Protein AF-0000000080209079 (afdb_homodimer)

Secondary structure (DSSP, 8-state):
---GGG--HHHHHHHHHHHHHHHTTTS-GGG--HHHHHHHHT--HHHHHHHHSSHHHHHHHHHHHHHHHHHHHHHHHHHT-SSHHHHHHHHHHHHHHHHHHSHHHHHHHHH---TTPPPPHHHHHHHHHHHHHHHHHHHHH-TTS-HHHHHHHHHHHHHHHHHHHHHHHHT-S--SS---HHHHHHHHHHHHHTT-/---GGG--HHHHHHHHHHHHHHHTTTS-GGG--HHHHHHHHT--HHHHHHHHSSHHHHHHHHHHHHHHHHHHHHHHHHHT-SSHHHHHHHHHHHHHHHHHHSHHHHHHHHH---TTPPPPHHHHHHHHHHHHHHHHHHHHH-TTS-HHHHHHHHHHHHHHHHHHHHHHHHT-S--SS---HHHHHHHHHHHHHTT-

Sequence (392 aa):
MARRNDHTREELINLTLTTVKNFLDENSYHELSLRKIANMIGYVPSTLVNIFGNYNLLLLHAVAQTLDELSQEALNATKSSKDAHQALFELAYCYHDFAQKHPYRWQLVFEHNMNGAELPEWHAKRIDGMTGMLESLLAQIAPQRTESEVIQASRVLWAGVHGITLLSVDDKFFSSEPVDGKELISNLLSNYIMNWMARRNDHTREELINLTLTTVKNFLDENSYHELSLRKIANMIGYVPSTLVNIFGNYNLLLLHAVAQTLDELSQEALNATKSSKDAHQALFELAYCYHDFAQKHPYRWQLVFEHNMNGAELPEWHAKRIDGMTGMLESLLAQIAPQRTESEVIQASRVLWAGVHGITLLSVDDKFFSSEPVDGKELISNLLSNYIMNW

Nearest PDB structures (foldseek):
  6o6n-assembly1_A  TM=6.648E-01  e=2.812E-05  Mycobacterium tuberculosis
  3ppb-assembly1_B  TM=7.280E-01  e=2.764E-04  Shewanella loihica PV-4
  3pas-assembly1_A  TM=6.857E-01  e=1.750E-04  Marinobacter nauticus VT8
  8t5y-assembly1_A-2  TM=5.690E-01  e=1.918E-04  Rhodococcus sp. USK13
  5gpa-assembly1_B  TM=7.034E-01  e=3.262E-03  Halalkalibacterium halodurans C-125

Solvent-accessible surface area (backbone atoms only — not comparable to full-atom values): 21528 Å² total; per-residue (Å²): 126,64,72,83,82,77,57,53,72,69,52,46,52,51,52,52,44,50,49,53,52,58,48,24,72,80,34,55,69,86,82,56,45,56,59,54,52,20,54,75,72,49,50,55,46,68,58,52,28,69,73,45,66,38,63,64,49,43,52,47,52,45,38,47,50,49,50,51,51,51,50,51,51,34,50,62,52,29,66,79,41,90,45,48,67,55,21,52,53,34,37,52,47,42,53,42,50,48,37,62,75,34,47,35,56,47,47,44,57,74,66,61,69,67,83,86,52,81,79,55,67,76,57,51,51,54,54,49,52,57,54,45,53,51,32,52,35,47,39,67,68,30,69,86,54,50,70,69,54,32,52,52,50,38,51,35,51,48,23,23,48,48,17,35,37,50,28,50,68,68,67,60,75,88,55,95,56,91,76,58,48,65,60,39,44,50,51,46,53,53,38,34,53,54,88,90,126,67,74,84,82,76,56,54,73,67,51,44,52,51,53,52,43,50,48,52,51,57,48,25,73,81,36,55,67,85,81,56,46,60,61,56,54,20,55,75,72,52,50,55,47,67,59,52,28,70,74,46,64,38,62,64,50,41,51,46,52,45,37,47,52,51,52,52,51,50,50,52,52,34,51,63,53,29,66,81,41,90,46,46,66,54,22,50,52,34,36,54,48,43,52,42,50,49,35,62,74,33,46,36,54,49,47,44,57,74,65,59,70,67,83,86,52,79,80,55,66,78,56,52,51,54,53,49,52,56,54,46,53,51,32,51,35,46,38,66,68,32,67,88,54,51,71,68,54,33,52,51,48,40,52,34,52,48,24,22,46,48,17,34,37,50,29,52,68,68,67,59,76,87,55,94,58,91,75,58,47,63,58,40,42,52,50,47,52,51,37,33,51,76,79,91

Structure (mmCIF, N/CA/C/O backbone):
data_AF-0000000080209079-model_v1
#
loop_
_entity.id
_entity.type
_entity.pdbx_description
1 polymer 'TetR family transcriptional regulator'
#
loop_
_atom_site.group_PDB
_atom_site.id
_atom_site.type_symbol
_atom_site.label_atom_id
_atom_site.label_alt_id
_atom_site.label_comp_id
_atom_site.label_asym_id
_atom_site.label_entity_id
_atom_site.label_seq_id
_atom_site.pdbx_PDB_ins_code
_atom_site.Cartn_x
_atom_site.Cartn_y
_atom_site.Cartn_z
_atom_site.occupancy
_atom_site.B_iso_or_equiv
_atom_site.auth_seq_id
_atom_site.auth_comp_id
_atom_site.auth_asym_id
_atom_site.auth_atom_id
_atom_site.pdbx_PDB_model_num
ATOM 1 N N . MET A 1 1 ? -28.125 30.766 4.559 1 37.28 1 MET A N 1
ATOM 2 C CA . MET A 1 1 ? -27.844 29.859 5.664 1 37.28 1 MET A CA 1
ATOM 3 C C . MET A 1 1 ? -28.906 28.766 5.758 1 37.28 1 MET A C 1
ATOM 5 O O . MET A 1 1 ? -30.109 29.062 5.801 1 37.28 1 MET A O 1
ATOM 9 N N . ALA A 1 2 ? -28.812 27.531 5.113 1 44.78 2 ALA A N 1
ATOM 10 C CA . ALA A 1 2 ? -29.922 26.594 5.117 1 44.78 2 ALA A CA 1
ATOM 11 C C . ALA A 1 2 ? -30.625 26.578 6.477 1 44.78 2 ALA A C 1
ATOM 13 O O . ALA A 1 2 ? -29.969 26.594 7.52 1 44.78 2 ALA A O 1
ATOM 14 N N . ARG A 1 3 ? -31.859 26.719 6.691 1 47.81 3 ARG A N 1
ATOM 15 C CA . ARG A 1 3 ? -32.656 26.625 7.922 1 47.81 3 ARG A CA 1
ATOM 16 C C . ARG A 1 3 ? -32.438 25.266 8.594 1 47.81 3 ARG A C 1
ATOM 18 O O . ARG A 1 3 ? -32.344 24.234 7.914 1 47.81 3 ARG A O 1
ATOM 25 N N . ARG A 1 4 ? -31.844 25.047 9.75 1 53.31 4 ARG A N 1
ATOM 26 C CA . ARG A 1 4 ? -31.484 23.938 10.633 1 53.31 4 ARG A CA 1
ATOM 27 C C . ARG A 1 4 ? -32.375 22.734 10.383 1 53.31 4 ARG A C 1
ATOM 29 O O . ARG A 1 4 ? -31.891 21.594 10.359 1 53.31 4 ARG A O 1
ATOM 36 N N . ASN A 1 5 ? -33.75 22.906 10.344 1 59.69 5 ASN A N 1
ATOM 37 C CA . ASN A 1 5 ? -34.875 22.016 10.648 1 59.69 5 ASN A CA 1
ATOM 38 C C . ASN A 1 5 ? -35.25 21.172 9.438 1 59.69 5 ASN A C 1
ATOM 40 O O . ASN A 1 5 ? -36.25 20.438 9.484 1 59.69 5 ASN A O 1
ATOM 44 N N . ASP A 1 6 ? -34.5 21.312 8.375 1 76.75 6 ASP A N 1
ATOM 45 C CA . ASP A 1 6 ? -35.188 20.859 7.172 1 76.75 6 ASP A CA 1
ATOM 46 C C . ASP A 1 6 ? -34.906 19.375 6.91 1 76.75 6 ASP A C 1
ATOM 48 O O . ASP A 1 6 ? -35.656 18.734 6.172 1 76.75 6 ASP A O 1
ATOM 52 N N . HIS A 1 7 ? -33.906 18.781 7.625 1 90.56 7 HIS A N 1
ATOM 53 C CA . HIS A 1 7 ? -33.656 17.406 7.258 1 90.56 7 HIS A CA 1
ATOM 54 C C . HIS A 1 7 ? -33.969 16.453 8.414 1 90.56 7 HIS A C 1
ATOM 56 O O . HIS A 1 7 ? -33.75 16.797 9.578 1 90.56 7 HIS A O 1
ATOM 62 N N . THR A 1 8 ? -34.625 15.383 8.141 1 93.88 8 THR A N 1
ATOM 63 C CA . THR A 1 8 ? -34.688 14.297 9.109 1 93.88 8 THR A CA 1
ATOM 64 C C . THR A 1 8 ? -33.281 13.734 9.375 1 93.88 8 THR A C 1
ATOM 66 O O . THR A 1 8 ? -32.344 14.039 8.641 1 93.88 8 THR A O 1
ATOM 69 N N . ARG A 1 9 ? -33.156 12.977 10.484 1 94.25 9 ARG A N 1
ATOM 70 C CA . ARG A 1 9 ? -31.891 12.344 10.82 1 94.25 9 ARG A CA 1
ATOM 71 C C . ARG A 1 9 ? -31.344 11.547 9.633 1 94.25 9 ARG A C 1
ATOM 73 O O . ARG A 1 9 ? -30.188 11.688 9.273 1 94.25 9 ARG A O 1
ATOM 80 N N . GLU A 1 10 ? -32.188 10.789 9.047 1 95.69 10 GLU A N 1
ATOM 81 C CA . GLU A 1 10 ? -31.797 9.953 7.918 1 95.69 10 GLU A CA 1
ATOM 82 C C . GLU A 1 10 ? -31.391 10.805 6.719 1 95.69 10 GLU A C 1
ATOM 84 O O . GLU A 1 10 ? -30.422 10.484 6.027 1 95.69 10 GLU A O 1
ATOM 89 N N . GLU A 1 11 ? -32.094 11.836 6.484 1 96.06 11 GLU A N 1
ATOM 90 C CA . GLU A 1 11 ? -31.766 12.742 5.387 1 96.06 11 GLU A CA 1
ATOM 91 C C . GLU A 1 11 ? -30.406 13.406 5.594 1 96.06 11 GLU A C 1
ATOM 93 O O . GLU A 1 11 ? -29.641 13.586 4.645 1 96.06 11 GLU A O 1
ATOM 98 N N . LEU A 1 12 ? -30.156 13.742 6.844 1 96.38 12 LEU A N 1
ATOM 99 C CA . LEU A 1 12 ? -28.906 14.406 7.152 1 96.38 12 LEU A CA 1
ATOM 100 C C . LEU A 1 12 ? -27.734 13.438 7.008 1 96.38 12 LEU A C 1
ATOM 102 O O . LEU A 1 12 ? -26.656 13.828 6.539 1 96.38 12 LEU A O 1
ATOM 106 N N . ILE A 1 13 ? -27.938 12.203 7.402 1 97.56 13 ILE A N 1
ATOM 107 C CA . ILE A 1 13 ? -26.922 11.18 7.219 1 97.56 13 ILE A CA 1
ATOM 108 C C . ILE A 1 13 ? -26.594 11.039 5.734 1 97.56 13 ILE A C 1
ATOM 110 O O . ILE A 1 13 ? -25.422 11.094 5.344 1 97.56 13 ILE A O 1
ATOM 114 N N . ASN A 1 14 ? -27.578 10.969 4.934 1 97.62 14 ASN A N 1
ATOM 115 C CA . ASN A 1 14 ? -27.391 10.805 3.498 1 97.62 14 ASN A CA 1
ATOM 116 C C . ASN A 1 14 ? -26.719 12.031 2.879 1 97.62 14 ASN A C 1
ATOM 118 O O . ASN A 1 14 ? -25.844 11.906 2.035 1 97.62 14 ASN A O 1
ATOM 122 N N . LEU A 1 15 ? -27.203 13.18 3.275 1 97.62 15 LEU A N 1
ATOM 123 C CA . LEU A 1 15 ? -26.609 14.422 2.783 1 97.62 15 LEU A CA 1
ATOM 124 C C . LEU A 1 15 ? -25.125 14.508 3.123 1 97.62 15 LEU A C 1
ATOM 126 O O . LEU A 1 15 ? -24.312 14.844 2.266 1 97.62 15 LEU A O 1
ATOM 130 N N . THR A 1 16 ? -24.797 14.156 4.371 1 98.38 16 THR A N 1
ATOM 131 C CA . THR A 1 16 ? -23.422 14.219 4.852 1 98.38 16 THR A CA 1
ATOM 132 C C . THR A 1 16 ? -22.531 13.25 4.078 1 98.38 16 THR A C 1
ATOM 134 O O . THR A 1 16 ? -21.5 13.641 3.537 1 98.38 16 THR A O 1
ATOM 137 N N . LEU A 1 17 ? -23 12.031 3.949 1 98.56 17 LEU A N 1
ATOM 138 C CA . LEU A 1 17 ? -22.172 10.992 3.334 1 98.56 17 LEU A CA 1
ATOM 139 C C . LEU A 1 17 ? -22.047 11.219 1.833 1 98.56 17 LEU A C 1
ATOM 141 O O . LEU A 1 17 ? -20.984 10.945 1.251 1 98.56 17 LEU A O 1
ATOM 145 N N . THR A 1 18 ? -23.078 11.773 1.198 1 98.5 18 THR A N 1
ATOM 146 C CA . THR A 1 18 ? -23 12.133 -0.215 1 98.5 18 THR A CA 1
ATOM 147 C C . THR A 1 18 ? -22 13.258 -0.433 1 98.5 18 THR A C 1
ATOM 149 O O . THR A 1 18 ? -21.234 13.234 -1.394 1 98.5 18 THR A O 1
ATOM 152 N N . THR A 1 19 ? -22.031 14.172 0.444 1 98.5 19 THR A N 1
ATOM 153 C CA . THR A 1 19 ? -21.109 15.297 0.361 1 98.5 19 THR A CA 1
ATOM 154 C C . THR A 1 19 ? -19.656 14.82 0.521 1 98.5 19 THR A C 1
ATOM 156 O O . THR A 1 19 ? -18.781 15.227 -0.243 1 98.5 19 THR A O 1
ATOM 159 N N . VAL A 1 20 ? -19.422 13.945 1.505 1 98.62 20 VAL A N 1
ATOM 160 C CA . VAL A 1 20 ? -18.094 13.391 1.721 1 98.62 20 VAL A CA 1
ATOM 161 C C . VAL A 1 20 ? -17.641 12.617 0.481 1 98.62 20 VAL A C 1
ATOM 163 O O . VAL A 1 20 ? -16.516 12.781 0.01 1 98.62 20 VAL A O 1
ATOM 166 N N . LYS A 1 21 ? -18.516 11.836 -0.033 1 98.56 21 LYS A N 1
ATOM 167 C CA . LYS A 1 21 ? -18.219 11.055 -1.229 1 98.56 21 LYS A CA 1
ATOM 168 C C . LYS A 1 21 ? -17.828 11.969 -2.395 1 98.56 21 LYS A C 1
ATOM 170 O O . LYS A 1 21 ? -16.812 11.734 -3.061 1 98.56 21 LYS A O 1
ATOM 175 N N . ASN A 1 22 ? -18.594 12.992 -2.641 1 98.5 22 ASN A N 1
ATOM 176 C CA . ASN A 1 22 ? -18.328 13.938 -3.723 1 98.5 22 ASN A CA 1
ATOM 177 C C . ASN A 1 22 ? -17 14.656 -3.521 1 98.5 22 ASN A C 1
ATOM 179 O O . ASN A 1 22 ? -16.25 14.883 -4.48 1 98.5 22 ASN A O 1
ATOM 183 N N . PHE A 1 23 ? -16.812 15.031 -2.289 1 98.56 23 PHE A N 1
ATOM 184 C CA . PHE A 1 23 ? -15.547 15.68 -1.974 1 98.56 23 PHE A CA 1
ATOM 185 C C . PHE A 1 23 ? -14.367 14.781 -2.332 1 98.56 23 PHE A C 1
ATOM 187 O O . PHE A 1 23 ? -13.383 15.242 -2.914 1 98.56 23 PHE A O 1
ATOM 194 N N . LEU A 1 24 ? -14.469 13.477 -2.092 1 98.38 24 LEU A N 1
ATOM 195 C CA . LEU A 1 24 ? -13.406 12.492 -2.268 1 98.38 24 LEU A CA 1
ATOM 196 C C . LEU A 1 24 ? -13.234 12.133 -3.74 1 98.38 24 LEU A C 1
ATOM 198 O O . LEU A 1 24 ? -12.297 11.422 -4.105 1 98.38 24 LEU A O 1
ATOM 202 N N . ASP A 1 25 ? -14.102 12.656 -4.609 1 97.75 25 ASP A N 1
ATOM 203 C CA . ASP A 1 25 ? -13.93 12.469 -6.047 1 97.75 25 ASP A CA 1
ATOM 204 C C . ASP A 1 25 ? -12.711 13.227 -6.559 1 97.75 25 ASP A C 1
ATOM 206 O O . ASP A 1 25 ? -12.07 12.805 -7.523 1 97.75 25 ASP A O 1
ATOM 210 N N . GLU A 1 26 ? -12.398 14.281 -5.77 1 96.94 26 GLU A N 1
ATOM 211 C CA . GLU A 1 26 ? -11.375 15.164 -6.312 1 96.94 26 GLU A CA 1
ATOM 212 C C . GLU A 1 26 ? -10.305 15.469 -5.273 1 96.94 26 GLU A C 1
ATOM 214 O O . GLU A 1 26 ? -9.242 16 -5.605 1 96.94 26 GLU A O 1
ATOM 219 N N . ASN A 1 27 ? -10.617 15.094 -3.984 1 97.19 27 ASN A N 1
ATOM 220 C CA . ASN A 1 27 ? -9.711 15.484 -2.91 1 97.19 27 ASN A CA 1
ATOM 221 C C . ASN A 1 27 ? -9.445 14.32 -1.953 1 97.19 27 ASN A C 1
ATOM 223 O O . ASN A 1 27 ? -10.281 13.43 -1.808 1 97.19 27 ASN A O 1
ATOM 227 N N . SER A 1 28 ? -8.312 14.375 -1.347 1 96.06 28 SER A N 1
ATOM 228 C CA . SER A 1 28 ? -8 13.43 -0.28 1 96.06 28 SER A CA 1
ATOM 229 C C . SER A 1 28 ? -8.773 13.75 0.992 1 96.06 28 SER A C 1
ATOM 231 O O . SER A 1 28 ? -9.094 14.914 1.257 1 96.06 28 SER A O 1
ATOM 233 N N . TYR A 1 29 ? -8.992 12.766 1.799 1 96.38 29 TYR A N 1
ATOM 234 C CA . TYR A 1 29 ? -9.695 12.984 3.061 1 96.38 29 TYR A CA 1
ATOM 235 C C . TYR A 1 29 ? -8.836 13.805 4.023 1 96.38 29 TYR A C 1
ATOM 237 O O . TYR A 1 29 ? -9.344 14.336 5.016 1 96.38 29 TYR A O 1
ATOM 245 N N . HIS A 1 30 ? -7.52 13.93 3.766 1 93.19 30 HIS A N 1
ATOM 246 C CA . HIS A 1 30 ? -6.641 14.766 4.582 1 93.19 30 HIS A CA 1
ATOM 247 C C . HIS A 1 30 ? -7.082 16.219 4.547 1 93.19 30 HIS A C 1
ATOM 249 O O . HIS A 1 30 ? -6.723 17.016 5.43 1 93.19 30 HIS A O 1
ATOM 255 N N . GLU A 1 31 ? -7.785 16.547 3.551 1 96.44 31 GLU A N 1
ATOM 256 C CA . GLU A 1 31 ? -8.266 17.922 3.404 1 96.44 31 GLU A CA 1
ATOM 257 C C . GLU A 1 31 ? -9.648 18.094 4.023 1 96.44 31 GLU A C 1
ATOM 259 O O . GLU A 1 31 ? -10.273 19.141 3.881 1 96.44 31 GLU A O 1
ATOM 264 N N . LEU A 1 32 ? -10.109 17.047 4.66 1 96.88 32 LEU A N 1
ATOM 265 C CA . LEU A 1 32 ? -11.438 17.062 5.281 1 96.88 32 LEU A CA 1
ATOM 266 C C . LEU A 1 32 ? -11.328 17.203 6.793 1 96.88 32 LEU A C 1
ATOM 268 O O . LEU A 1 32 ? -10.312 16.828 7.387 1 96.88 32 LEU A O 1
ATOM 272 N N . SER A 1 33 ? -12.305 17.844 7.383 1 97.12 33 SER A N 1
ATOM 273 C CA . SER A 1 33 ? -12.508 17.922 8.828 1 97.12 33 SER A CA 1
ATOM 274 C C . SER A 1 33 ? -13.992 17.953 9.172 1 97.12 33 SER A C 1
ATOM 276 O O . SER A 1 33 ? -14.836 18.172 8.297 1 97.12 33 SER A O 1
ATOM 278 N N . LEU A 1 34 ? -14.242 17.641 10.43 1 97.62 34 LEU A N 1
ATOM 279 C CA . LEU A 1 34 ? -15.633 17.703 10.875 1 97.62 34 LEU A CA 1
ATOM 280 C C . LEU A 1 34 ? -16.219 19.094 10.609 1 97.62 34 LEU A C 1
ATOM 282 O O . LEU A 1 34 ? -17.344 19.203 10.125 1 97.62 34 LEU A O 1
ATOM 286 N N . ARG A 1 35 ? -15.445 20.125 10.875 1 97.81 35 ARG A N 1
ATOM 287 C CA . ARG A 1 35 ? -15.883 21.5 10.672 1 97.81 35 ARG A CA 1
ATOM 288 C C . ARG A 1 35 ? -16.109 21.781 9.195 1 97.81 35 ARG A C 1
ATOM 290 O O . ARG A 1 35 ? -17.094 22.422 8.82 1 97.81 35 ARG A O 1
ATOM 297 N N . LYS A 1 36 ? -15.227 21.312 8.352 1 98.19 36 LYS A N 1
ATOM 298 C CA . LYS A 1 36 ? -15.352 21.531 6.91 1 98.19 36 LYS A CA 1
ATOM 299 C C . LYS A 1 36 ? -16.609 20.859 6.359 1 98.19 36 LYS A C 1
ATOM 301 O O . LYS A 1 36 ? -17.344 21.453 5.578 1 98.19 36 LYS A O 1
ATOM 306 N N . ILE A 1 37 ? -16.828 19.625 6.781 1 98.38 37 ILE A N 1
ATOM 307 C CA . ILE A 1 37 ? -18 18.875 6.316 1 98.38 37 ILE A CA 1
ATOM 308 C C . ILE A 1 37 ? -19.266 19.594 6.758 1 98.38 37 ILE A C 1
ATOM 310 O O . ILE A 1 37 ? -20.188 19.797 5.961 1 98.38 37 ILE A O 1
ATOM 314 N N . ALA A 1 38 ? -19.312 19.984 8.008 1 97.88 38 ALA A N 1
ATOM 315 C CA . ALA A 1 38 ? -20.469 20.703 8.539 1 97.88 38 ALA A CA 1
ATOM 316 C C . ALA A 1 38 ? -20.75 21.969 7.734 1 97.88 38 ALA A C 1
ATOM 318 O O . ALA A 1 38 ? -21.891 22.219 7.348 1 97.88 38 ALA A O 1
ATOM 319 N N . ASN A 1 39 ? -19.688 22.641 7.426 1 97.88 39 ASN A N 1
ATOM 320 C CA . ASN A 1 39 ? -19.828 23.875 6.656 1 97.88 39 ASN A CA 1
ATOM 321 C C . ASN A 1 39 ? -20.344 23.594 5.25 1 97.88 39 ASN A C 1
ATOM 323 O O . ASN A 1 39 ? -21.188 24.344 4.742 1 97.88 39 ASN A O 1
ATOM 327 N N . MET A 1 40 ? -19.938 22.578 4.641 1 97.5 40 MET A N 1
ATOM 328 C CA . MET A 1 40 ? -20.312 22.25 3.271 1 97.5 40 MET A CA 1
ATOM 329 C C . MET A 1 40 ? -21.812 21.969 3.172 1 97.5 40 MET A C 1
ATOM 331 O O . MET A 1 40 ? -22.422 22.188 2.129 1 97.5 40 MET A O 1
ATOM 335 N N . ILE A 1 41 ? -22.344 21.5 4.266 1 97.25 41 ILE A N 1
ATOM 336 C CA . ILE A 1 41 ? -23.734 21.094 4.164 1 97.25 41 ILE A CA 1
ATOM 337 C C . ILE A 1 41 ? -24.625 22.078 4.934 1 97.25 41 ILE A C 1
ATOM 339 O O . ILE A 1 41 ? -25.828 21.875 5.051 1 97.25 41 ILE A O 1
ATOM 343 N N . GLY A 1 42 ? -24.062 23.109 5.555 1 96.44 42 GLY A N 1
ATOM 344 C CA . GLY A 1 42 ? -24.797 24.188 6.195 1 96.44 42 GLY A CA 1
ATOM 345 C C . GLY A 1 42 ? -25.266 23.828 7.598 1 96.44 42 GLY A C 1
ATOM 346 O O . GLY A 1 42 ? -26.375 24.203 8 1 96.44 42 GLY A O 1
ATOM 347 N N . TYR A 1 43 ? -24.5 23.062 8.305 1 97 43 TYR A N 1
ATOM 348 C CA . TYR A 1 43 ? -24.797 22.672 9.68 1 97 43 TYR A CA 1
ATOM 349 C C . TYR A 1 43 ? -23.609 22.953 10.586 1 97 43 TYR A C 1
ATOM 351 O O . TYR A 1 43 ? -22.578 23.469 10.141 1 97 43 TYR A O 1
ATOM 359 N N . VAL A 1 44 ? -23.797 22.688 11.891 1 96.31 44 VAL A N 1
ATOM 360 C CA . VAL A 1 44 ? -22.703 22.875 12.844 1 96.31 44 VAL A CA 1
ATOM 361 C C . VAL A 1 44 ? -22.094 21.516 13.211 1 96.31 44 VAL A C 1
ATOM 363 O O . VAL A 1 44 ? -22.781 20.5 13.133 1 96.31 44 VAL A O 1
ATOM 366 N N . PRO A 1 45 ? -20.797 21.453 13.633 1 97.56 45 PRO A N 1
ATOM 367 C CA . PRO A 1 45 ? -20.125 20.188 13.969 1 97.56 45 PRO A CA 1
ATOM 368 C C . PRO A 1 45 ? -20.875 19.391 15.031 1 97.56 45 PRO A C 1
ATOM 370 O O . PRO A 1 45 ? -20.922 18.156 14.961 1 97.56 45 PRO A O 1
ATOM 373 N N . SER A 1 46 ? -21.453 20.109 15.977 1 97 46 SER A N 1
ATOM 374 C CA . SER A 1 46 ? -22.109 19.406 17.062 1 97 46 SER A CA 1
ATOM 375 C C . SER A 1 46 ? -23.281 18.562 16.562 1 97 46 SER A C 1
ATOM 377 O O . SER A 1 46 ? -23.578 17.5 17.109 1 97 46 SER A O 1
ATOM 379 N N . THR A 1 47 ? -23.938 18.969 15.547 1 96.19 47 THR A N 1
ATOM 380 C CA . THR A 1 47 ? -25.016 18.219 14.93 1 96.19 47 THR A CA 1
ATOM 381 C C . THR A 1 47 ? -24.516 16.906 14.359 1 96.19 47 THR A C 1
ATOM 383 O O . THR A 1 47 ? -25.125 15.852 14.562 1 96.19 47 THR A O 1
ATOM 386 N N . LEU A 1 48 ? -23.375 16.969 13.656 1 97.31 48 LEU A N 1
ATOM 387 C CA . LEU A 1 48 ? -22.812 15.773 13.055 1 97.31 48 LEU A CA 1
ATOM 388 C C . LEU A 1 48 ? -22.281 14.812 14.117 1 97.31 48 LEU A C 1
ATOM 390 O O . LEU A 1 48 ? -22.391 13.594 13.977 1 97.31 48 LEU A O 1
ATOM 394 N N . VAL A 1 49 ? -21.766 15.383 15.188 1 97.31 49 VAL A N 1
ATOM 395 C CA . VAL A 1 49 ? -21.297 14.555 16.297 1 97.31 49 VAL A CA 1
ATOM 396 C C . VAL A 1 49 ? -22.469 13.836 16.938 1 97.31 49 VAL A C 1
ATOM 398 O O . VAL A 1 49 ? -22.359 12.664 17.328 1 97.31 49 VAL A O 1
ATOM 401 N N . ASN A 1 50 ? -23.578 14.539 17 1 96.69 50 ASN A N 1
ATOM 402 C CA . ASN A 1 50 ? -24.781 13.938 17.562 1 96.69 50 ASN A CA 1
ATOM 403 C C . ASN A 1 50 ? -25.281 12.773 16.703 1 96.69 50 ASN A C 1
ATOM 405 O O . ASN A 1 50 ? -25.797 11.789 17.234 1 96.69 50 ASN A O 1
ATOM 409 N N . ILE A 1 51 ? -25.078 12.875 15.469 1 97.06 51 ILE A N 1
ATOM 410 C CA . ILE A 1 51 ? -25.594 11.883 14.523 1 97.06 51 ILE A CA 1
ATOM 411 C C . ILE A 1 51 ? -24.609 10.711 14.438 1 97.06 51 ILE A C 1
ATOM 413 O O . ILE A 1 51 ? -25.031 9.547 14.484 1 97.06 51 ILE A O 1
ATOM 417 N N . PHE A 1 52 ? -23.281 11.008 14.336 1 97.31 52 PHE A N 1
ATOM 418 C CA . PHE A 1 52 ? -22.312 9.977 13.992 1 97.31 52 PHE A CA 1
ATOM 419 C C . PHE A 1 52 ? -21.484 9.578 15.211 1 97.31 52 PHE A C 1
ATOM 421 O O . PHE A 1 52 ? -20.797 8.555 15.188 1 97.31 52 PHE A O 1
ATOM 428 N N . GLY A 1 53 ? -21.562 10.328 16.234 1 95.69 53 GLY A N 1
ATOM 429 C CA . GLY A 1 53 ? -20.734 10.094 17.406 1 95.69 53 GLY A CA 1
ATOM 430 C C . GLY A 1 53 ? -19.453 10.914 17.422 1 95.69 53 GLY A C 1
ATOM 431 O O . GLY A 1 53 ? -19.219 11.688 18.344 1 95.69 53 GLY A O 1
ATOM 432 N N . ASN A 1 54 ? -18.625 10.781 16.422 1 95.06 54 ASN A N 1
ATOM 433 C CA . ASN A 1 54 ? -17.406 11.555 16.234 1 95.06 54 ASN A CA 1
ATOM 434 C C . ASN A 1 54 ? -16.938 11.531 14.773 1 95.06 54 ASN A C 1
ATOM 436 O O . ASN A 1 54 ? -17.562 10.883 13.938 1 95.06 54 ASN A O 1
ATOM 440 N N . TYR A 1 55 ? -15.914 12.258 14.539 1 95.62 55 TYR A N 1
ATOM 441 C CA . TYR A 1 55 ? -15.406 12.414 13.18 1 95.62 55 TYR A CA 1
ATOM 442 C C . TYR A 1 55 ? -14.953 11.078 12.609 1 95.62 55 TYR A C 1
ATOM 444 O O . TYR A 1 55 ? -15.234 10.758 11.453 1 95.62 55 TYR A O 1
ATOM 452 N N . ASN A 1 56 ? -14.297 10.281 13.367 1 95.31 56 ASN A N 1
ATOM 453 C CA . ASN A 1 56 ? -13.797 8.984 12.906 1 95.31 56 ASN A CA 1
ATOM 454 C C . ASN A 1 56 ? -14.938 8.055 12.516 1 95.31 56 ASN A C 1
ATOM 456 O O . ASN A 1 56 ? -14.844 7.344 11.516 1 95.31 56 ASN A O 1
ATOM 460 N N . LEU A 1 57 ? -15.914 8.047 13.305 1 96.38 57 LEU A N 1
ATOM 461 C CA . LEU A 1 57 ? -17.078 7.211 12.992 1 96.38 57 LEU A CA 1
ATOM 462 C C . LEU A 1 57 ? -17.797 7.719 11.75 1 96.38 57 LEU A C 1
ATOM 464 O O . LEU A 1 57 ? -18.312 6.926 10.961 1 96.38 57 LEU A O 1
ATOM 468 N N . LEU A 1 58 ? -17.844 9.047 11.633 1 97.44 58 LEU A N 1
ATOM 469 C CA . LEU A 1 58 ? -18.406 9.609 10.406 1 97.44 58 LEU A CA 1
ATOM 470 C C . LEU A 1 58 ? -17.656 9.117 9.18 1 97.44 58 LEU A C 1
ATOM 472 O O . LEU A 1 58 ? -18.266 8.641 8.219 1 97.44 58 LEU A O 1
ATOM 476 N N . LEU A 1 59 ? -16.328 9.141 9.203 1 97.81 59 LEU A N 1
ATOM 477 C CA . LEU A 1 59 ? -15.516 8.664 8.102 1 97.81 59 LEU A CA 1
ATOM 478 C C . LEU A 1 59 ? -15.727 7.168 7.879 1 97.81 59 LEU A C 1
ATOM 480 O O . LEU A 1 59 ? -15.727 6.699 6.738 1 97.81 59 LEU A O 1
ATOM 484 N N . LEU A 1 60 ? -15.891 6.484 8.984 1 97.62 60 LEU A N 1
ATOM 485 C CA . LEU A 1 60 ? -16.109 5.047 8.867 1 97.62 60 LEU A CA 1
ATOM 486 C C . LEU A 1 60 ? -17.406 4.754 8.109 1 97.62 60 LEU A C 1
ATOM 488 O O . LEU A 1 60 ? -17.469 3.783 7.348 1 97.62 60 LEU A O 1
ATOM 492 N N . HIS A 1 61 ? -18.391 5.547 8.297 1 97.88 61 HIS A N 1
ATOM 493 C CA . HIS A 1 61 ? -19.641 5.395 7.539 1 97.88 61 HIS A CA 1
ATOM 494 C C . HIS A 1 61 ? -19.406 5.629 6.051 1 97.88 61 HIS A C 1
ATOM 496 O O . HIS A 1 61 ? -19.984 4.941 5.211 1 97.88 61 HIS A O 1
ATOM 502 N N . ALA A 1 62 ? -18.594 6.582 5.73 1 98.25 62 ALA A N 1
ATOM 503 C CA . ALA A 1 62 ? -18.234 6.805 4.336 1 98.25 62 ALA A CA 1
ATOM 504 C C . ALA A 1 62 ? -17.484 5.602 3.766 1 98.25 62 ALA A C 1
ATOM 506 O O . ALA A 1 62 ? -17.719 5.195 2.627 1 98.25 62 ALA A O 1
ATOM 507 N N . VAL A 1 63 ? -16.594 5.051 4.543 1 97.81 63 VAL A N 1
ATOM 508 C CA . VAL A 1 63 ? -15.859 3.85 4.172 1 97.81 63 VAL A CA 1
ATOM 509 C C . VAL A 1 63 ? -16.828 2.701 3.92 1 97.81 63 VAL A C 1
ATOM 511 O O . VAL A 1 63 ? -16.703 1.983 2.924 1 97.81 63 VAL A O 1
ATOM 514 N N . ALA A 1 64 ? -17.781 2.594 4.793 1 97.75 64 ALA A N 1
ATOM 515 C CA . ALA A 1 64 ? -18.781 1.534 4.664 1 97.75 64 ALA A CA 1
ATOM 516 C C . ALA A 1 64 ? -19.547 1.66 3.354 1 97.75 64 ALA A C 1
ATOM 518 O O . ALA A 1 64 ? -19.75 0.668 2.652 1 97.75 64 ALA A O 1
ATOM 519 N N . GLN A 1 65 ? -19.891 2.82 3.023 1 97.88 65 GLN A N 1
ATOM 520 C CA . GLN A 1 65 ? -20.594 3.041 1.766 1 97.88 65 GLN A CA 1
ATOM 521 C C . GLN A 1 65 ? -19.703 2.709 0.57 1 97.88 65 GLN A C 1
ATOM 523 O O . GLN A 1 65 ? -20.188 2.172 -0.433 1 97.88 65 GLN A O 1
ATOM 528 N N . THR A 1 66 ? -18.484 3.053 0.686 1 98.25 66 THR A N 1
ATOM 529 C CA . THR A 1 66 ? -17.516 2.732 -0.363 1 98.25 66 THR A CA 1
ATOM 530 C C . THR A 1 66 ? -17.406 1.221 -0.547 1 98.25 66 THR A C 1
ATOM 532 O O . THR A 1 66 ? -17.453 0.723 -1.674 1 98.25 66 THR A O 1
ATOM 535 N N . LEU A 1 67 ? -17.328 0.505 0.521 1 97.62 67 LEU A N 1
ATOM 536 C CA . LEU A 1 67 ? -17.234 -0.95 0.478 1 97.62 67 LEU A CA 1
ATOM 537 C C . LEU A 1 67 ? -18.5 -1.561 -0.086 1 97.62 67 LEU A C 1
ATOM 539 O O . LEU A 1 67 ? -18.453 -2.545 -0.826 1 97.62 67 LEU A O 1
ATOM 543 N N . ASP A 1 68 ? -19.656 -0.971 0.285 1 98.31 68 ASP A N 1
ATOM 544 C CA . ASP A 1 68 ? -20.922 -1.44 -0.265 1 98.31 68 ASP A CA 1
ATOM 545 C C . ASP A 1 68 ? -20.938 -1.291 -1.784 1 98.31 68 ASP A C 1
ATOM 547 O O . ASP A 1 68 ? -21.391 -2.195 -2.494 1 98.31 68 ASP A O 1
ATOM 551 N N . GLU A 1 69 ? -20.5 -0.172 -2.238 1 98.31 69 GLU A N 1
ATOM 552 C CA . GLU A 1 69 ? -20.453 0.069 -3.678 1 98.31 69 GLU A CA 1
ATOM 553 C C . GLU A 1 69 ? -19.484 -0.889 -4.371 1 98.31 69 GLU A C 1
ATOM 555 O O . GLU A 1 69 ? -19.812 -1.449 -5.418 1 98.31 69 GLU A O 1
ATOM 560 N N . LEU A 1 70 ? -18.297 -1.106 -3.812 1 98.38 70 LEU A N 1
ATOM 561 C CA . LEU A 1 70 ? -17.344 -2.055 -4.359 1 98.38 70 LEU A CA 1
ATOM 562 C C . LEU A 1 70 ? -17.922 -3.461 -4.406 1 98.38 70 LEU A C 1
ATOM 564 O O . LEU A 1 70 ? -17.766 -4.176 -5.398 1 98.38 70 LEU A O 1
ATOM 568 N N . SER A 1 71 ? -18.609 -3.836 -3.342 1 97.94 71 SER A N 1
ATOM 569 C CA . SER A 1 71 ? -19.25 -5.152 -3.273 1 97.94 71 SER A CA 1
ATOM 570 C C . SER A 1 71 ? -20.266 -5.332 -4.387 1 97.94 71 SER A C 1
ATOM 572 O O . SER A 1 71 ? -20.328 -6.383 -5.027 1 97.94 71 SER A O 1
ATOM 574 N N . GLN A 1 72 ? -21.062 -4.289 -4.602 1 98.12 72 GLN A N 1
ATOM 575 C CA . GLN A 1 72 ? -22.062 -4.348 -5.656 1 98.12 72 GLN A CA 1
ATOM 576 C C . GLN A 1 72 ? -21.422 -4.453 -7.031 1 98.12 72 GLN A C 1
ATOM 578 O O . GLN A 1 72 ? -21.859 -5.238 -7.875 1 98.12 72 GLN A O 1
ATOM 583 N N . GLU A 1 73 ? -20.375 -3.693 -7.273 1 98.25 73 GLU A N 1
ATOM 584 C CA . GLU A 1 73 ? -19.656 -3.775 -8.547 1 98.25 73 GLU A CA 1
ATOM 585 C C . GLU A 1 73 ? -19.016 -5.148 -8.734 1 98.25 73 GLU A C 1
ATOM 587 O O . GLU A 1 73 ? -19.016 -5.684 -9.844 1 98.25 73 GLU A O 1
ATOM 592 N N . ALA A 1 74 ? -18.516 -5.703 -7.668 1 98 74 ALA A N 1
ATOM 593 C CA . ALA A 1 74 ? -17.891 -7.027 -7.715 1 98 74 ALA A CA 1
ATOM 594 C C . ALA A 1 74 ? -18.922 -8.094 -8.078 1 98 74 ALA A C 1
ATOM 596 O O . ALA A 1 74 ? -18.656 -8.969 -8.906 1 98 74 ALA A O 1
ATOM 597 N N . LEU A 1 75 ? -20.094 -7.992 -7.445 1 97.5 75 LEU A N 1
ATOM 598 C CA . LEU A 1 75 ? -21.172 -8.938 -7.742 1 97.5 75 LEU A CA 1
ATOM 599 C C . LEU A 1 75 ? -21.578 -8.852 -9.211 1 97.5 75 LEU A C 1
ATOM 601 O O . LEU A 1 75 ? -21.734 -9.883 -9.875 1 97.5 75 LEU A O 1
ATOM 605 N N . ASN A 1 76 ? -21.672 -7.656 -9.719 1 98 76 ASN A N 1
ATOM 606 C CA . ASN A 1 76 ? -22.047 -7.449 -11.117 1 98 76 ASN A CA 1
ATOM 607 C C . ASN A 1 76 ? -20.969 -7.969 -12.062 1 98 76 ASN A C 1
ATOM 609 O O . ASN A 1 76 ? -21.281 -8.547 -13.109 1 98 76 ASN A O 1
ATOM 613 N N . ALA A 1 77 ? -19.703 -7.75 -11.719 1 97.44 77 ALA A N 1
ATOM 614 C CA . ALA A 1 77 ? -18.578 -8.133 -12.57 1 97.44 77 ALA A CA 1
ATOM 615 C C . ALA A 1 77 ? -18.453 -9.648 -12.664 1 97.44 77 ALA A C 1
ATOM 617 O O . ALA A 1 77 ? -17.984 -10.172 -13.672 1 97.44 77 ALA A O 1
ATOM 618 N N . THR A 1 78 ? -18.891 -10.352 -11.617 1 97.44 78 THR A N 1
ATOM 619 C CA . THR A 1 78 ? -18.656 -11.789 -11.562 1 97.44 78 THR A CA 1
ATOM 620 C C . THR A 1 78 ? -19.906 -12.562 -11.969 1 97.44 78 THR A C 1
ATOM 622 O O . THR A 1 78 ? -19.828 -13.758 -12.266 1 97.44 78 THR A O 1
ATOM 625 N N . LYS A 1 79 ? -21.078 -11.93 -12.023 1 95.31 79 LYS A N 1
ATOM 626 C CA . LYS A 1 79 ? -22.375 -12.562 -12.227 1 95.31 79 LYS A CA 1
ATOM 627 C C . LYS A 1 79 ? -22.422 -13.32 -13.547 1 95.31 79 LYS A C 1
ATOM 629 O O . LYS A 1 79 ? -23 -14.406 -13.633 1 95.31 79 LYS A O 1
ATOM 634 N N . SER A 1 80 ? -21.844 -12.852 -14.586 1 93.94 80 SER A N 1
ATOM 635 C CA . SER A 1 80 ? -21.969 -13.453 -15.906 1 93.94 80 SER A CA 1
ATOM 636 C C . SER A 1 80 ? -20.734 -14.289 -16.25 1 93.94 80 SER A C 1
ATOM 638 O O . SER A 1 80 ? -20.547 -14.664 -17.406 1 93.94 80 SER A O 1
ATOM 640 N N . SER A 1 81 ? -19.922 -14.531 -15.242 1 97.19 81 SER A N 1
ATOM 641 C CA . SER A 1 81 ? -18.703 -15.312 -15.508 1 97.19 81 SER A CA 1
ATOM 642 C C . SER A 1 81 ? -19.047 -16.766 -15.82 1 97.19 81 SER A C 1
ATOM 644 O O . SER A 1 81 ? -19.953 -17.344 -15.227 1 97.19 81 SER A O 1
ATOM 646 N N . LYS A 1 82 ? -18.297 -17.359 -16.703 1 97.25 82 LYS A N 1
ATOM 647 C CA . LYS A 1 82 ? -18.547 -18.734 -17.156 1 97.25 82 LYS A CA 1
ATOM 648 C C . LYS A 1 82 ? -18.188 -19.75 -16.078 1 97.25 82 LYS A C 1
ATOM 650 O O . LYS A 1 82 ? -18.75 -20.828 -16.031 1 97.25 82 LYS A O 1
ATOM 655 N N . ASP A 1 83 ? -17.156 -19.562 -15.32 1 97.25 83 ASP A N 1
ATOM 656 C CA . ASP A 1 83 ? -16.703 -20.438 -14.242 1 97.25 83 ASP A CA 1
ATOM 657 C C . ASP A 1 83 ? -15.969 -19.641 -13.164 1 97.25 83 ASP A C 1
ATOM 659 O O . ASP A 1 83 ? -15.828 -18.422 -13.273 1 97.25 83 ASP A O 1
ATOM 663 N N . ALA A 1 84 ? -15.531 -20.312 -12.141 1 97.31 84 ALA A N 1
ATOM 664 C CA . ALA A 1 84 ? -14.914 -19.672 -10.984 1 97.31 84 ALA A CA 1
ATOM 665 C C . ALA A 1 84 ? -13.586 -19.031 -11.352 1 97.31 84 ALA A C 1
ATOM 667 O O . ALA A 1 84 ? -13.211 -18 -10.781 1 97.31 84 ALA A O 1
ATOM 668 N N . HIS A 1 85 ? -12.883 -19.609 -12.336 1 97.12 85 HIS A N 1
ATOM 669 C CA . HIS A 1 85 ? -11.625 -19.031 -12.781 1 97.12 85 HIS A CA 1
ATOM 670 C C . HIS A 1 85 ? -11.852 -17.656 -13.398 1 97.12 85 HIS A C 1
ATOM 672 O O . HIS A 1 85 ? -11.195 -16.688 -13.008 1 97.12 85 HIS A O 1
ATOM 678 N N . GLN A 1 86 ? -12.742 -17.594 -14.305 1 98.06 86 GLN A N 1
ATOM 679 C CA . GLN A 1 86 ? -13.047 -16.312 -14.922 1 98.06 86 GLN A CA 1
ATOM 680 C C . GLN A 1 86 ? -13.555 -15.312 -13.891 1 98.06 86 GLN A C 1
ATOM 682 O O . GLN A 1 86 ? -13.203 -14.133 -13.938 1 98.06 86 GLN A O 1
ATOM 687 N N . ALA A 1 87 ? -14.406 -15.766 -12.969 1 98.56 87 ALA A N 1
ATOM 688 C CA . ALA A 1 87 ? -14.945 -14.898 -11.93 1 98.56 87 ALA A CA 1
ATOM 689 C C . ALA A 1 87 ? -13.828 -14.312 -11.07 1 98.56 87 ALA A C 1
ATOM 691 O O . ALA A 1 87 ? -13.898 -13.148 -10.664 1 98.56 87 ALA A O 1
ATOM 692 N N . LEU A 1 88 ? -12.805 -15.125 -10.781 1 98.38 88 LEU A N 1
ATOM 693 C CA . LEU A 1 88 ? -11.672 -14.664 -9.984 1 98.38 88 LEU A CA 1
ATOM 694 C C . LEU A 1 88 ? -10.953 -13.508 -10.68 1 98.38 88 LEU A C 1
ATOM 696 O O . LEU A 1 88 ? -10.641 -12.5 -10.039 1 98.38 88 LEU A O 1
ATOM 700 N N . PHE A 1 89 ? -10.727 -13.633 -11.977 1 98.5 89 PHE A N 1
ATOM 701 C CA . PHE A 1 89 ? -10.078 -12.57 -12.734 1 98.5 89 PHE A CA 1
ATOM 702 C C . PHE A 1 89 ? -10.945 -11.32 -12.758 1 98.5 89 PHE A C 1
ATOM 704 O O . PHE A 1 89 ? -10.453 -10.211 -12.523 1 98.5 89 PHE A O 1
ATOM 711 N N . GLU A 1 90 ? -12.258 -11.492 -12.992 1 98.62 90 GLU A N 1
ATOM 712 C CA . GLU A 1 90 ? -13.18 -10.367 -13.055 1 98.62 90 GLU A CA 1
ATOM 713 C C . GLU A 1 90 ? -13.25 -9.633 -11.719 1 98.62 90 GLU A C 1
ATOM 715 O O . GLU A 1 90 ? -13.336 -8.406 -11.672 1 98.62 90 GLU A O 1
ATOM 720 N N . LEU A 1 91 ? -13.211 -10.406 -10.633 1 98.56 91 LEU A N 1
ATOM 721 C CA . LEU A 1 91 ? -13.211 -9.82 -9.297 1 98.56 91 LEU A CA 1
ATOM 722 C C . LEU A 1 91 ? -11.969 -8.953 -9.086 1 98.56 91 LEU A C 1
ATOM 724 O O . LEU A 1 91 ? -12.07 -7.824 -8.602 1 98.56 91 LEU A O 1
ATOM 728 N N . ALA A 1 92 ? -10.789 -9.453 -9.469 1 98.62 92 ALA A N 1
ATOM 729 C CA . ALA A 1 92 ? -9.531 -8.734 -9.312 1 98.62 92 ALA A CA 1
ATOM 730 C C . ALA A 1 92 ? -9.508 -7.469 -10.172 1 98.62 92 ALA A C 1
ATOM 732 O O . ALA A 1 92 ? -9.078 -6.406 -9.711 1 98.62 92 ALA A O 1
ATOM 733 N N . TYR A 1 93 ? -9.977 -7.59 -11.406 1 98.62 93 TYR A N 1
ATOM 734 C CA . TYR A 1 93 ? -10.031 -6.441 -12.305 1 98.62 93 TYR A CA 1
ATOM 735 C C . TYR A 1 93 ? -10.984 -5.379 -11.766 1 98.62 93 TYR A C 1
ATOM 737 O O . TYR A 1 93 ? -10.695 -4.18 -11.844 1 98.62 93 TYR A O 1
ATOM 745 N N . CYS A 1 94 ? -12.094 -5.812 -11.25 1 98.56 94 CYS A N 1
ATOM 746 C CA . CYS A 1 94 ? -13.062 -4.898 -10.672 1 98.56 94 CYS A CA 1
ATOM 747 C C . CYS A 1 94 ? -12.445 -4.09 -9.539 1 98.56 94 CYS A C 1
ATOM 749 O O . CYS A 1 94 ? -12.633 -2.877 -9.461 1 98.56 94 CYS A O 1
ATOM 751 N N . TYR A 1 95 ? -11.719 -4.793 -8.688 1 98.56 95 TYR A N 1
ATOM 752 C CA . TYR A 1 95 ? -11.031 -4.125 -7.59 1 98.56 95 TYR A CA 1
ATOM 753 C C . TYR A 1 95 ? -10.055 -3.074 -8.109 1 98.56 95 TYR A C 1
ATOM 755 O O . TYR A 1 95 ? -10.055 -1.931 -7.648 1 98.56 95 TYR A O 1
ATOM 763 N N . HIS A 1 96 ? -9.25 -3.445 -9.031 1 98.69 96 HIS A N 1
ATOM 764 C CA . HIS A 1 96 ? -8.273 -2.555 -9.648 1 98.69 96 HIS A CA 1
ATOM 765 C C . HIS A 1 96 ? -8.953 -1.349 -10.289 1 98.69 96 HIS A C 1
ATOM 767 O O . HIS A 1 96 ? -8.547 -0.208 -10.062 1 98.69 96 HIS A O 1
ATOM 773 N N . ASP A 1 97 ? -9.984 -1.572 -11.062 1 98.56 97 ASP A N 1
ATOM 774 C CA . ASP A 1 97 ? -10.711 -0.507 -11.75 1 98.56 97 ASP A CA 1
ATOM 775 C C . ASP A 1 97 ? -11.336 0.462 -10.758 1 98.56 97 ASP A C 1
ATOM 777 O O . ASP A 1 97 ? -11.336 1.675 -10.977 1 98.56 97 ASP A O 1
ATOM 781 N N . PHE A 1 98 ? -11.906 -0.116 -9.719 1 98.62 98 PHE A N 1
ATOM 782 C CA . PHE A 1 98 ? -12.523 0.717 -8.695 1 98.62 98 PHE A CA 1
ATOM 783 C C . PHE A 1 98 ? -11.5 1.669 -8.086 1 98.62 98 PHE A C 1
ATOM 785 O O . PHE A 1 98 ? -11.773 2.863 -7.934 1 98.62 98 PHE A O 1
ATOM 792 N N . ALA A 1 99 ? -10.336 1.103 -7.699 1 98.31 99 ALA A N 1
ATOM 793 C CA . ALA A 1 99 ? -9.266 1.902 -7.102 1 98.31 99 ALA A CA 1
ATOM 794 C C . ALA A 1 99 ? -8.805 3 -8.055 1 98.31 99 ALA A C 1
ATOM 796 O O . ALA A 1 99 ? -8.539 4.129 -7.633 1 98.31 99 ALA A O 1
ATOM 797 N N . GLN A 1 100 ? -8.711 2.723 -9.375 1 97.5 100 GLN A N 1
ATOM 798 C CA . GLN A 1 100 ? -8.297 3.697 -10.375 1 97.5 100 GLN A CA 1
ATOM 799 C C . GLN A 1 100 ? -9.344 4.797 -10.531 1 97.5 100 GLN A C 1
ATOM 801 O O . GLN A 1 100 ? -9 5.973 -10.664 1 97.5 100 GLN A O 1
ATOM 806 N N . LYS A 1 101 ? -10.57 4.414 -10.477 1 97.88 101 LYS A N 1
ATOM 807 C CA . LYS A 1 101 ? -11.68 5.336 -10.688 1 97.88 101 LYS A CA 1
ATOM 808 C C . LYS A 1 101 ? -11.898 6.223 -9.469 1 97.88 101 LYS A C 1
ATOM 810 O O . LYS A 1 101 ? -12.266 7.395 -9.609 1 97.88 101 LYS A O 1
ATOM 815 N N . HIS A 1 102 ? -11.734 5.68 -8.281 1 98.19 102 HIS A N 1
ATOM 816 C CA . HIS A 1 102 ? -12 6.383 -7.035 1 98.19 102 HIS A CA 1
ATOM 817 C C . HIS A 1 102 ? -10.805 6.309 -6.09 1 98.19 102 HIS A C 1
ATOM 819 O O . HIS A 1 102 ? -10.922 5.805 -4.973 1 98.19 102 HIS A O 1
ATOM 825 N N . PRO A 1 103 ? -9.695 6.855 -6.508 1 97.81 103 PRO A N 1
ATOM 826 C CA . PRO A 1 103 ? -8.461 6.648 -5.746 1 97.81 103 PRO A CA 1
ATOM 827 C C . PRO A 1 103 ? -8.555 7.18 -4.32 1 97.81 103 PRO A C 1
ATOM 829 O O . PRO A 1 103 ? -8.07 6.539 -3.385 1 97.81 103 PRO A O 1
ATOM 832 N N . TYR A 1 104 ? -9.227 8.297 -4.074 1 98 104 TYR A N 1
ATOM 833 C CA . TYR A 1 104 ? -9.227 8.914 -2.752 1 98 104 TYR A CA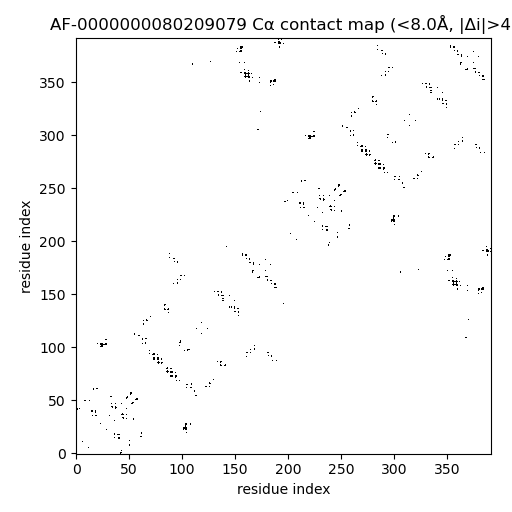 1
ATOM 834 C C . TYR A 1 104 ? -10.164 8.172 -1.807 1 98 104 TYR A C 1
ATOM 836 O O . TYR A 1 104 ? -9.844 7.984 -0.63 1 98 104 TYR A O 1
ATOM 844 N N . ARG A 1 105 ? -11.352 7.738 -2.305 1 97.81 105 ARG A N 1
ATOM 845 C CA . ARG A 1 105 ? -12.227 6.91 -1.481 1 97.81 105 ARG A CA 1
ATOM 846 C C . ARG A 1 105 ? -11.562 5.578 -1.149 1 97.81 105 ARG A C 1
ATOM 848 O O . ARG A 1 105 ? -11.68 5.082 -0.028 1 97.81 105 ARG A O 1
ATOM 855 N N . TRP A 1 106 ? -10.914 5.008 -2.143 1 97.75 106 TRP A N 1
ATOM 856 C CA . TRP A 1 106 ? -10.211 3.742 -1.961 1 97.75 106 TRP A CA 1
ATOM 857 C C . TRP A 1 106 ? -9.094 3.883 -0.936 1 97.75 106 TRP A C 1
ATOM 859 O O . TRP A 1 106 ? -8.961 3.051 -0.034 1 97.75 106 TRP A O 1
ATOM 869 N N . GLN A 1 107 ? -8.344 4.926 -1.046 1 96 107 GLN A N 1
ATOM 870 C CA . GLN A 1 107 ? -7.27 5.211 -0.1 1 96 107 GLN A CA 1
ATOM 871 C C . GLN A 1 107 ? -7.809 5.34 1.321 1 96 107 GLN A C 1
ATOM 873 O O . GLN A 1 107 ? -7.191 4.852 2.271 1 96 107 GLN A O 1
ATOM 878 N N . LEU A 1 108 ? -8.938 6.02 1.469 1 97 108 LEU A N 1
ATOM 879 C CA . LEU A 1 108 ? -9.539 6.215 2.783 1 97 108 LEU A CA 1
ATOM 880 C C . LEU A 1 108 ? -9.867 4.879 3.439 1 97 108 LEU A C 1
ATOM 882 O O . LEU A 1 108 ? -9.703 4.723 4.652 1 97 108 LEU A O 1
ATOM 886 N N . VAL A 1 109 ? -10.258 3.869 2.691 1 95.5 109 VAL A N 1
ATOM 887 C CA . VAL A 1 109 ? -10.594 2.553 3.221 1 95.5 109 VAL A CA 1
ATOM 888 C C . VAL A 1 109 ? -9.391 1.973 3.969 1 95.5 109 VAL A C 1
ATOM 890 O O . VAL A 1 109 ? -9.547 1.408 5.055 1 95.5 109 VAL A O 1
ATOM 893 N N . PHE A 1 110 ? -8.234 2.191 3.506 1 92.81 110 PHE A N 1
ATOM 894 C CA . PHE A 1 110 ? -7.066 1.523 4.066 1 92.81 110 PHE A CA 1
ATOM 895 C C . PHE A 1 110 ? -6.316 2.451 5.016 1 92.81 110 PHE A C 1
ATOM 897 O O . PHE A 1 110 ? -5.543 1.992 5.855 1 92.81 110 PHE A O 1
ATOM 904 N N . GLU A 1 111 ? -6.57 3.734 4.84 1 91.38 111 GLU A N 1
ATOM 905 C CA . GLU A 1 111 ? -5.859 4.676 5.699 1 91.38 111 GLU A CA 1
ATOM 906 C C . GLU A 1 111 ? -6.66 4.988 6.961 1 91.38 111 GLU A C 1
ATOM 908 O O . GLU A 1 111 ? -6.117 5.496 7.941 1 91.38 111 GLU A O 1
ATOM 913 N N . HIS A 1 112 ? -7.945 4.75 6.898 1 91.44 112 HIS A N 1
ATOM 914 C CA . HIS A 1 112 ? -8.781 5 8.07 1 91.44 112 HIS A CA 1
ATOM 915 C C . HIS A 1 112 ? -8.305 4.184 9.266 1 91.44 112 HIS A C 1
ATOM 917 O O . HIS A 1 112 ? -7.949 3.014 9.125 1 91.44 112 HIS A O 1
ATOM 923 N N . ASN A 1 113 ? -8.273 4.766 10.367 1 85.5 113 ASN A N 1
ATOM 924 C CA . ASN A 1 113 ? -7.836 4.145 11.617 1 85.5 113 ASN A CA 1
ATOM 925 C C . ASN A 1 113 ? -8.727 4.547 12.789 1 85.5 113 ASN A C 1
ATOM 927 O O . ASN A 1 113 ? -9.047 5.723 12.953 1 85.5 113 ASN A O 1
ATOM 931 N N . MET A 1 114 ? -9.109 3.594 13.586 1 85.31 114 MET A N 1
ATOM 932 C CA . MET A 1 114 ? -10 3.83 14.719 1 85.31 114 MET A CA 1
ATOM 933 C C . MET A 1 114 ? -9.195 4.195 15.969 1 85.31 114 MET A C 1
ATOM 935 O O . MET A 1 114 ? -9.766 4.379 17.047 1 85.31 114 MET A O 1
ATOM 939 N N . ASN A 1 115 ? -7.941 4.367 15.789 1 81.69 115 ASN A N 1
ATOM 940 C CA . ASN A 1 115 ? -7.066 4.77 16.891 1 81.69 115 ASN A CA 1
ATOM 941 C C . ASN A 1 115 ? -7.219 3.852 18.094 1 81.69 115 ASN A C 1
ATOM 943 O O . ASN A 1 115 ? -7.395 4.324 19.219 1 81.69 115 ASN A O 1
ATOM 947 N N . GLY A 1 116 ? -7.266 2.512 17.844 1 78.19 116 GLY A N 1
ATOM 948 C CA . GLY A 1 116 ? -7.258 1.543 18.938 1 78.19 116 GLY A CA 1
ATOM 949 C C . GLY A 1 116 ? -8.641 1.028 19.281 1 78.19 116 GLY A C 1
ATOM 950 O O . GLY A 1 116 ? -8.773 0.009 19.969 1 78.19 116 GLY A O 1
ATOM 951 N N . ALA A 1 117 ? -9.695 1.749 18.812 1 82.94 117 ALA A N 1
ATOM 952 C CA . ALA A 1 117 ? -11.055 1.283 19.078 1 82.94 117 ALA A CA 1
ATOM 953 C C . ALA A 1 117 ? -11.406 0.092 18.188 1 82.94 117 ALA A C 1
ATOM 955 O O . ALA A 1 117 ? -10.875 -0.047 17.094 1 82.94 117 ALA A O 1
ATOM 956 N N . GLU A 1 118 ? -12.219 -0.697 18.766 1 83.56 118 GLU A N 1
ATOM 957 C CA . GLU A 1 118 ? -12.688 -1.845 18 1 83.56 118 GLU A CA 1
ATOM 958 C C . GLU A 1 118 ? -13.594 -1.406 16.859 1 83.56 118 GLU A C 1
ATOM 960 O O . GLU A 1 118 ? -14.383 -0.472 17 1 83.56 118 GLU A O 1
ATOM 965 N N . LEU A 1 119 ? -13.445 -2.123 15.75 1 86.81 119 LEU A N 1
ATOM 966 C CA . LEU A 1 119 ? -14.328 -1.869 14.617 1 86.81 119 LEU A CA 1
ATOM 967 C C . LEU A 1 119 ? -15.75 -2.332 14.914 1 86.81 119 LEU A C 1
ATOM 969 O O . LEU A 1 119 ? -15.953 -3.424 15.453 1 86.81 119 LEU A O 1
ATOM 973 N N . PRO A 1 120 ? -16.75 -1.518 14.625 1 92.5 120 PRO A N 1
ATOM 974 C CA . PRO A 1 120 ? -18.141 -1.958 14.789 1 92.5 120 PRO A CA 1
ATOM 975 C C . PRO A 1 120 ? -18.469 -3.215 13.984 1 92.5 120 PRO A C 1
ATOM 977 O O . PRO A 1 120 ? -17.891 -3.432 12.914 1 92.5 120 PRO A O 1
ATOM 980 N N . GLU A 1 121 ? -19.422 -3.961 14.453 1 93.19 121 GLU A N 1
ATOM 981 C CA . GLU A 1 121 ? -19.797 -5.227 13.828 1 93.19 121 GLU A CA 1
ATOM 982 C C . GLU A 1 121 ? -20.266 -5.016 12.398 1 93.19 121 GLU A C 1
ATOM 984 O O . GLU A 1 121 ? -19.984 -5.828 11.516 1 93.19 121 GLU A O 1
ATOM 989 N N . TRP A 1 122 ? -21.016 -3.924 12.219 1 93.81 122 TRP A N 1
ATOM 990 C CA . TRP A 1 122 ? -21.562 -3.668 10.898 1 93.81 122 TRP A CA 1
ATOM 991 C C . TRP A 1 122 ? -20.438 -3.434 9.883 1 93.81 122 TRP A C 1
ATOM 993 O O . TRP A 1 122 ? -20.625 -3.682 8.688 1 93.81 122 TRP A O 1
ATOM 1003 N N . HIS A 1 123 ? -19.359 -2.93 10.281 1 93.56 123 HIS A N 1
ATOM 1004 C CA . HIS A 1 123 ? -18.219 -2.742 9.391 1 93.56 123 HIS A CA 1
ATOM 1005 C C . HIS A 1 123 ? -17.469 -4.055 9.18 1 93.56 123 HIS A C 1
ATOM 1007 O O . HIS A 1 123 ? -17.109 -4.387 8.047 1 93.56 123 HIS A O 1
ATOM 1013 N N . ALA A 1 124 ? -17.328 -4.84 10.219 1 90.25 124 ALA A N 1
ATOM 1014 C CA . ALA A 1 124 ? -16.641 -6.125 10.133 1 90.25 124 ALA A CA 1
ATOM 1015 C C . ALA A 1 124 ? -17.344 -7.066 9.164 1 90.25 124 ALA A C 1
ATOM 1017 O O . ALA A 1 124 ? -16.703 -7.809 8.422 1 90.25 124 ALA A O 1
ATOM 1018 N N . LYS A 1 125 ? -18.609 -7.027 9.117 1 93.75 125 LYS A N 1
ATOM 1019 C CA . LYS A 1 125 ? -19.406 -7.883 8.234 1 93.75 125 LYS A CA 1
ATOM 1020 C C . LYS A 1 125 ? -19.156 -7.555 6.77 1 93.75 125 LYS A C 1
ATOM 1022 O O . LYS A 1 125 ? -19.172 -8.445 5.918 1 93.75 125 LYS A O 1
ATOM 1027 N N . ARG A 1 126 ? -18.922 -6.266 6.465 1 94.75 126 ARG A N 1
ATOM 1028 C CA . ARG A 1 126 ? -18.641 -5.848 5.098 1 94.75 126 ARG A CA 1
ATOM 1029 C C . ARG A 1 126 ? -17.297 -6.41 4.625 1 94.75 126 ARG A C 1
ATOM 1031 O O . ARG A 1 126 ? -17.188 -6.902 3.5 1 94.75 126 ARG A O 1
ATOM 1038 N N . ILE A 1 127 ? -16.375 -6.383 5.473 1 91.38 127 ILE A N 1
ATOM 1039 C CA . ILE A 1 127 ? -15.055 -6.914 5.164 1 91.38 127 ILE A CA 1
ATOM 1040 C C . ILE A 1 127 ? -15.133 -8.43 4.969 1 91.38 127 ILE A C 1
ATOM 1042 O O . ILE A 1 127 ? -14.602 -8.969 3.998 1 91.38 127 ILE A O 1
ATOM 1046 N N . ASP A 1 128 ? -15.844 -9.07 5.844 1 92.31 128 ASP A N 1
ATOM 1047 C CA . ASP A 1 128 ? -16.031 -10.516 5.762 1 92.31 128 ASP A CA 1
ATOM 1048 C C . ASP A 1 128 ? -16.719 -10.906 4.453 1 92.31 128 ASP A C 1
ATOM 1050 O O . ASP A 1 128 ? -16.406 -11.945 3.869 1 92.31 128 ASP A O 1
ATOM 1054 N N . GLY A 1 129 ? -17.688 -10.094 4.086 1 94 129 GLY A N 1
ATOM 1055 C CA . GLY A 1 129 ? -18.375 -10.359 2.832 1 94 129 GLY A CA 1
ATOM 1056 C C . GLY A 1 129 ? -17.453 -10.336 1.627 1 94 129 GLY A C 1
ATOM 1057 O O . GLY A 1 129 ? -17.531 -11.211 0.762 1 94 129 GLY A O 1
ATOM 1058 N N . MET A 1 130 ? -16.594 -9.375 1.603 1 93.12 130 MET A N 1
ATOM 1059 C CA . MET A 1 130 ? -15.664 -9.234 0.488 1 93.12 130 MET A CA 1
ATOM 1060 C C . MET A 1 130 ? -14.648 -10.375 0.485 1 93.12 130 MET A C 1
ATOM 1062 O O . MET A 1 130 ? -14.398 -10.984 -0.555 1 93.12 130 MET A O 1
ATOM 1066 N N . THR A 1 131 ? -14.047 -10.68 1.625 1 92.69 131 THR A N 1
ATOM 1067 C CA . THR A 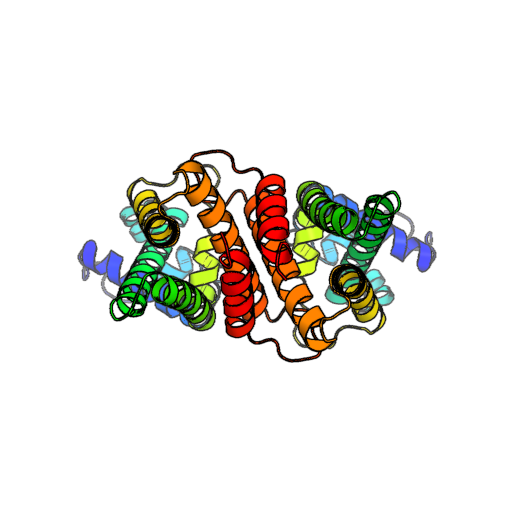1 131 ? -13.078 -11.758 1.717 1 92.69 131 THR A CA 1
ATOM 1068 C C . THR A 1 131 ? -13.734 -13.109 1.44 1 92.69 131 THR A C 1
ATOM 1070 O O . THR A 1 131 ? -13.141 -13.977 0.803 1 92.69 131 THR A O 1
ATOM 1073 N N . GLY A 1 132 ? -14.953 -13.234 1.884 1 95.31 132 GLY A N 1
ATOM 1074 C CA . GLY A 1 132 ? -15.703 -14.461 1.655 1 95.31 132 GLY A CA 1
ATOM 1075 C C . GLY A 1 132 ? -15.922 -14.758 0.184 1 95.31 132 GLY A C 1
ATOM 1076 O O . GLY A 1 132 ? -15.898 -15.922 -0.23 1 95.31 132 GLY A O 1
ATOM 1077 N N . MET A 1 133 ? -16.172 -13.719 -0.611 1 96.38 133 MET A N 1
ATOM 1078 C CA . MET A 1 133 ? -16.344 -13.891 -2.053 1 96.38 133 MET A CA 1
ATOM 1079 C C . MET A 1 133 ? -15.094 -14.516 -2.674 1 96.38 133 MET A C 1
ATOM 1081 O O . MET A 1 133 ? -15.195 -15.461 -3.457 1 96.38 133 MET A O 1
ATOM 1085 N N . LEU A 1 134 ? -13.945 -14.031 -2.332 1 97.19 134 LEU A N 1
ATOM 1086 C CA . LEU A 1 134 ? -12.68 -14.547 -2.842 1 97.19 134 LEU A CA 1
ATOM 1087 C C . LEU A 1 134 ? -12.453 -15.977 -2.385 1 97.19 134 LEU A C 1
ATOM 1089 O O . LEU A 1 134 ? -12.094 -16.844 -3.189 1 97.19 134 LEU A O 1
ATOM 1093 N N . GLU A 1 135 ? -12.664 -16.234 -1.108 1 97 135 GLU A N 1
ATOM 1094 C CA . GLU A 1 135 ? -12.484 -17.578 -0.548 1 97 135 GLU A CA 1
ATOM 1095 C C . GLU A 1 135 ? -13.406 -18.594 -1.222 1 97 135 GLU A C 1
ATOM 1097 O O . GLU A 1 135 ? -12.992 -19.719 -1.513 1 97 135 GLU A O 1
ATOM 1102 N N . SER A 1 136 ? -14.641 -18.188 -1.46 1 97.62 136 SER A N 1
ATOM 1103 C CA . SER A 1 136 ? -15.602 -19.078 -2.109 1 97.62 136 SER A CA 1
ATOM 1104 C C . SER A 1 136 ? -15.148 -19.438 -3.52 1 97.62 136 SER A C 1
ATOM 1106 O O . SER A 1 136 ? -15.242 -20.609 -3.926 1 97.62 136 SER A O 1
ATOM 1108 N N . LEU A 1 137 ? -14.672 -18.484 -4.285 1 98.12 137 LEU A N 1
ATOM 1109 C CA . LEU A 1 137 ? -14.188 -18.734 -5.637 1 98.12 137 LEU A CA 1
ATOM 1110 C C . LEU A 1 137 ? -13 -19.688 -5.621 1 98.12 137 LEU A C 1
ATOM 1112 O O .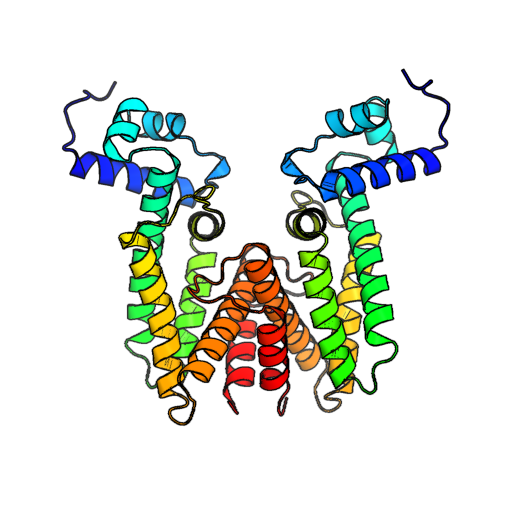 LEU A 1 137 ? -12.938 -20.625 -6.426 1 98.12 137 LEU A O 1
ATOM 1116 N N . LEU A 1 138 ? -12.086 -19.484 -4.672 1 98 138 LEU A N 1
ATOM 1117 C CA . LEU A 1 138 ? -10.906 -20.344 -4.582 1 98 138 LEU A CA 1
ATOM 1118 C C . LEU A 1 138 ? -11.281 -21.766 -4.199 1 98 138 LEU A C 1
ATOM 1120 O O . LEU A 1 138 ? -10.703 -22.719 -4.707 1 98 138 LEU A O 1
ATOM 1124 N N . ALA A 1 139 ? -12.273 -21.875 -3.271 1 97.81 139 ALA A N 1
ATOM 1125 C CA . ALA A 1 139 ? -12.742 -23.188 -2.877 1 97.81 139 ALA A CA 1
ATOM 1126 C C . ALA A 1 139 ? -13.344 -23.938 -4.066 1 97.81 139 ALA A C 1
ATOM 1128 O O . ALA A 1 139 ? -13.211 -25.156 -4.172 1 97.81 139 ALA A O 1
ATOM 1129 N N . GLN A 1 140 ? -14.008 -23.219 -4.953 1 97.38 140 GLN A N 1
ATOM 1130 C CA . GLN A 1 140 ? -14.578 -23.812 -6.156 1 97.38 140 GLN A CA 1
ATOM 1131 C C . GLN A 1 140 ? -13.492 -24.219 -7.145 1 97.38 140 GLN A C 1
ATOM 1133 O O . GLN A 1 140 ? -13.609 -25.25 -7.82 1 97.38 140 GLN A O 1
ATOM 1138 N N . ILE A 1 141 ? -12.461 -23.469 -7.258 1 97.12 141 ILE A N 1
ATOM 1139 C CA . ILE A 1 141 ? -11.367 -23.703 -8.195 1 97.12 141 ILE A CA 1
ATOM 1140 C C . ILE A 1 141 ? -10.555 -24.922 -7.754 1 97.12 141 ILE A C 1
ATOM 1142 O O . ILE A 1 141 ? -10.086 -25.703 -8.586 1 97.12 141 ILE A O 1
ATOM 1146 N N . ALA A 1 142 ? -10.375 -25.062 -6.441 1 96.38 142 ALA A N 1
ATOM 1147 C CA . ALA A 1 142 ? -9.578 -26.156 -5.902 1 96.38 142 ALA A CA 1
ATOM 1148 C C . ALA A 1 142 ? -10.305 -26.844 -4.75 1 96.38 142 ALA A C 1
ATOM 1150 O O . ALA A 1 142 ? -9.891 -26.75 -3.596 1 96.38 142 ALA A O 1
ATOM 1151 N N . PRO A 1 143 ? -11.312 -27.609 -5.059 1 95.94 143 PRO A N 1
ATOM 1152 C CA . PRO A 1 143 ? -12.133 -28.25 -4.023 1 95.94 143 PRO A CA 1
ATOM 1153 C C . PRO A 1 143 ? -11.344 -29.25 -3.184 1 95.94 143 PRO A C 1
ATOM 1155 O O . PRO A 1 143 ? -11.797 -29.656 -2.107 1 95.94 143 PRO A O 1
ATOM 1158 N N . GLN A 1 144 ? -10.156 -29.656 -3.617 1 96.25 144 GLN A N 1
ATOM 1159 C CA . GLN A 1 144 ? -9.344 -30.625 -2.891 1 96.25 144 GLN A CA 1
ATOM 1160 C C . GLN A 1 144 ? -8.555 -29.953 -1.776 1 96.25 144 GLN A C 1
ATOM 1162 O O . GLN A 1 144 ? -7.984 -30.625 -0.917 1 96.25 144 GLN A O 1
ATOM 1167 N N . ARG A 1 145 ? -8.477 -28.656 -1.778 1 96.69 145 ARG A N 1
ATOM 1168 C CA . ARG A 1 145 ? -7.723 -27.922 -0.768 1 96.69 145 ARG A CA 1
ATOM 1169 C C . ARG A 1 145 ? -8.516 -27.797 0.527 1 96.69 145 ARG A C 1
ATOM 1171 O O . ARG A 1 145 ? -9.75 -27.719 0.501 1 96.69 145 ARG A O 1
ATOM 1178 N N . THR A 1 146 ? -7.746 -27.766 1.603 1 97.12 146 THR A N 1
ATOM 1179 C CA . THR A 1 146 ? -8.375 -27.578 2.904 1 97.12 146 THR A CA 1
ATOM 1180 C C . THR A 1 146 ? -8.844 -26.141 3.074 1 97.12 146 THR A C 1
ATOM 1182 O O . THR A 1 146 ? -8.398 -25.25 2.35 1 97.12 146 THR A O 1
ATOM 1185 N N . GLU A 1 147 ? -9.703 -25.969 4.031 1 95.62 147 GLU A N 1
ATOM 1186 C CA . GLU A 1 147 ? -10.18 -24.625 4.348 1 95.62 147 GLU A CA 1
ATOM 1187 C C . GLU A 1 147 ? -9.023 -23.688 4.703 1 95.62 147 GLU A C 1
ATOM 1189 O O . GLU A 1 147 ? -8.984 -22.531 4.27 1 95.62 147 GLU A O 1
ATOM 1194 N N . SER A 1 148 ? -8.078 -24.203 5.434 1 94.5 148 SER A N 1
ATOM 1195 C CA . SER A 1 148 ? -6.926 -23.406 5.844 1 94.5 148 SER A CA 1
ATOM 1196 C C . SER A 1 148 ? -6.086 -22.984 4.641 1 94.5 148 SER A C 1
ATOM 1198 O O . SER A 1 148 ? -5.59 -21.859 4.582 1 94.5 148 SER A O 1
ATOM 1200 N N . GLU A 1 149 ? -5.969 -23.891 3.676 1 95.62 149 GLU A N 1
ATOM 1201 C CA . GLU A 1 149 ? -5.219 -23.578 2.461 1 95.62 149 GLU A CA 1
ATOM 1202 C C . GLU A 1 149 ? -5.93 -22.516 1.626 1 95.62 149 GLU A C 1
ATOM 1204 O O . GLU A 1 149 ? -5.285 -21.641 1.054 1 95.62 149 GLU A O 1
ATOM 1209 N N . VAL A 1 150 ? -7.254 -22.625 1.602 1 96.62 150 VAL A N 1
ATOM 1210 C CA . VAL A 1 150 ? -8.055 -21.672 0.852 1 96.62 150 VAL A CA 1
ATOM 1211 C C . VAL A 1 150 ? -7.941 -20.281 1.488 1 96.62 150 VAL A C 1
ATOM 1213 O O . VAL A 1 150 ? -7.75 -19.297 0.788 1 96.62 150 VAL A O 1
ATOM 1216 N N . ILE A 1 151 ? -7.965 -20.203 2.791 1 94.75 151 ILE A N 1
ATOM 1217 C CA . ILE A 1 151 ? -7.863 -18.938 3.502 1 94.75 151 ILE A CA 1
ATOM 1218 C C . ILE A 1 151 ? -6.484 -18.312 3.26 1 94.75 151 ILE A C 1
ATOM 1220 O O . ILE A 1 151 ? -6.379 -17.125 2.953 1 94.75 151 ILE A O 1
ATOM 1224 N N . GLN A 1 152 ? -5.453 -19.109 3.344 1 94.88 152 GLN A N 1
ATOM 1225 C CA . GLN A 1 152 ? -4.102 -18.609 3.115 1 94.88 152 GLN A CA 1
ATOM 1226 C C . GLN A 1 152 ? -3.939 -18.094 1.69 1 94.88 152 GLN A C 1
ATOM 1228 O O . GLN A 1 152 ? -3.414 -17 1.48 1 94.88 152 GLN A O 1
ATOM 1233 N N . ALA A 1 153 ? -4.43 -18.859 0.751 1 96.25 153 ALA A N 1
ATOM 1234 C CA . ALA A 1 153 ? -4.348 -18.453 -0.648 1 96.25 153 ALA A CA 1
ATOM 1235 C C . ALA A 1 153 ? -5.129 -17.172 -0.889 1 96.25 153 ALA A C 1
ATOM 1237 O O . ALA A 1 153 ? -4.699 -16.312 -1.66 1 96.25 153 ALA A O 1
ATOM 1238 N N . SER A 1 154 ? -6.27 -17.094 -0.245 1 96.31 154 SER A N 1
ATOM 1239 C CA . SER A 1 154 ? -7.086 -15.891 -0.401 1 96.31 154 SER A CA 1
ATOM 1240 C C . SER A 1 154 ? -6.352 -14.656 0.098 1 96.31 154 SER A C 1
ATOM 1242 O O . SER A 1 154 ? -6.395 -13.602 -0.541 1 96.31 154 SER A O 1
ATOM 1244 N N . ARG A 1 155 ? -5.59 -14.742 1.166 1 96.19 155 ARG A N 1
ATOM 1245 C CA . ARG A 1 155 ? -4.836 -13.617 1.71 1 96.19 155 ARG A CA 1
ATOM 1246 C C . ARG A 1 155 ? -3.646 -13.273 0.818 1 96.19 155 ARG A C 1
ATOM 1248 O O . ARG A 1 155 ? -3.346 -12.102 0.603 1 96.19 155 ARG A O 1
ATOM 1255 N N . VAL A 1 156 ? -3.023 -14.289 0.299 1 97 156 VAL A N 1
ATOM 1256 C CA . VAL A 1 156 ? -1.892 -14.086 -0.599 1 97 156 VAL A CA 1
ATOM 1257 C C . VAL A 1 156 ? -2.354 -13.344 -1.853 1 97 156 VAL A C 1
ATOM 1259 O O . VAL A 1 156 ? -1.778 -12.32 -2.225 1 97 156 VAL A O 1
ATOM 1262 N N . LEU A 1 157 ? -3.41 -13.836 -2.447 1 97.69 157 LEU A N 1
ATOM 1263 C CA . LEU A 1 157 ? -3.885 -13.266 -3.701 1 97.69 157 LEU A CA 1
ATOM 1264 C C . LEU A 1 157 ? -4.461 -11.867 -3.477 1 97.69 157 LEU A C 1
ATOM 1266 O O . LEU A 1 157 ? -4.238 -10.969 -4.281 1 97.69 157 LEU A O 1
ATOM 1270 N N . TRP A 1 158 ? -5.16 -11.711 -2.373 1 97.19 158 TRP A N 1
ATOM 1271 C CA . TRP A 1 158 ? -5.664 -10.391 -2.033 1 97.19 158 TRP A CA 1
ATOM 1272 C C . TRP A 1 158 ? -4.516 -9.398 -1.856 1 97.19 158 TRP A C 1
ATOM 1274 O O . TRP A 1 158 ? -4.512 -8.328 -2.471 1 97.19 158 TRP A O 1
ATOM 1284 N N . ALA A 1 159 ? -3.553 -9.75 -1.064 1 97.69 159 ALA A N 1
ATOM 1285 C CA . ALA A 1 159 ? -2.416 -8.867 -0.797 1 97.69 159 ALA A CA 1
ATOM 1286 C C . ALA A 1 159 ? -1.637 -8.578 -2.076 1 97.69 159 ALA A C 1
ATOM 1288 O O . ALA A 1 159 ? -1.185 -7.449 -2.291 1 97.69 159 ALA A O 1
ATOM 1289 N N . GLY A 1 160 ? -1.461 -9.57 -2.889 1 98.31 160 GLY A N 1
ATOM 1290 C CA . GLY A 1 160 ? -0.79 -9.391 -4.164 1 98.31 160 GLY A CA 1
ATOM 1291 C C . GLY A 1 160 ? -1.513 -8.422 -5.086 1 98.31 160 GLY A C 1
ATOM 1292 O O . GLY A 1 160 ? -0.905 -7.492 -5.621 1 98.31 160 GLY A O 1
ATOM 1293 N N . VAL A 1 161 ? -2.816 -8.672 -5.285 1 98.56 161 VAL A N 1
ATOM 1294 C CA . VAL A 1 161 ? -3.627 -7.797 -6.125 1 98.56 161 VAL A CA 1
ATOM 1295 C C . VAL A 1 161 ? -3.648 -6.387 -5.539 1 98.56 161 VAL A C 1
ATOM 1297 O O . VAL A 1 161 ? -3.561 -5.398 -6.273 1 98.56 161 VAL A O 1
ATOM 1300 N N . HIS A 1 162 ? -3.752 -6.301 -4.234 1 97.56 162 HIS A N 1
ATOM 1301 C CA . HIS A 1 162 ? -3.715 -5 -3.57 1 97.56 162 HIS A CA 1
ATOM 1302 C C . HIS A 1 162 ? -2.4 -4.277 -3.848 1 97.56 162 HIS A C 1
ATOM 1304 O O . HIS A 1 162 ? -2.395 -3.078 -4.129 1 97.56 162 HIS A O 1
ATOM 1310 N N . GLY A 1 163 ? -1.307 -5.008 -3.74 1 97.81 163 GLY A N 1
ATOM 1311 C CA . GLY A 1 163 ? -0.012 -4.418 -4.035 1 97.81 163 GLY A CA 1
ATOM 1312 C C . GLY A 1 163 ? 0.098 -3.9 -5.457 1 97.81 163 GLY A C 1
ATOM 1313 O O . GLY A 1 163 ? 0.567 -2.781 -5.68 1 97.81 163 GLY A O 1
ATOM 1314 N N . ILE A 1 164 ? -0.321 -4.637 -6.402 1 98.12 164 ILE A N 1
ATOM 1315 C CA . ILE A 1 164 ? -0.304 -4.23 -7.805 1 98.12 164 ILE A CA 1
ATOM 1316 C C . ILE A 1 164 ? -1.194 -3.006 -7.996 1 98.12 164 ILE A C 1
ATOM 1318 O O . ILE A 1 164 ? -0.803 -2.045 -8.664 1 98.12 164 ILE A O 1
ATOM 1322 N N . THR A 1 165 ? -2.357 -3.061 -7.414 1 98.25 165 THR A N 1
ATOM 1323 C CA . THR A 1 165 ? -3.314 -1.966 -7.531 1 98.25 165 THR A CA 1
ATOM 1324 C C . THR A 1 165 ? -2.754 -0.688 -6.914 1 98.25 165 THR A C 1
ATOM 1326 O O . THR A 1 165 ? -2.832 0.384 -7.52 1 98.25 165 THR A O 1
ATOM 1329 N N . LEU A 1 166 ? -2.199 -0.869 -5.746 1 96.75 166 LEU A N 1
ATOM 1330 C CA . LEU A 1 166 ? -1.616 0.271 -5.047 1 96.75 166 LEU A CA 1
ATOM 1331 C C . LEU A 1 166 ? -0.538 0.936 -5.895 1 96.75 166 LEU A C 1
ATOM 1333 O O . LEU A 1 166 ? -0.556 2.152 -6.09 1 96.75 166 LEU A O 1
ATOM 1337 N N . LEU A 1 167 ? 0.374 0.173 -6.379 1 94.94 167 LEU A N 1
ATOM 1338 C CA . LEU A 1 167 ? 1.481 0.705 -7.164 1 94.94 167 LEU A CA 1
ATOM 1339 C C . LEU A 1 167 ? 0.982 1.281 -8.484 1 94.94 167 LEU A C 1
ATOM 1341 O O . LEU A 1 167 ? 1.54 2.258 -8.992 1 94.94 167 LEU A O 1
ATOM 1345 N N . SER A 1 168 ? -0.061 0.733 -9.055 1 94.25 168 SER A N 1
ATOM 1346 C CA . SER A 1 168 ? -0.681 1.247 -10.273 1 94.25 168 SER A CA 1
ATOM 1347 C C . SER A 1 168 ? -1.297 2.623 -10.039 1 94.25 168 SER A C 1
ATOM 1349 O O . SER A 1 168 ? -1.1 3.539 -10.836 1 94.25 168 SER A O 1
ATOM 1351 N N . VAL A 1 169 ? -2.023 2.75 -8.969 1 92.56 169 VAL A N 1
ATOM 1352 C CA . VAL A 1 169 ? -2.709 3.998 -8.648 1 92.56 169 VAL A CA 1
ATOM 1353 C C . VAL A 1 169 ? -1.683 5.094 -8.367 1 92.56 169 VAL A C 1
ATOM 1355 O O . VAL A 1 169 ? -1.845 6.234 -8.812 1 92.56 169 VAL A O 1
ATOM 1358 N N . ASP A 1 170 ? -0.588 4.734 -7.68 1 87.19 170 ASP A N 1
ATOM 1359 C CA . ASP A 1 170 ? 0.428 5.695 -7.27 1 87.19 170 ASP A CA 1
ATOM 1360 C C . ASP A 1 170 ? 1.465 5.906 -8.375 1 87.19 170 ASP A C 1
ATOM 1362 O O . ASP A 1 170 ? 2.303 6.805 -8.281 1 87.19 170 ASP A O 1
ATOM 1366 N N . ASP A 1 171 ? 1.373 5.031 -9.484 1 82.69 171 ASP A N 1
ATOM 1367 C CA . ASP A 1 171 ? 2.369 5.047 -10.555 1 82.69 171 ASP A CA 1
ATOM 1368 C C . ASP A 1 171 ? 3.777 4.859 -9.992 1 82.69 171 ASP A C 1
ATOM 1370 O O . ASP A 1 171 ? 4.676 5.652 -10.289 1 82.69 171 ASP A O 1
ATOM 1374 N N . LYS A 1 172 ? 3.896 3.785 -9.133 1 83.5 172 LYS A N 1
ATOM 1375 C CA . LYS A 1 172 ? 5.16 3.561 -8.438 1 83.5 172 LYS A CA 1
ATOM 1376 C C . LYS A 1 172 ? 5.723 2.178 -8.75 1 83.5 172 LYS A C 1
ATOM 1378 O O . LYS A 1 172 ? 6.176 1.469 -7.852 1 83.5 172 LYS A O 1
ATOM 1383 N N . PHE A 1 173 ? 5.652 1.77 -10.039 1 79.12 173 PHE A N 1
ATOM 1384 C CA . PHE A 1 173 ? 6.293 0.521 -10.438 1 79.12 173 PHE A CA 1
ATOM 1385 C C . PHE A 1 173 ? 7.777 0.738 -10.711 1 79.12 173 PHE A C 1
ATOM 1387 O O . PHE A 1 173 ? 8.516 -0.219 -10.945 1 79.12 173 PHE A O 1
ATOM 1394 N N . PHE A 1 174 ? 8.273 2.021 -10.586 1 71.62 174 PHE A N 1
ATOM 1395 C CA . PHE A 1 174 ? 9.664 2.408 -10.82 1 71.62 174 PHE A CA 1
ATOM 1396 C C . PHE A 1 174 ? 10.148 1.892 -12.164 1 71.62 174 PHE A C 1
ATOM 1398 O O . PHE A 1 174 ? 11.273 1.393 -12.273 1 71.62 174 PHE A O 1
ATOM 1405 N N . SER A 1 175 ? 9.219 1.749 -13.18 1 70.88 175 SER A N 1
ATOM 1406 C CA . SER A 1 175 ? 9.547 1.283 -14.523 1 70.88 175 SER A CA 1
ATOM 1407 C C . SER A 1 175 ? 9.562 2.438 -15.523 1 70.88 175 SER A C 1
ATOM 1409 O O . SER A 1 175 ? 8.789 3.389 -15.391 1 70.88 175 SER A O 1
ATOM 1411 N N . SER A 1 176 ? 10.555 2.283 -16.328 1 69.94 176 SER A N 1
ATOM 1412 C CA . SER A 1 176 ? 10.633 3.271 -17.391 1 69.94 176 SER A CA 1
ATOM 1413 C C . SER A 1 176 ? 9.5 3.09 -18.391 1 69.94 176 SER A C 1
ATOM 1415 O O . SER A 1 176 ? 9.156 4.023 -19.125 1 69.94 176 SER A O 1
ATOM 1417 N N . GLU A 1 177 ? 9 1.896 -18.453 1 73.75 177 GLU A N 1
ATOM 1418 C CA . GLU A 1 177 ? 7.887 1.601 -19.359 1 73.75 177 GLU A CA 1
ATOM 1419 C C . GLU A 1 177 ? 6.562 1.552 -18.609 1 73.75 177 GLU A C 1
ATOM 1421 O O . GLU A 1 177 ? 6.523 1.172 -17.438 1 73.75 177 GLU A O 1
ATOM 1426 N N . PRO A 1 178 ? 5.527 2.035 -19.312 1 80.12 178 PRO A N 1
ATOM 1427 C CA . PRO A 1 178 ? 4.215 1.925 -18.672 1 80.12 178 PRO A CA 1
ATOM 1428 C C . PRO A 1 178 ? 3.877 0.495 -18.266 1 80.12 178 PRO A C 1
ATOM 1430 O O . PRO A 1 178 ? 4.18 -0.451 -18.984 1 80.12 178 PRO A O 1
ATOM 1433 N N . VAL A 1 179 ? 3.445 0.356 -17.094 1 87.06 179 VAL A N 1
ATOM 1434 C CA . VAL A 1 179 ? 3.051 -0.948 -16.578 1 87.06 179 VAL A CA 1
ATOM 1435 C C . VAL A 1 179 ? 1.527 -1.039 -16.516 1 87.06 179 VAL A C 1
ATOM 1437 O O . VAL A 1 179 ? 0.866 -0.132 -16 1 87.06 179 VAL A O 1
ATOM 1440 N N . ASP A 1 180 ? 0.958 -2.012 -17.125 1 94 180 ASP A N 1
ATOM 1441 C CA . ASP A 1 180 ? -0.477 -2.275 -17.062 1 94 180 ASP A CA 1
ATOM 1442 C C . ASP A 1 180 ? -0.833 -3.129 -15.852 1 94 180 ASP A C 1
ATOM 1444 O O . ASP A 1 180 ? -0.559 -4.332 -15.828 1 94 180 ASP A O 1
ATOM 1448 N N . GLY A 1 181 ? -1.439 -2.484 -14.875 1 96.56 181 GLY A N 1
ATOM 1449 C CA . GLY A 1 181 ? -1.784 -3.17 -13.633 1 96.56 181 GLY A CA 1
ATOM 1450 C C . GLY A 1 181 ? -2.629 -4.41 -13.859 1 96.56 181 GLY A C 1
ATOM 1451 O O . GLY A 1 181 ? -2.439 -5.426 -13.188 1 96.56 181 GLY A O 1
ATOM 1452 N N . LYS A 1 182 ? -3.578 -4.391 -14.797 1 97.12 182 LYS A N 1
ATOM 1453 C CA . LYS A 1 182 ? -4.441 -5.539 -15.055 1 97.12 182 LYS A CA 1
ATOM 1454 C C . LYS A 1 182 ? -3.658 -6.691 -15.672 1 97.12 182 LYS A C 1
ATOM 1456 O O . LYS A 1 182 ? -3.957 -7.859 -15.422 1 97.12 182 LYS A O 1
ATOM 1461 N N . GLU A 1 183 ? -2.688 -6.359 -16.5 1 97.12 183 GLU A N 1
ATOM 1462 C CA . GLU A 1 183 ? -1.82 -7.398 -17.047 1 97.12 183 GLU A CA 1
ATOM 1463 C C . GLU A 1 183 ? -1.022 -8.086 -15.938 1 97.12 183 GLU A C 1
ATOM 1465 O O . GLU A 1 183 ? -0.838 -9.305 -15.969 1 97.12 183 GLU A O 1
ATOM 1470 N N . LEU A 1 184 ? -0.533 -7.32 -14.984 1 97.69 184 LEU A N 1
ATOM 1471 C CA . LEU A 1 184 ? 0.208 -7.898 -13.867 1 97.69 184 LEU A CA 1
ATOM 1472 C C . LEU A 1 184 ? -0.705 -8.75 -13 1 97.69 184 LEU A C 1
ATOM 1474 O O . LEU A 1 184 ? -0.295 -9.812 -12.516 1 97.69 184 LEU A O 1
ATOM 1478 N N . ILE A 1 185 ? -1.93 -8.273 -12.82 1 98.56 185 ILE A N 1
ATOM 1479 C CA . ILE A 1 185 ? -2.898 -9.039 -12.047 1 98.56 185 ILE A CA 1
ATOM 1480 C C . ILE A 1 185 ? -3.182 -10.367 -12.734 1 98.56 185 ILE A C 1
ATOM 1482 O O . ILE A 1 185 ? -3.195 -11.422 -12.094 1 98.56 185 ILE A O 1
ATOM 1486 N N . SER A 1 186 ? -3.426 -10.297 -14.039 1 97.94 186 SER A N 1
ATOM 1487 C CA . SER A 1 186 ? -3.645 -11.516 -14.812 1 97.94 186 SER A CA 1
ATOM 1488 C C . SER A 1 186 ? -2.467 -12.477 -14.672 1 97.94 186 SER A C 1
ATOM 1490 O O . SER A 1 186 ? -2.658 -13.68 -14.492 1 97.94 186 SER A O 1
ATOM 1492 N N . ASN A 1 187 ? -1.273 -11.922 -14.766 1 97.12 187 ASN A N 1
ATOM 1493 C CA . ASN A 1 187 ? -0.059 -12.719 -14.633 1 97.12 187 ASN A CA 1
ATOM 1494 C C . ASN A 1 187 ? 0.034 -13.367 -13.25 1 97.12 187 ASN A C 1
ATOM 1496 O O . ASN A 1 187 ? 0.304 -14.562 -13.141 1 97.12 187 ASN A O 1
ATOM 1500 N N . LEU A 1 188 ? -0.234 -12.633 -12.172 1 97.81 188 LEU A N 1
ATOM 1501 C CA . LEU A 1 188 ? -0.218 -13.141 -10.805 1 97.81 188 LEU A CA 1
ATOM 1502 C C . LEU A 1 188 ? -1.207 -14.289 -10.641 1 97.81 188 LEU A C 1
ATOM 1504 O O . LEU A 1 188 ? -0.833 -15.375 -10.195 1 97.81 188 LEU A O 1
ATOM 1508 N N . LEU A 1 189 ? -2.461 -14.023 -11.031 1 97.75 189 LEU A N 1
ATOM 1509 C CA . LEU A 1 189 ? -3.518 -15.008 -10.82 1 97.75 189 LEU A CA 1
ATOM 1510 C C . LEU A 1 189 ? -3.242 -16.281 -11.617 1 97.75 189 LEU A C 1
ATOM 1512 O O . LEU A 1 189 ? -3.361 -17.391 -11.086 1 97.75 189 LEU A O 1
ATOM 1516 N N . SER A 1 190 ? -2.861 -16.125 -12.891 1 96.56 190 SER A N 1
ATOM 1517 C CA . SER A 1 190 ? -2.627 -17.266 -13.758 1 96.56 190 SER A CA 1
ATOM 1518 C C . SER A 1 190 ? -1.509 -18.156 -13.219 1 96.56 190 SER A C 1
ATOM 1520 O O . SER A 1 190 ? -1.661 -19.375 -13.141 1 96.56 190 SER A O 1
ATOM 1522 N N . ASN A 1 191 ? -0.404 -17.547 -12.797 1 95.81 191 ASN A N 1
ATOM 1523 C CA . ASN A 1 191 ? 0.75 -18.328 -12.367 1 95.81 191 ASN A CA 1
ATOM 1524 C C . ASN A 1 191 ? 0.562 -18.875 -10.953 1 95.81 191 ASN A C 1
ATOM 1526 O O . ASN A 1 191 ? 1.052 -19.953 -10.633 1 95.81 191 ASN A O 1
ATOM 1530 N N . TYR A 1 192 ? -0.134 -18.141 -10.078 1 96.56 192 TYR A N 1
ATOM 1531 C CA . TYR A 1 192 ? -0.39 -18.625 -8.727 1 96.56 192 TYR A CA 1
ATOM 1532 C C . TYR A 1 192 ? -1.345 -19.812 -8.742 1 96.56 192 TYR A C 1
ATOM 1534 O O . TYR A 1 192 ? -1.12 -20.797 -8.047 1 96.56 192 TYR A O 1
ATOM 1542 N N . ILE A 1 193 ? -2.385 -19.672 -9.547 1 94.19 193 ILE A N 1
ATOM 1543 C CA . ILE A 1 193 ? -3.455 -20.672 -9.469 1 94.19 193 ILE A CA 1
ATOM 1544 C C . ILE A 1 193 ? -3.119 -21.859 -10.359 1 94.19 193 ILE A C 1
ATOM 1546 O O . ILE A 1 193 ? -3.686 -22.938 -10.195 1 94.19 193 ILE A O 1
ATOM 1550 N N . MET A 1 194 ? -2.115 -21.594 -11.266 1 84.19 194 MET A N 1
ATOM 1551 C CA . MET A 1 194 ? -1.732 -22.703 -12.125 1 84.19 194 MET A CA 1
ATOM 1552 C C . MET A 1 194 ? -1.272 -23.891 -11.289 1 84.19 194 MET A C 1
ATOM 1554 O O . MET A 1 194 ? -0.311 -23.797 -10.523 1 84.19 194 MET A O 1
ATOM 1558 N N . ASN A 1 195 ? -1.992 -24.906 -11.148 1 75.88 195 ASN A N 1
ATOM 1559 C CA . ASN A 1 195 ? -1.755 -26.172 -10.477 1 75.88 195 ASN A CA 1
ATOM 1560 C C . ASN A 1 195 ? -1.931 -26.062 -8.961 1 75.88 195 ASN A C 1
ATOM 1562 O O . ASN A 1 195 ? -1.328 -26.812 -8.203 1 75.88 195 ASN A O 1
ATOM 1566 N N . TRP A 1 196 ? -2.408 -24.906 -8.531 1 82.38 196 TRP A N 1
ATOM 1567 C CA . TRP A 1 196 ? -2.74 -24.812 -7.117 1 82.38 196 TRP A CA 1
ATOM 1568 C C . TRP A 1 196 ? -3.832 -25.812 -6.746 1 82.38 196 TRP A C 1
ATOM 1570 O O . TRP A 1 196 ? -4.812 -25.969 -7.48 1 82.38 196 TRP A O 1
ATOM 1580 N N . MET B 1 1 ? 23.797 27.906 21.984 1 37.25 1 MET B N 1
ATOM 1581 C CA . MET B 1 1 ? 23.547 27.953 20.547 1 37.25 1 MET B CA 1
ATOM 1582 C C . MET B 1 1 ? 24.719 27.375 19.75 1 37.25 1 MET B C 1
ATOM 1584 O O . MET B 1 1 ? 25.859 27.75 19.984 1 37.25 1 MET B O 1
ATOM 1588 N N . ALA B 1 2 ? 24.812 26.047 19.344 1 45 2 ALA B N 1
ATOM 1589 C CA . ALA B 1 2 ? 26.031 25.516 18.766 1 45 2 ALA B CA 1
ATOM 1590 C C . ALA B 1 2 ? 26.688 26.516 17.828 1 45 2 ALA B C 1
ATOM 1592 O O . ALA B 1 2 ? 26 27.203 17.062 1 45 2 ALA B O 1
ATOM 1593 N N . ARG B 1 3 ? 27.891 26.922 17.844 1 48.16 3 ARG B N 1
ATOM 1594 C CA . ARG B 1 3 ? 28.641 27.828 16.969 1 48.16 3 ARG B CA 1
ATOM 1595 C C . ARG B 1 3 ? 28.547 27.375 15.516 1 48.16 3 ARG B C 1
ATOM 1597 O O . ARG B 1 3 ? 28.609 26.172 15.219 1 48.16 3 ARG B O 1
ATOM 1604 N N . ARG B 1 4 ? 27.906 28.031 14.539 1 53.09 4 ARG B N 1
ATOM 1605 C CA . ARG B 1 4 ? 27.609 27.906 13.109 1 53.09 4 ARG B CA 1
ATOM 1606 C C . ARG B 1 4 ? 28.641 27.047 12.414 1 53.09 4 ARG B C 1
ATOM 1608 O O . ARG B 1 4 ? 28.297 26.219 11.555 1 53.09 4 ARG B O 1
ATOM 1615 N N . ASN B 1 5 ? 30.016 27.328 12.594 1 59.66 5 ASN B N 1
ATOM 1616 C CA . ASN B 1 5 ? 31.203 27.125 11.758 1 59.66 5 ASN B CA 1
ATOM 1617 C C . ASN B 1 5 ? 31.781 25.734 11.945 1 59.66 5 ASN B C 1
ATOM 1619 O O . ASN B 1 5 ? 32.875 25.422 11.43 1 59.66 5 ASN B O 1
ATOM 1623 N N . ASP B 1 6 ? 31.094 24.906 12.727 1 76.75 6 ASP B N 1
ATOM 1624 C CA . ASP B 1 6 ? 31.906 23.812 13.227 1 76.75 6 ASP B CA 1
ATOM 1625 C C . ASP B 1 6 ? 31.875 22.625 12.266 1 76.75 6 ASP B C 1
ATOM 1627 O O . ASP B 1 6 ? 32.75 21.75 12.312 1 76.75 6 ASP B O 1
ATOM 1631 N N . HIS B 1 7 ? 30.922 22.625 11.297 1 90.62 7 HIS B N 1
ATOM 1632 C CA . HIS B 1 7 ? 30.891 21.422 10.469 1 90.62 7 HIS B CA 1
ATOM 1633 C C . HIS B 1 7 ? 31.25 21.734 9.023 1 90.62 7 HIS B C 1
ATOM 1635 O O . HIS B 1 7 ? 30.922 22.812 8.516 1 90.62 7 HIS B O 1
ATOM 1641 N N . THR B 1 8 ? 32.094 20.922 8.438 1 93.88 8 THR B N 1
ATOM 1642 C CA . THR B 1 8 ? 32.219 20.969 6.988 1 93.88 8 THR B CA 1
ATOM 1643 C C . THR B 1 8 ? 30.922 20.609 6.301 1 93.88 8 THR B C 1
ATOM 1645 O O . THR B 1 8 ? 29.984 20.125 6.949 1 93.88 8 THR B O 1
ATOM 1648 N N . ARG B 1 9 ? 30.828 20.953 5 1 94.19 9 ARG B N 1
ATOM 1649 C CA . ARG B 1 9 ? 29.625 20.625 4.223 1 94.19 9 ARG B CA 1
ATOM 1650 C C . ARG B 1 9 ? 29.281 19.141 4.359 1 94.19 9 ARG B C 1
ATOM 1652 O O . ARG B 1 9 ? 28.141 18.797 4.625 1 94.19 9 ARG B O 1
ATOM 1659 N N . GLU B 1 10 ? 30.266 18.328 4.227 1 95.62 10 GLU B N 1
ATOM 1660 C CA . GLU B 1 10 ? 30.062 16.891 4.305 1 95.62 10 GLU B CA 1
ATOM 1661 C C . GLU B 1 10 ? 29.609 16.469 5.703 1 95.62 10 GLU B C 1
ATOM 1663 O O . GLU B 1 10 ? 28.75 15.609 5.848 1 95.62 10 GLU B O 1
ATOM 1668 N N . GLU B 1 11 ? 30.172 17.047 6.676 1 96.06 11 GLU B N 1
ATOM 1669 C CA . GLU B 1 11 ? 29.812 16.75 8.055 1 96.06 11 GLU B CA 1
ATOM 1670 C C . GLU B 1 11 ? 28.359 17.141 8.336 1 96.06 11 GLU B C 1
ATOM 1672 O O . GLU B 1 11 ? 27.641 16.438 9.039 1 96.06 11 GLU B O 1
ATOM 1677 N N . LEU B 1 12 ? 27.984 18.281 7.762 1 96.38 12 LEU B N 1
ATOM 1678 C CA . LEU B 1 12 ? 26.625 18.766 7.984 1 96.38 12 LEU B CA 1
ATOM 1679 C C . LEU B 1 12 ? 25.609 17.875 7.273 1 96.38 12 LEU B C 1
ATOM 1681 O O . LEU B 1 12 ? 24.531 17.609 7.805 1 96.38 12 LEU B O 1
ATOM 1685 N N . ILE B 1 13 ? 25.969 17.406 6.102 1 97.56 13 ILE B N 1
ATOM 1686 C CA . ILE B 1 13 ? 25.125 16.469 5.383 1 97.56 13 ILE B CA 1
ATOM 1687 C C . ILE B 1 13 ? 24.906 15.211 6.223 1 97.56 13 ILE B C 1
ATOM 1689 O O . ILE B 1 13 ? 23.766 14.789 6.445 1 97.56 13 ILE B O 1
ATOM 1693 N N . ASN B 1 14 ? 25.953 14.703 6.75 1 97.62 14 ASN B N 1
ATOM 1694 C CA . ASN B 1 14 ? 25.875 13.484 7.551 1 97.62 14 ASN B CA 1
ATOM 1695 C C . ASN B 1 14 ? 25.094 13.711 8.836 1 97.62 14 ASN B C 1
ATOM 1697 O O . ASN B 1 14 ? 24.281 12.867 9.234 1 97.62 14 ASN B O 1
ATOM 1701 N N . LEU B 1 15 ? 25.359 14.805 9.484 1 97.62 15 LEU B N 1
ATOM 1702 C CA . LEU B 1 15 ? 24.656 15.148 10.711 1 97.62 15 LEU B CA 1
ATOM 1703 C C . LEU B 1 15 ? 23.156 15.25 10.453 1 97.62 15 LEU B C 1
ATOM 1705 O O . LEU B 1 15 ? 22.344 14.703 11.219 1 97.62 15 LEU B O 1
ATOM 1709 N N . THR B 1 16 ? 22.781 15.922 9.359 1 98.38 16 THR B N 1
ATOM 1710 C CA . THR B 1 16 ? 21.375 16.141 9 1 98.38 16 THR B CA 1
ATOM 1711 C C . THR B 1 16 ? 20.688 14.805 8.719 1 98.38 16 THR B C 1
ATOM 1713 O O . THR B 1 16 ? 19.641 14.5 9.297 1 98.38 16 THR B O 1
ATOM 1716 N N . LEU B 1 17 ? 21.328 13.992 7.906 1 98.56 17 LEU B N 1
ATOM 1717 C CA . LEU B 1 17 ? 20.703 12.75 7.469 1 98.56 17 LEU B CA 1
ATOM 1718 C C . LEU B 1 17 ? 20.641 11.742 8.609 1 98.56 17 LEU B C 1
ATOM 1720 O O . LEU B 1 17 ? 19.672 10.977 8.719 1 98.56 17 LEU B O 1
ATOM 1724 N N . THR B 1 18 ? 21.641 11.758 9.508 1 98.56 18 THR B N 1
ATOM 1725 C CA . THR B 1 18 ? 21.594 10.906 10.688 1 98.56 18 THR B CA 1
ATOM 1726 C C . THR B 1 18 ? 20.469 11.328 11.625 1 98.56 18 THR B C 1
ATOM 1728 O O . THR B 1 18 ? 19.766 10.477 12.18 1 98.56 18 THR B O 1
ATOM 1731 N N . THR B 1 19 ? 20.297 12.57 11.742 1 98.5 19 THR B N 1
ATOM 1732 C CA . THR B 1 19 ? 19.234 13.102 12.594 1 98.5 19 THR B CA 1
ATOM 1733 C C . THR B 1 19 ? 17.859 12.719 12.039 1 98.5 19 THR B C 1
ATOM 1735 O O . THR B 1 19 ? 17 12.273 12.789 1 98.5 19 THR B O 1
ATOM 1738 N N . VAL B 1 20 ? 17.688 12.859 10.719 1 98.62 20 VAL B N 1
ATOM 1739 C CA . VAL B 1 20 ? 16.438 12.484 10.07 1 98.62 20 VAL B CA 1
ATOM 1740 C C . VAL B 1 20 ? 16.188 10.984 10.266 1 98.62 20 VAL B C 1
ATOM 1742 O O . VAL B 1 20 ? 15.078 10.578 10.625 1 98.62 20 VAL B O 1
ATOM 1745 N N . LYS B 1 21 ? 17.188 10.234 10.07 1 98.56 21 LYS B N 1
ATOM 1746 C CA . LYS B 1 21 ? 17.078 8.781 10.242 1 98.56 21 LYS B CA 1
ATOM 1747 C C . LYS B 1 21 ? 16.641 8.43 11.656 1 98.56 21 LYS B C 1
ATOM 1749 O O . LYS B 1 21 ? 15.719 7.637 11.852 1 98.56 21 LYS B O 1
ATOM 1754 N N . ASN B 1 22 ? 17.281 9.008 12.648 1 98.5 22 ASN B N 1
ATOM 1755 C CA . ASN B 1 22 ? 16.953 8.758 14.047 1 98.5 22 ASN B CA 1
ATOM 1756 C C . ASN B 1 22 ? 15.523 9.18 14.375 1 98.5 22 ASN B C 1
ATOM 1758 O O . ASN B 1 22 ? 14.82 8.5 15.125 1 98.5 22 ASN B O 1
ATOM 1762 N N . PHE B 1 23 ? 15.203 10.328 13.844 1 98.56 23 PHE B N 1
ATOM 1763 C CA . PHE B 1 23 ? 13.844 10.805 14.047 1 98.56 23 PHE B CA 1
ATOM 1764 C C . PHE B 1 23 ? 12.828 9.789 13.523 1 98.56 23 PHE B C 1
ATOM 1766 O O . PHE B 1 23 ? 11.828 9.508 14.188 1 98.56 23 PHE B O 1
ATOM 1773 N N . LEU B 1 24 ? 13.086 9.148 12.391 1 98.38 24 LEU B N 1
ATOM 1774 C CA . LEU B 1 24 ? 12.18 8.242 11.688 1 98.38 24 LEU B CA 1
ATOM 1775 C C . LEU B 1 24 ? 12.164 6.875 12.367 1 98.38 24 LEU B C 1
ATOM 1777 O O . LEU B 1 24 ? 11.352 6.016 12 1 98.38 24 LEU B O 1
ATOM 1781 N N . ASP B 1 25 ? 13.008 6.676 13.383 1 97.75 25 ASP B N 1
ATOM 1782 C CA . ASP B 1 25 ? 12.953 5.445 14.164 1 97.75 25 ASP B CA 1
ATOM 1783 C C . ASP B 1 25 ? 11.672 5.375 14.992 1 97.75 25 ASP B C 1
ATOM 1785 O O . ASP B 1 25 ? 11.156 4.289 15.258 1 97.75 25 ASP B O 1
ATOM 1789 N N . GLU B 1 26 ? 11.18 6.602 15.266 1 96.88 26 GLU B N 1
ATOM 1790 C CA . GLU B 1 26 ? 10.078 6.617 16.234 1 96.88 26 GLU B CA 1
ATOM 1791 C C . GLU B 1 26 ? 8.906 7.445 15.711 1 96.88 26 GLU B C 1
ATOM 1793 O O . GLU B 1 26 ? 7.805 7.387 16.266 1 96.88 26 GLU B O 1
ATOM 1798 N N . ASN B 1 27 ? 9.195 8.219 14.594 1 97.19 27 ASN B N 1
ATOM 1799 C CA . ASN B 1 27 ? 8.172 9.148 14.133 1 97.19 27 ASN B CA 1
ATOM 1800 C C . ASN B 1 27 ? 8.008 9.094 12.617 1 97.19 27 ASN B C 1
ATOM 1802 O O . ASN B 1 27 ? 8.945 8.75 11.898 1 97.19 27 ASN B O 1
ATOM 1806 N N . SER B 1 28 ? 6.844 9.43 12.188 1 96 28 SER B N 1
ATOM 1807 C CA . SER B 1 28 ? 6.594 9.586 10.758 1 96 28 SER B CA 1
ATOM 1808 C C . SER B 1 28 ? 7.234 10.867 10.219 1 96 28 SER B C 1
ATOM 1810 O O . SER B 1 28 ? 7.363 11.852 10.945 1 96 28 SER B O 1
ATOM 1812 N N . TYR B 1 29 ? 7.531 10.875 8.961 1 96.38 29 TYR B N 1
ATOM 1813 C CA . TYR B 1 29 ? 8.109 12.062 8.352 1 96.38 29 TYR B CA 1
ATOM 1814 C C . TYR B 1 29 ? 7.094 13.195 8.289 1 96.38 29 TYR B C 1
ATOM 1816 O O . TYR B 1 29 ? 7.453 14.352 8.078 1 96.38 29 TYR B O 1
ATOM 1824 N N . HIS B 1 30 ? 5.785 12.891 8.477 1 93.25 30 HIS B N 1
ATOM 1825 C CA . HIS B 1 30 ? 4.746 13.914 8.516 1 93.25 30 HIS B CA 1
ATOM 1826 C C . HIS B 1 30 ? 4.977 14.883 9.672 1 93.25 30 HIS B C 1
ATOM 1828 O O . HIS B 1 30 ? 4.453 16 9.664 1 93.25 30 HIS B O 1
ATOM 1834 N N . GLU B 1 31 ? 5.699 14.445 10.602 1 96.44 31 GLU B N 1
ATOM 1835 C CA . GLU B 1 31 ? 5.988 15.281 11.766 1 96.44 31 GLU B CA 1
ATOM 1836 C C . GLU B 1 31 ? 7.293 16.047 11.578 1 96.44 31 GLU B C 1
ATOM 1838 O O . GLU B 1 31 ? 7.77 16.703 12.508 1 96.44 31 GLU B O 1
ATOM 1843 N N . LEU B 1 32 ? 7.852 15.938 10.414 1 96.94 32 LEU B N 1
ATOM 1844 C CA . LEU B 1 32 ? 9.117 16.594 10.102 1 96.94 32 LEU B CA 1
ATOM 1845 C C . LEU B 1 32 ? 8.891 17.812 9.219 1 96.94 32 LEU B C 1
ATOM 1847 O O . LEU B 1 32 ? 7.898 17.891 8.484 1 96.94 32 LEU B O 1
ATOM 1851 N N . SER B 1 33 ? 9.727 18.797 9.375 1 97.12 33 SER B N 1
ATOM 1852 C CA . SER B 1 33 ? 9.828 19.969 8.508 1 97.12 33 SER B CA 1
ATOM 1853 C C . SER B 1 33 ? 11.266 20.469 8.406 1 97.12 33 SER B C 1
ATOM 1855 O O . SER B 1 33 ? 12.125 20.062 9.195 1 97.12 33 SER B O 1
ATOM 1857 N N . LEU B 1 34 ? 11.477 21.25 7.363 1 97.62 34 LEU B N 1
ATOM 1858 C CA . LEU B 1 34 ? 12.805 21.828 7.219 1 97.62 34 LEU B CA 1
ATOM 1859 C C . LEU B 1 34 ? 13.211 22.594 8.469 1 97.62 34 LEU B C 1
ATOM 1861 O O . LEU B 1 34 ? 14.336 22.453 8.953 1 97.62 34 LEU B O 1
ATOM 1865 N N . ARG B 1 35 ? 12.273 23.344 9.023 1 97.81 35 ARG B N 1
ATOM 1866 C CA . ARG B 1 35 ? 12.531 24.125 10.227 1 97.81 35 ARG B CA 1
ATOM 1867 C C . ARG B 1 35 ? 12.812 23.219 11.422 1 97.81 35 ARG B C 1
ATOM 1869 O O . ARG B 1 35 ? 13.727 23.484 12.203 1 97.81 35 ARG B O 1
ATOM 1876 N N . LYS B 1 36 ? 12.062 22.156 11.57 1 98.19 36 LYS B N 1
ATOM 1877 C CA . LYS B 1 36 ? 12.25 21.219 12.672 1 98.19 36 LYS B CA 1
ATOM 1878 C C . LYS B 1 36 ? 13.617 20.547 12.602 1 98.19 36 LYS B C 1
ATOM 1880 O O . LYS B 1 36 ? 14.32 20.453 13.609 1 98.19 36 LYS B O 1
ATOM 1885 N N . ILE B 1 37 ? 13.992 20.109 11.406 1 98.38 37 ILE B N 1
ATOM 1886 C CA . ILE B 1 37 ? 15.281 19.453 11.219 1 98.38 37 ILE B CA 1
ATOM 1887 C C . ILE B 1 37 ? 16.406 20.422 11.562 1 98.38 37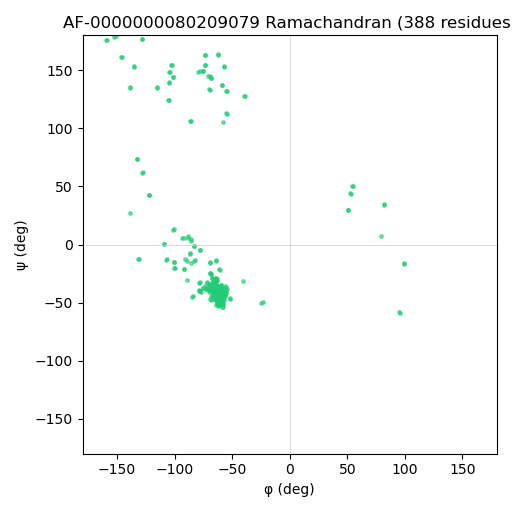 ILE B C 1
ATOM 1889 O O . ILE B 1 37 ? 17.344 20.078 12.281 1 98.38 37 ILE B O 1
ATOM 1893 N N . ALA B 1 38 ? 16.312 21.641 11.039 1 97.81 38 ALA B N 1
ATOM 1894 C CA . ALA B 1 38 ? 17.328 22.656 11.312 1 97.81 38 ALA B CA 1
ATOM 1895 C C . ALA B 1 38 ? 17.469 22.891 12.812 1 97.81 38 ALA B C 1
ATOM 1897 O O . ALA B 1 38 ? 18.594 22.922 13.336 1 97.81 38 ALA B O 1
ATOM 1898 N N . ASN B 1 39 ? 16.359 22.938 13.453 1 97.81 39 ASN B N 1
ATOM 1899 C CA . ASN B 1 39 ? 16.359 23.156 14.898 1 97.81 39 ASN B CA 1
ATOM 1900 C C . ASN B 1 39 ? 17.016 22 15.641 1 97.81 39 ASN B C 1
ATOM 1902 O O . ASN B 1 39 ? 17.766 22.203 16.594 1 97.81 39 ASN B O 1
ATOM 1906 N N . MET B 1 40 ? 16.781 20.828 15.242 1 97.44 40 MET B N 1
ATOM 1907 C CA . MET B 1 40 ? 17.281 19.625 15.906 1 97.44 40 MET B CA 1
ATOM 1908 C C . MET B 1 40 ? 18.812 19.578 15.844 1 97.44 40 MET B C 1
ATOM 1910 O O . MET B 1 40 ? 19.453 19.031 16.734 1 97.44 40 MET B O 1
ATOM 1914 N N . ILE B 1 41 ? 19.328 20.188 14.805 1 97.25 41 ILE B N 1
ATOM 1915 C CA . ILE B 1 41 ? 20.781 20.047 14.656 1 97.25 41 ILE B CA 1
ATOM 1916 C C . ILE B 1 41 ? 21.453 21.391 14.961 1 97.25 41 ILE B C 1
ATOM 1918 O O . ILE B 1 41 ? 22.672 21.516 14.82 1 97.25 41 ILE B O 1
ATOM 1922 N N . GLY B 1 42 ? 20.719 22.438 15.297 1 96.44 42 GLY B N 1
ATOM 1923 C CA . GLY B 1 42 ? 21.25 23.719 15.742 1 96.44 42 GLY B CA 1
ATOM 1924 C C . GLY B 1 42 ? 21.672 24.609 14.594 1 96.44 42 GLY B C 1
ATOM 1925 O O . GLY B 1 42 ? 22.688 25.312 14.688 1 96.44 42 GLY B O 1
ATOM 1926 N N . TYR B 1 43 ? 20.984 24.562 13.5 1 96.94 43 TYR B N 1
ATOM 1927 C CA . TYR B 1 43 ? 21.234 25.391 12.336 1 96.94 43 TYR B CA 1
ATOM 1928 C C . TYR B 1 43 ? 19.969 26.094 11.867 1 96.94 43 TYR B C 1
ATOM 1930 O O . TYR B 1 43 ? 18.906 25.953 12.5 1 96.94 43 TYR B O 1
ATOM 1938 N N . VAL B 1 44 ? 20.094 26.938 10.836 1 96.25 44 VAL B N 1
ATOM 1939 C CA . VAL B 1 44 ? 18.922 27.625 10.281 1 96.25 44 VAL B CA 1
ATOM 1940 C C . VAL B 1 44 ? 18.5 26.938 8.977 1 96.25 44 VAL B C 1
ATOM 1942 O O . VAL B 1 44 ? 19.328 26.328 8.297 1 96.25 44 VAL B O 1
ATOM 1945 N N . PRO B 1 45 ? 17.203 27.047 8.578 1 97.5 45 PRO B N 1
ATOM 1946 C CA . PRO B 1 45 ? 16.703 26.391 7.363 1 97.5 45 PRO B CA 1
ATOM 1947 C C . PRO B 1 45 ? 17.484 26.781 6.113 1 97.5 45 PRO B C 1
ATOM 1949 O O . PRO B 1 45 ? 17.703 25.953 5.23 1 97.5 45 PRO B O 1
ATOM 1952 N N . SER B 1 46 ? 17.906 28.031 6.074 1 96.94 46 SER B N 1
ATOM 1953 C CA . SER B 1 46 ? 18.578 28.5 4.871 1 96.94 46 SER B CA 1
ATOM 1954 C C . SER B 1 46 ? 19.891 27.734 4.648 1 96.94 46 SER B C 1
ATOM 1956 O O . SER B 1 46 ? 20.297 27.516 3.506 1 96.94 46 SER B O 1
ATOM 1958 N N . THR B 1 47 ? 20.531 27.328 5.656 1 96.12 47 THR B N 1
ATOM 1959 C CA . THR B 1 47 ? 21.766 26.531 5.562 1 96.12 47 THR B CA 1
ATOM 1960 C C . THR B 1 47 ? 21.469 25.188 4.906 1 96.12 47 THR B C 1
ATOM 1962 O O . THR B 1 47 ? 22.219 24.75 4.023 1 96.12 47 THR B O 1
ATOM 1965 N N . LEU B 1 48 ? 20.391 24.547 5.336 1 97.31 48 LEU B N 1
ATOM 1966 C CA . LEU B 1 48 ? 20.031 23.234 4.797 1 97.31 48 LEU B CA 1
ATOM 1967 C C . LEU B 1 48 ? 19.562 23.359 3.346 1 97.31 48 LEU B C 1
ATOM 1969 O O . LEU B 1 48 ? 19.859 22.484 2.523 1 97.31 48 LEU B O 1
ATOM 1973 N N . VAL B 1 49 ? 18.906 24.453 3.037 1 97.31 49 VAL B N 1
ATOM 1974 C CA . VAL B 1 49 ? 18.484 24.688 1.66 1 97.31 49 VAL B CA 1
ATOM 1975 C C . VAL B 1 49 ? 19.719 24.875 0.772 1 97.31 49 VAL B C 1
ATOM 1977 O O . VAL B 1 49 ? 19.75 24.406 -0.367 1 97.31 49 VAL B O 1
ATOM 1980 N N . ASN B 1 50 ? 20.703 25.531 1.327 1 96.62 50 ASN B N 1
ATOM 1981 C CA . ASN B 1 50 ? 21.953 25.734 0.587 1 96.62 50 ASN B CA 1
ATOM 1982 C C . ASN B 1 50 ? 22.656 24.406 0.301 1 96.62 50 ASN B C 1
ATOM 1984 O O . ASN B 1 50 ? 23.266 24.25 -0.751 1 96.62 50 ASN B O 1
ATOM 1988 N N . ILE B 1 51 ? 22.531 23.516 1.176 1 97 51 ILE B N 1
ATOM 1989 C CA . ILE B 1 51 ? 23.234 22.234 1.077 1 97 51 ILE B CA 1
ATOM 1990 C C . ILE B 1 51 ? 22.438 21.281 0.187 1 97 51 ILE B C 1
ATOM 1992 O O . ILE B 1 51 ? 23 20.625 -0.692 1 97 51 ILE B O 1
ATOM 1996 N N . PHE B 1 52 ? 21.094 21.219 0.387 1 97.31 52 PHE B N 1
ATOM 1997 C CA . PHE B 1 52 ? 20.297 20.156 -0.227 1 97.31 52 PHE B CA 1
ATOM 1998 C C . PHE B 1 52 ? 19.453 20.703 -1.376 1 97.31 52 PHE B C 1
ATOM 2000 O O . PHE B 1 52 ? 18.922 19.938 -2.184 1 97.31 52 PHE B O 1
ATOM 2007 N N . GLY B 1 53 ? 19.344 21.984 -1.472 1 95.69 53 GLY B N 1
ATOM 2008 C CA . GLY B 1 53 ? 18.5 22.594 -2.469 1 95.69 53 GLY B CA 1
ATOM 2009 C C . GLY B 1 53 ? 17.125 22.953 -1.94 1 95.69 53 GLY B C 1
ATOM 2010 O O . GLY B 1 53 ? 16.719 24.109 -1.975 1 95.69 53 GLY B O 1
ATOM 2011 N N . ASN B 1 54 ? 16.375 22 -1.445 1 95 54 ASN B N 1
ATOM 2012 C CA . ASN B 1 54 ? 15.078 22.188 -0.82 1 95 54 ASN B CA 1
ATOM 2013 C C . ASN B 1 54 ? 14.719 21 0.083 1 95 54 ASN B C 1
ATOM 2015 O O . ASN B 1 54 ? 15.477 20.047 0.184 1 95 54 ASN B O 1
ATOM 2019 N N . TYR B 1 55 ? 13.617 21.141 0.736 1 95.62 55 TYR B N 1
ATOM 2020 C CA . TYR B 1 55 ? 13.188 20.141 1.705 1 95.62 55 TYR B CA 1
ATOM 2021 C C . TYR B 1 55 ? 12.953 18.797 1.032 1 95.62 55 TYR B C 1
ATOM 2023 O O . TYR B 1 55 ? 13.352 17.75 1.564 1 95.62 55 TYR B O 1
ATOM 2031 N N . ASN B 1 56 ? 12.367 18.766 -0.11 1 95.31 56 ASN B N 1
ATOM 2032 C CA . ASN B 1 56 ? 12.086 17.531 -0.823 1 95.31 56 ASN B CA 1
ATOM 2033 C C . ASN B 1 56 ? 13.367 16.797 -1.2 1 95.31 56 ASN B C 1
ATOM 2035 O O . ASN B 1 56 ? 13.438 15.562 -1.088 1 95.31 56 ASN B O 1
ATOM 2039 N N . LEU B 1 57 ? 14.289 17.516 -1.653 1 96.38 57 LEU B N 1
ATOM 2040 C CA . LEU B 1 57 ? 15.57 16.906 -2.01 1 96.38 57 LEU B CA 1
ATOM 2041 C C . LEU B 1 57 ? 16.297 16.406 -0.77 1 96.38 57 LEU B C 1
ATOM 2043 O O . LEU B 1 57 ? 16.969 15.367 -0.821 1 96.38 57 LEU B O 1
ATOM 2047 N N . LEU B 1 58 ? 16.172 17.172 0.317 1 97.44 58 LEU B N 1
ATOM 2048 C CA . LEU B 1 58 ? 16.719 16.688 1.574 1 97.44 58 LEU B CA 1
ATOM 2049 C C . LEU B 1 58 ? 16.125 15.328 1.95 1 97.44 58 LEU B C 1
ATOM 2051 O O . LEU B 1 58 ? 16.859 14.383 2.262 1 97.44 58 LEU B O 1
ATOM 2055 N N . LEU B 1 59 ? 14.812 15.18 1.875 1 97.81 59 LEU B N 1
ATOM 2056 C CA . LEU B 1 59 ? 14.141 13.914 2.178 1 97.81 59 LEU B CA 1
ATOM 2057 C C . LEU B 1 59 ? 14.578 12.82 1.205 1 97.81 59 LEU B C 1
ATOM 2059 O O . LEU B 1 59 ? 14.711 11.664 1.593 1 97.81 59 LEU B O 1
ATOM 2063 N N . LEU B 1 60 ? 14.766 13.258 -0.024 1 97.69 60 LEU B N 1
ATOM 2064 C CA . LEU B 1 60 ? 15.195 12.281 -1.021 1 97.69 60 LEU B CA 1
ATOM 2065 C C . LEU B 1 60 ? 16.562 11.695 -0.663 1 97.69 60 LEU B C 1
ATOM 2067 O O . LEU B 1 60 ? 16.812 10.516 -0.899 1 97.69 60 LEU B O 1
ATOM 2071 N N . HIS B 1 61 ? 17.422 12.484 -0.125 1 97.88 61 HIS B N 1
ATOM 2072 C CA . HIS B 1 61 ? 18.719 11.984 0.333 1 97.88 61 HIS B CA 1
ATOM 2073 C C . HIS B 1 61 ? 18.547 10.977 1.465 1 97.88 61 HIS B C 1
ATOM 2075 O O . HIS B 1 61 ? 19.266 9.984 1.528 1 97.88 61 HIS B O 1
ATOM 2081 N N . ALA B 1 62 ? 17.641 11.234 2.342 1 98.25 62 ALA B N 1
ATOM 2082 C CA . ALA B 1 62 ? 17.328 10.273 3.395 1 98.25 62 ALA B CA 1
ATOM 2083 C C . ALA B 1 62 ? 16.797 8.969 2.809 1 98.25 62 ALA B C 1
ATOM 2085 O O . ALA B 1 62 ? 17.172 7.879 3.258 1 98.25 62 ALA B O 1
ATOM 2086 N N . VAL B 1 63 ? 15.945 9.078 1.83 1 97.88 63 VAL B N 1
ATOM 2087 C CA . VAL B 1 63 ? 15.406 7.93 1.115 1 97.88 63 VAL B CA 1
ATOM 2088 C C . VAL B 1 63 ? 16.547 7.141 0.473 1 97.88 63 VAL B C 1
ATOM 2090 O O . VAL B 1 63 ? 16.594 5.91 0.568 1 97.88 63 VAL B O 1
ATOM 2093 N N . ALA B 1 64 ? 17.438 7.867 -0.119 1 97.81 64 ALA B N 1
ATOM 2094 C CA . ALA B 1 64 ? 18.578 7.234 -0.772 1 97.81 64 ALA B CA 1
ATOM 2095 C C . ALA B 1 64 ? 19.406 6.426 0.227 1 97.81 64 ALA B C 1
ATOM 2097 O O . ALA B 1 64 ? 19.797 5.293 -0.055 1 97.81 64 ALA B O 1
ATOM 2098 N N . GLN B 1 65 ? 19.609 6.957 1.344 1 97.88 65 GLN B N 1
ATOM 2099 C CA . GLN B 1 65 ? 20.359 6.242 2.375 1 97.88 65 GLN B CA 1
ATOM 2100 C C . GLN B 1 65 ? 19.609 5 2.84 1 97.88 65 GLN B C 1
ATOM 2102 O O . GLN B 1 65 ? 20.219 3.967 3.115 1 97.88 65 GLN B O 1
ATOM 2107 N N . THR B 1 66 ? 18.344 5.137 2.953 1 98.25 66 THR B N 1
ATOM 2108 C CA . THR B 1 66 ? 17.5 4.004 3.328 1 98.25 66 THR B CA 1
ATOM 2109 C C . THR B 1 66 ? 17.609 2.883 2.297 1 98.25 66 THR B C 1
ATOM 2111 O O . THR B 1 66 ? 17.797 1.719 2.656 1 98.25 66 THR B O 1
ATOM 2114 N N . LEU B 1 67 ? 17.562 3.221 1.049 1 97.69 67 LEU B N 1
ATOM 2115 C CA . LEU B 1 67 ? 17.672 2.246 -0.031 1 97.69 67 LEU B CA 1
ATOM 2116 C C . LEU B 1 67 ? 19.062 1.608 -0.045 1 97.69 67 LEU B C 1
ATOM 2118 O O . LEU B 1 67 ? 19.188 0.412 -0.314 1 97.69 67 LEU B O 1
ATOM 2122 N N . ASP B 1 68 ? 20.078 2.426 0.232 1 98.38 68 ASP B N 1
ATOM 2123 C CA . ASP B 1 68 ? 21.438 1.885 0.317 1 98.38 68 ASP B CA 1
ATOM 2124 C C . ASP B 1 68 ? 21.531 0.833 1.419 1 98.38 68 ASP B C 1
ATOM 2126 O O . ASP B 1 68 ? 22.141 -0.22 1.224 1 98.38 68 ASP B O 1
ATOM 2130 N N . GLU B 1 69 ? 20.969 1.146 2.529 1 98.31 69 GLU B N 1
ATOM 2131 C CA . GLU B 1 69 ? 20.984 0.204 3.645 1 98.31 69 GLU B CA 1
ATOM 2132 C C . GLU B 1 69 ? 20.203 -1.064 3.309 1 98.31 69 GLU B C 1
ATOM 2134 O O . GLU B 1 69 ? 20.672 -2.174 3.588 1 98.31 69 GLU B O 1
ATOM 2139 N N . LEU B 1 70 ? 19.031 -0.946 2.707 1 98.38 70 LEU B N 1
ATOM 2140 C CA . LEU B 1 70 ? 18.234 -2.1 2.285 1 98.38 70 LEU B CA 1
ATOM 2141 C C . LEU B 1 70 ? 19.016 -2.951 1.287 1 98.38 70 LEU B C 1
ATOM 2143 O O . LEU B 1 70 ? 19.016 -4.18 1.381 1 98.38 70 LEU B O 1
ATOM 2147 N N . SER B 1 71 ? 19.688 -2.289 0.351 1 98 71 SER B N 1
ATOM 2148 C CA . SER B 1 71 ? 20.484 -2.992 -0.648 1 98 71 SER B CA 1
ATOM 2149 C C . SER B 1 71 ? 21.594 -3.807 0.006 1 98 71 SER B C 1
ATOM 2151 O O . SER B 1 71 ? 21.828 -4.957 -0.367 1 98 71 SER B O 1
ATOM 2153 N N . GLN B 1 72 ? 22.234 -3.197 0.99 1 98.12 72 GLN B N 1
ATOM 2154 C CA . GLN B 1 72 ? 23.312 -3.895 1.695 1 98.12 72 GLN B CA 1
ATOM 2155 C C . GLN B 1 72 ? 22.766 -5.094 2.469 1 98.12 72 GLN B C 1
ATOM 2157 O O . GLN B 1 72 ? 23.375 -6.172 2.451 1 98.12 72 GLN B O 1
ATOM 2162 N N . GLU B 1 73 ? 21.656 -4.934 3.137 1 98.31 73 GLU B N 1
ATOM 2163 C CA . GLU B 1 73 ? 21.031 -6.043 3.855 1 98.31 73 GLU B CA 1
ATOM 2164 C C . GLU B 1 73 ? 20.609 -7.152 2.898 1 98.31 73 GLU B C 1
ATOM 2166 O O . GLU B 1 73 ? 20.734 -8.336 3.215 1 98.31 73 GLU B O 1
ATOM 2171 N N . ALA B 1 74 ? 20.109 -6.773 1.75 1 98.06 74 ALA B N 1
ATOM 2172 C CA . ALA B 1 74 ? 19.688 -7.742 0.739 1 98.06 74 ALA B CA 1
ATOM 2173 C C . ALA B 1 74 ? 20.875 -8.555 0.232 1 98.06 74 ALA B C 1
ATOM 2175 O O . ALA B 1 74 ? 20.781 -9.781 0.096 1 98.06 74 ALA B O 1
ATOM 2176 N N . LEU B 1 75 ? 21.984 -7.852 -0.023 1 97.62 75 LEU B N 1
ATOM 2177 C CA . LEU B 1 75 ? 23.188 -8.531 -0.472 1 97.62 75 LEU B CA 1
ATOM 2178 C C . LEU B 1 75 ? 23.672 -9.531 0.572 1 97.62 75 LEU B C 1
ATOM 2180 O O . LEU B 1 75 ? 24.016 -10.672 0.238 1 97.62 75 LEU B O 1
ATOM 2184 N N . ASN B 1 76 ? 23.641 -9.141 1.817 1 98.06 76 ASN B N 1
ATOM 2185 C CA . ASN B 1 76 ? 24.062 -10.008 2.908 1 98.06 76 ASN B CA 1
ATOM 2186 C C . ASN B 1 76 ? 23.141 -11.211 3.064 1 98.06 76 ASN B C 1
ATOM 2188 O O . ASN B 1 76 ? 23.594 -12.32 3.324 1 98.06 76 ASN B O 1
ATOM 2192 N N . ALA B 1 77 ? 21.828 -10.984 2.928 1 97.5 77 ALA B N 1
ATOM 2193 C CA . ALA B 1 77 ? 20.828 -12.023 3.123 1 97.5 77 ALA B CA 1
ATOM 2194 C C . ALA B 1 77 ? 20.922 -13.086 2.027 1 97.5 77 ALA B C 1
ATOM 2196 O O . ALA B 1 77 ? 20.578 -14.25 2.254 1 97.5 77 ALA B O 1
ATOM 2197 N N . THR B 1 78 ? 21.391 -12.688 0.826 1 97.5 78 THR B N 1
ATOM 2198 C CA . THR B 1 78 ? 21.344 -13.594 -0.314 1 97.5 78 THR B CA 1
ATOM 2199 C C . THR B 1 78 ? 22.703 -14.227 -0.551 1 97.5 78 THR B C 1
ATOM 2201 O O . THR B 1 78 ? 22.828 -15.227 -1.269 1 97.5 78 THR B O 1
ATOM 2204 N N . LYS B 1 79 ? 23.781 -13.695 0.045 1 95.44 79 LYS B N 1
ATOM 2205 C CA . LYS B 1 79 ? 25.172 -14.078 -0.212 1 95.44 79 LYS B CA 1
ATOM 2206 C C . LYS B 1 79 ? 25.391 -15.562 0.076 1 95.44 79 LYS B C 1
ATOM 2208 O O . LYS B 1 79 ? 26.109 -16.234 -0.661 1 95.44 79 LYS B O 1
ATOM 2213 N N . SER B 1 80 ? 24.828 -16.109 1.071 1 94.06 80 SER B N 1
ATOM 2214 C CA . SER B 1 80 ? 25.125 -17.484 1.479 1 94.06 80 SER B CA 1
ATOM 2215 C C . SER B 1 80 ? 24.047 -18.453 0.996 1 94.06 80 SER B C 1
ATOM 2217 O O . SER B 1 80 ? 23.969 -19.594 1.449 1 94.06 80 SER B O 1
ATOM 2219 N N . SER B 1 81 ? 23.203 -17.984 0.081 1 97.25 81 SER B N 1
ATOM 2220 C CA . SER B 1 81 ? 22.141 -18.844 -0.414 1 97.25 81 SER B CA 1
ATOM 2221 C C . SER B 1 81 ? 22.703 -19.953 -1.289 1 97.25 81 SER B C 1
ATOM 2223 O O . SER B 1 81 ? 23.641 -19.75 -2.051 1 97.25 81 SER B O 1
ATOM 2225 N N . LYS B 1 82 ? 22.094 -21.109 -1.223 1 97.25 82 LYS B N 1
ATOM 2226 C CA . LYS B 1 82 ? 22.562 -22.281 -1.943 1 97.25 82 LYS B CA 1
ATOM 2227 C C . LYS B 1 82 ? 22.266 -22.172 -3.438 1 97.25 82 LYS B C 1
ATOM 2229 O O . LYS B 1 82 ? 22.984 -22.734 -4.262 1 97.25 82 LYS B O 1
ATOM 2234 N N . ASP B 1 83 ? 21.188 -21.609 -3.857 1 97.25 83 ASP B N 1
ATOM 2235 C CA . ASP B 1 83 ? 20.781 -21.406 -5.25 1 97.25 83 ASP B CA 1
ATOM 2236 C C . ASP B 1 83 ? 19.875 -20.188 -5.402 1 97.25 83 ASP B C 1
ATOM 2238 O O . ASP B 1 83 ? 19.578 -19.516 -4.418 1 97.25 83 ASP B O 1
ATOM 2242 N N . ALA B 1 84 ? 19.484 -19.906 -6.602 1 97.31 84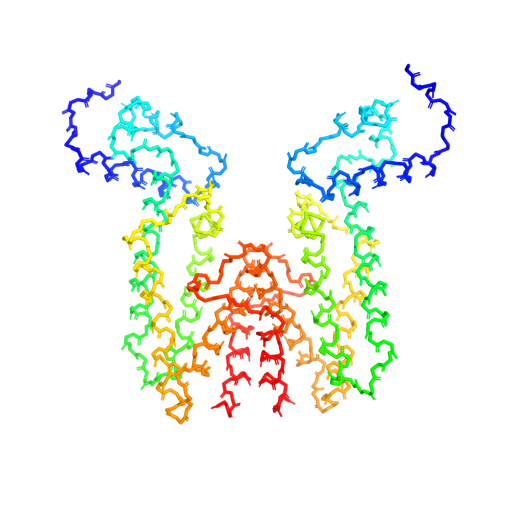 ALA B N 1
ATOM 2243 C CA . ALA B 1 84 ? 18.703 -18.703 -6.918 1 97.31 84 ALA B CA 1
ATOM 2244 C C . ALA B 1 84 ? 17.328 -18.766 -6.266 1 97.31 84 ALA B C 1
ATOM 2246 O O . ALA B 1 84 ? 16.781 -17.719 -5.883 1 97.31 84 ALA B O 1
ATOM 2247 N N . HIS B 1 85 ? 16.781 -19.969 -6.125 1 97.12 85 HIS B N 1
ATOM 2248 C CA . HIS B 1 85 ? 15.492 -20.125 -5.473 1 97.12 85 HIS B CA 1
ATOM 2249 C C . HIS B 1 85 ? 15.555 -19.672 -4.016 1 97.12 85 HIS B C 1
ATOM 2251 O O . HIS B 1 85 ? 14.75 -18.859 -3.574 1 97.12 85 HIS B O 1
ATOM 2257 N N . GLN B 1 86 ? 16.484 -20.203 -3.336 1 98.06 86 GLN B N 1
ATOM 2258 C CA . GLN B 1 86 ? 16.641 -19.812 -1.938 1 98.06 86 GLN B CA 1
ATOM 2259 C C . GLN B 1 86 ? 16.938 -18.328 -1.812 1 98.06 86 GLN B C 1
ATOM 2261 O O . GLN B 1 86 ? 16.438 -17.656 -0.909 1 98.06 86 GLN B O 1
ATOM 2266 N N . ALA B 1 87 ? 17.781 -17.797 -2.701 1 98.56 87 ALA B N 1
ATOM 2267 C CA . ALA B 1 87 ? 18.141 -16.375 -2.68 1 98.56 87 ALA B CA 1
ATOM 2268 C C . ALA B 1 87 ? 16.891 -15.508 -2.865 1 98.56 87 ALA B C 1
ATOM 2270 O O . ALA B 1 87 ? 16.781 -14.445 -2.244 1 98.56 87 ALA B O 1
ATOM 2271 N N . LEU B 1 88 ? 15.977 -15.953 -3.73 1 98.44 88 LEU B N 1
ATOM 2272 C CA . LEU B 1 88 ? 14.742 -15.219 -3.969 1 98.44 88 LEU B CA 1
ATOM 2273 C C . LEU B 1 88 ? 13.922 -15.102 -2.689 1 98.44 88 LEU B C 1
ATOM 2275 O O . LEU B 1 88 ? 13.43 -14.023 -2.357 1 98.44 88 LEU B O 1
ATOM 2279 N N . PHE B 1 89 ? 13.797 -16.188 -1.956 1 98.5 89 PHE B N 1
ATOM 2280 C CA . PHE B 1 89 ? 13.062 -16.188 -0.697 1 98.5 89 PHE B CA 1
ATOM 2281 C C . PHE B 1 89 ? 13.742 -15.281 0.324 1 98.5 89 PHE B C 1
ATOM 2283 O O . PHE B 1 89 ? 13.094 -14.461 0.978 1 98.5 89 PHE B O 1
ATOM 2290 N N . GLU B 1 90 ? 15.086 -15.383 0.426 1 98.62 90 GLU B N 1
ATOM 2291 C CA . GLU B 1 90 ? 15.836 -14.578 1.381 1 98.62 90 GLU B CA 1
ATOM 2292 C C . GLU B 1 90 ? 15.719 -13.094 1.065 1 98.62 90 GLU B C 1
ATOM 2294 O O . GLU B 1 90 ? 15.641 -12.266 1.975 1 98.62 90 GLU B O 1
ATOM 2299 N N . LEU B 1 91 ? 15.719 -12.766 -0.226 1 98.56 91 LEU B N 1
ATOM 2300 C CA . LEU B 1 91 ? 15.547 -11.375 -0.653 1 98.56 91 LEU B CA 1
ATOM 2301 C C . LEU B 1 91 ? 14.188 -10.836 -0.212 1 98.56 91 LEU B C 1
ATOM 2303 O O . LEU B 1 91 ? 14.102 -9.742 0.337 1 98.56 91 LEU B O 1
ATOM 2307 N N . ALA B 1 92 ? 13.117 -11.617 -0.417 1 98.62 92 ALA B N 1
ATOM 2308 C CA . ALA B 1 92 ? 11.766 -11.219 -0.052 1 98.62 92 ALA B CA 1
ATOM 2309 C C . ALA B 1 92 ? 11.625 -11.062 1.46 1 98.62 92 ALA B C 1
ATOM 2311 O O . ALA B 1 92 ? 11.023 -10.102 1.94 1 98.62 92 ALA B O 1
ATOM 2312 N N . TYR B 1 93 ? 12.18 -12.008 2.207 1 98.62 93 TYR B N 1
ATOM 2313 C CA . TYR B 1 93 ? 12.133 -11.945 3.662 1 98.62 93 TYR B CA 1
ATOM 2314 C C . TYR B 1 93 ? 12.898 -10.727 4.18 1 98.62 93 TYR B C 1
ATOM 2316 O O . TYR B 1 93 ? 12.453 -10.062 5.117 1 98.62 93 TYR B O 1
ATOM 2324 N N . CYS B 1 94 ? 14.016 -10.461 3.594 1 98.56 94 CYS B N 1
ATOM 2325 C CA . CYS B 1 94 ? 14.812 -9.297 3.967 1 98.56 94 CYS B CA 1
ATOM 2326 C C . CYS B 1 94 ? 14.016 -8.008 3.803 1 98.56 94 CYS B C 1
ATOM 2328 O O . CYS B 1 94 ? 14.023 -7.148 4.684 1 98.56 94 CYS B O 1
ATOM 2330 N N . TYR B 1 95 ? 13.336 -7.918 2.68 1 98.56 95 TYR B N 1
ATOM 2331 C CA . TYR B 1 95 ? 12.492 -6.754 2.426 1 98.56 95 TYR B CA 1
ATOM 2332 C C . TYR B 1 95 ? 11.422 -6.613 3.498 1 98.56 95 TYR B C 1
ATOM 2334 O O . TYR B 1 95 ? 11.234 -5.531 4.062 1 98.56 95 TYR B O 1
ATOM 2342 N N . HIS B 1 96 ? 10.734 -7.66 3.76 1 98.69 96 HIS B N 1
ATOM 2343 C CA . HIS B 1 96 ? 9.688 -7.695 4.773 1 98.69 96 HIS B CA 1
ATOM 2344 C C . HIS B 1 96 ? 10.234 -7.312 6.145 1 98.69 96 HIS B C 1
ATOM 2346 O O . HIS B 1 96 ? 9.656 -6.469 6.836 1 98.69 96 HIS B O 1
ATOM 2352 N N . ASP B 1 97 ? 11.336 -7.891 6.543 1 98.56 97 ASP B N 1
ATOM 2353 C CA . ASP B 1 97 ? 11.945 -7.629 7.844 1 98.56 97 ASP B CA 1
ATOM 2354 C C . ASP B 1 97 ? 12.375 -6.172 7.969 1 98.56 97 ASP B C 1
ATOM 2356 O O . ASP B 1 97 ? 12.219 -5.562 9.031 1 98.56 97 ASP B O 1
ATOM 2360 N N . PHE B 1 98 ? 12.953 -5.676 6.891 1 98.62 98 PHE B N 1
ATOM 2361 C CA . PHE B 1 98 ? 13.383 -4.281 6.891 1 98.62 98 PHE B CA 1
ATOM 2362 C C . PHE B 1 98 ? 12.203 -3.354 7.148 1 98.62 98 PHE B C 1
ATOM 2364 O O . PHE B 1 98 ? 12.289 -2.438 7.973 1 98.62 98 PHE B O 1
ATOM 2371 N N . ALA B 1 99 ? 11.102 -3.584 6.398 1 98.31 99 ALA B N 1
ATOM 2372 C CA . ALA B 1 99 ? 9.898 -2.77 6.547 1 98.31 99 ALA B CA 1
ATOM 2373 C C . ALA B 1 99 ? 9.352 -2.852 7.969 1 98.31 99 ALA B C 1
ATOM 2375 O O . ALA B 1 99 ? 8.906 -1.848 8.531 1 98.31 99 ALA B O 1
ATOM 2376 N N . GLN B 1 100 ? 9.375 -4.031 8.609 1 97.5 100 GLN B N 1
ATOM 2377 C CA . GLN B 1 100 ? 8.898 -4.223 9.977 1 97.5 100 GLN B CA 1
ATOM 2378 C C . GLN B 1 100 ? 9.789 -3.494 10.977 1 97.5 100 GLN B C 1
ATOM 2380 O O . GLN B 1 100 ? 9.297 -2.889 11.93 1 97.5 100 GLN B O 1
ATOM 2385 N N . LYS B 1 101 ? 11.055 -3.531 10.727 1 97.88 101 LYS B N 1
ATOM 2386 C CA . LYS B 1 101 ? 12.039 -2.951 11.633 1 97.88 101 LYS B CA 1
ATOM 2387 C C . LYS B 1 101 ? 12.055 -1.429 11.523 1 97.88 101 LYS B C 1
ATOM 2389 O O . LYS B 1 101 ? 12.266 -0.733 12.523 1 97.88 101 LYS B O 1
ATOM 2394 N N . HIS B 1 102 ? 11.883 -0.895 10.336 1 98.19 102 HIS B N 1
ATOM 2395 C CA . HIS B 1 102 ? 11.969 0.537 10.07 1 98.19 102 HIS B CA 1
ATOM 2396 C C . HIS B 1 102 ? 10.734 1.039 9.328 1 98.19 102 HIS B C 1
ATOM 2398 O O . HIS B 1 102 ? 10.844 1.581 8.227 1 98.19 102 HIS B O 1
ATOM 2404 N N . PRO B 1 103 ? 9.586 0.911 9.938 1 97.81 103 PRO B N 1
ATOM 2405 C CA . PRO B 1 103 ? 8.344 1.182 9.211 1 97.81 103 PRO B CA 1
ATOM 2406 C C . PRO B 1 103 ? 8.266 2.613 8.688 1 97.81 103 PRO B C 1
ATOM 2408 O O . PRO B 1 103 ? 7.816 2.84 7.562 1 97.81 103 PRO B O 1
ATOM 2411 N N . TYR B 1 104 ? 8.758 3.607 9.414 1 98 104 TYR B N 1
ATOM 2412 C CA . TYR B 1 104 ? 8.586 5 9.023 1 98 104 TYR B CA 1
ATOM 2413 C C . TYR B 1 104 ? 9.547 5.375 7.902 1 98 104 TYR B C 1
ATOM 2415 O O . TYR B 1 104 ? 9.188 6.098 6.973 1 98 104 TYR B O 1
ATOM 2423 N N . ARG B 1 105 ? 10.82 4.895 7.977 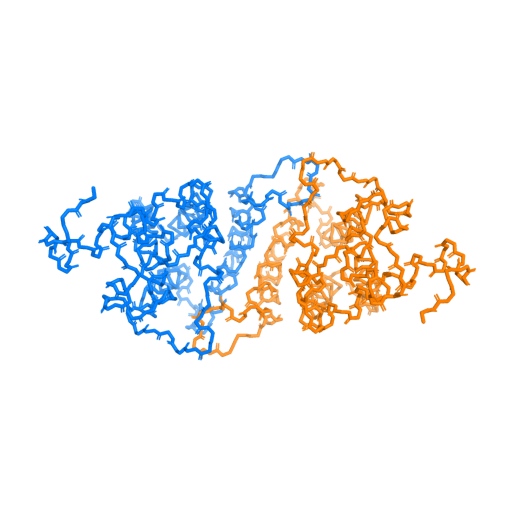1 97.81 105 ARG B N 1
ATOM 2424 C CA . ARG B 1 105 ? 11.75 5.109 6.871 1 97.81 105 ARG B CA 1
ATOM 2425 C C . ARG B 1 105 ? 11.258 4.414 5.605 1 97.81 105 ARG B C 1
ATOM 2427 O O . ARG B 1 105 ? 11.367 4.961 4.508 1 97.81 105 ARG B O 1
ATOM 2434 N N . TRP B 1 106 ? 10.758 3.205 5.777 1 97.75 106 TRP B N 1
ATOM 2435 C CA . TRP B 1 106 ? 10.227 2.434 4.66 1 97.75 106 TRP B CA 1
ATOM 2436 C C . TRP B 1 106 ? 9.039 3.143 4.023 1 97.75 106 TRP B C 1
ATOM 2438 O O . TRP B 1 106 ? 8.961 3.275 2.801 1 97.75 106 TRP B O 1
ATOM 2448 N N . GLN B 1 107 ? 8.164 3.627 4.832 1 96 107 GLN B N 1
ATOM 2449 C CA . GLN B 1 107 ? 7.004 4.375 4.367 1 96 107 GLN B CA 1
ATOM 2450 C C . GLN B 1 107 ? 7.426 5.609 3.57 1 96 107 GLN B C 1
ATOM 2452 O O . GLN B 1 107 ? 6.828 5.926 2.543 1 96 107 GLN B O 1
ATOM 2457 N N . LEU B 1 108 ? 8.438 6.309 4.07 1 97 108 LEU B N 1
ATOM 2458 C CA . LEU B 1 108 ? 8.914 7.512 3.402 1 97 108 LEU B CA 1
ATOM 2459 C C . LEU B 1 108 ? 9.383 7.203 1.983 1 97 108 LEU B C 1
ATOM 2461 O O . LEU B 1 108 ? 9.164 7.996 1.066 1 97 108 LEU B O 1
ATOM 2465 N N . VAL B 1 109 ? 9.961 6.043 1.736 1 95.56 109 VAL B N 1
ATOM 2466 C CA . VAL B 1 109 ? 10.445 5.648 0.417 1 95.56 109 VAL B CA 1
ATOM 2467 C C . VAL B 1 109 ? 9.297 5.68 -0.585 1 95.56 109 VAL B C 1
ATOM 2469 O O . VAL B 1 109 ? 9.453 6.164 -1.707 1 95.56 109 VAL B O 1
ATOM 2472 N N . PHE B 1 110 ? 8.141 5.297 -0.199 1 92.88 110 PHE B N 1
ATOM 2473 C CA . PHE B 1 110 ? 7.047 5.133 -1.145 1 92.88 110 PHE B CA 1
ATOM 2474 C C . PHE B 1 110 ? 6.117 6.34 -1.109 1 92.88 110 PHE B C 1
ATOM 2476 O O . PHE B 1 110 ? 5.359 6.578 -2.053 1 92.88 110 PHE B O 1
ATOM 2483 N N . GLU B 1 111 ? 6.207 7.062 -0.011 1 91.44 111 GLU B N 1
ATOM 2484 C CA . GLU B 1 111 ? 5.32 8.219 0.096 1 91.44 111 GLU B CA 1
ATOM 2485 C C . GLU B 1 111 ? 5.992 9.484 -0.442 1 91.44 111 GLU B C 1
ATOM 2487 O O . GLU B 1 111 ? 5.32 10.469 -0.737 1 91.44 111 GLU B O 1
ATOM 2492 N N . HIS B 1 112 ? 7.297 9.453 -0.498 1 91.38 112 HIS B N 1
ATOM 2493 C CA . HIS B 1 112 ? 8.016 10.609 -1.021 1 91.38 112 HIS B CA 1
ATOM 2494 C C . HIS B 1 112 ? 7.586 10.922 -2.451 1 91.38 112 HIS B C 1
ATOM 2496 O O . HIS B 1 112 ? 7.402 10.016 -3.262 1 91.38 112 HIS B O 1
ATOM 2502 N N . ASN B 1 113 ? 7.402 12.125 -2.734 1 85.44 113 ASN B N 1
ATOM 2503 C CA . ASN B 1 113 ? 6.984 12.609 -4.047 1 85.44 113 ASN B CA 1
ATOM 2504 C C . ASN B 1 113 ? 7.738 13.867 -4.449 1 85.44 113 ASN B C 1
ATOM 2506 O O . ASN B 1 113 ? 7.895 14.789 -3.645 1 85.44 113 ASN B O 1
ATOM 2510 N N . MET B 1 114 ? 8.188 13.914 -5.676 1 85.25 114 MET B N 1
ATOM 2511 C CA . MET B 1 114 ? 8.961 15.047 -6.184 1 85.25 114 MET B CA 1
ATOM 2512 C C . MET B 1 114 ? 8.039 16.125 -6.766 1 85.25 114 MET B C 1
ATOM 2514 O O . MET B 1 114 ? 8.508 17.125 -7.289 1 85.25 114 MET B O 1
ATOM 2518 N N . ASN B 1 115 ? 6.789 15.914 -6.602 1 81.69 115 ASN B N 1
ATOM 2519 C CA . ASN B 1 115 ? 5.797 16.875 -7.062 1 81.69 115 ASN B CA 1
ATOM 2520 C C . ASN B 1 115 ? 5.992 17.219 -8.539 1 81.69 115 ASN B C 1
ATOM 2522 O O . ASN B 1 115 ? 6.031 18.391 -8.906 1 81.69 115 ASN B O 1
ATOM 2526 N N . GLY B 1 116 ? 6.246 16.188 -9.383 1 78.19 116 GLY B N 1
ATOM 2527 C CA . GLY B 1 116 ? 6.297 16.375 -10.82 1 78.19 116 GLY B CA 1
ATOM 2528 C C . GLY B 1 116 ? 7.711 16.5 -11.359 1 78.19 116 GLY B C 1
ATOM 2529 O O . GLY B 1 116 ? 7.941 16.375 -12.562 1 78.19 116 GLY B O 1
ATOM 2530 N N . ALA B 1 117 ? 8.68 16.75 -10.438 1 83 117 ALA B N 1
ATOM 2531 C CA . ALA B 1 117 ? 10.07 16.844 -10.883 1 83 117 ALA B CA 1
ATOM 2532 C C . ALA B 1 117 ? 10.641 15.461 -11.18 1 83 117 ALA B C 1
ATOM 2534 O O . ALA B 1 117 ? 10.203 14.461 -10.594 1 83 117 ALA B O 1
ATOM 2535 N N . GLU B 1 118 ? 11.523 15.5 -12.102 1 83.75 118 GLU B N 1
ATOM 2536 C CA . GLU B 1 118 ? 12.195 14.242 -12.43 1 83.75 118 GLU B CA 1
ATOM 2537 C C . GLU B 1 118 ? 13.102 13.789 -11.289 1 83.75 118 GLU B C 1
ATOM 2539 O O . GLU B 1 118 ? 13.742 14.609 -10.633 1 83.75 118 GLU B O 1
ATOM 2544 N N . LEU B 1 119 ? 13.117 12.469 -11.125 1 86.94 119 LEU B N 1
ATOM 2545 C CA . LEU B 1 119 ? 14.023 11.898 -10.141 1 86.94 119 LEU B CA 1
ATOM 2546 C C . LEU B 1 119 ? 15.469 12.031 -10.586 1 86.94 119 LEU B C 1
ATOM 2548 O O . LEU B 1 119 ? 15.797 11.758 -11.742 1 86.94 119 LEU B O 1
ATOM 2552 N N . PRO B 1 120 ? 16.375 12.492 -9.703 1 92.62 120 PRO B N 1
ATOM 2553 C CA . PRO B 1 120 ? 17.797 12.539 -10.055 1 92.62 120 PRO B CA 1
ATOM 2554 C C . PRO B 1 120 ? 18.344 11.18 -10.461 1 92.62 120 PRO B C 1
ATOM 2556 O O . PRO B 1 120 ? 17.891 10.148 -9.961 1 92.62 120 PRO B O 1
ATOM 2559 N N . GLU B 1 121 ? 19.375 11.203 -11.266 1 93.38 121 GLU B N 1
ATOM 2560 C CA . GLU B 1 121 ? 19.969 9.977 -11.789 1 93.38 121 GLU B CA 1
ATOM 2561 C C . GLU B 1 121 ? 20.484 9.094 -10.664 1 93.38 121 GLU B C 1
ATOM 2563 O O . GLU B 1 121 ? 20.375 7.863 -10.727 1 93.38 121 GLU B O 1
ATOM 2568 N N . TRP B 1 122 ? 21.078 9.773 -9.672 1 94 122 TRP B N 1
ATOM 2569 C CA . TRP B 1 122 ? 21.672 9.008 -8.578 1 94 122 TRP B CA 1
ATOM 2570 C C . TRP B 1 122 ? 20.609 8.234 -7.816 1 94 122 TRP B C 1
ATOM 2572 O O . TRP B 1 122 ? 20.891 7.195 -7.215 1 94 122 TRP B O 1
ATOM 2582 N N . HIS B 1 123 ? 19.438 8.695 -7.762 1 93.69 123 HIS B N 1
ATOM 2583 C CA . HIS B 1 123 ? 18.344 7.984 -7.117 1 93.69 123 HIS B CA 1
ATOM 2584 C C . HIS B 1 123 ? 17.797 6.879 -8.016 1 93.69 123 HIS B C 1
ATOM 2586 O O . HIS B 1 123 ? 17.547 5.762 -7.555 1 93.69 123 HIS B O 1
ATOM 2592 N N . ALA B 1 124 ? 17.688 7.156 -9.297 1 90.5 124 ALA B N 1
ATOM 2593 C CA . ALA B 1 124 ? 17.203 6.176 -10.266 1 90.5 124 ALA B CA 1
ATOM 2594 C C . ALA B 1 124 ? 18.094 4.938 -10.297 1 90.5 124 ALA B C 1
ATOM 2596 O O . ALA B 1 124 ? 17.594 3.814 -10.422 1 90.5 124 ALA B O 1
ATOM 2597 N N . LYS B 1 125 ? 19.328 5.109 -10.156 1 94 125 LYS B N 1
ATOM 2598 C CA . LYS B 1 125 ? 20.297 4.012 -10.18 1 94 125 LYS B CA 1
ATOM 2599 C C . LYS B 1 125 ? 20.094 3.074 -8.992 1 94 125 LYS B C 1
ATOM 2601 O O . LYS B 1 125 ? 20.297 1.864 -9.109 1 94 125 LYS B O 1
ATOM 2606 N N . ARG B 1 126 ? 19.703 3.623 -7.836 1 94.94 126 ARG B N 1
ATOM 2607 C CA . ARG B 1 126 ? 19.453 2.812 -6.648 1 94.94 126 ARG B CA 1
ATOM 2608 C C . ARG B 1 126 ? 18.234 1.912 -6.855 1 94.94 126 ARG B C 1
ATOM 2610 O O . ARG B 1 126 ? 18.266 0.73 -6.504 1 94.94 126 ARG B O 1
ATOM 2617 N N . ILE B 1 127 ? 17.266 2.451 -7.441 1 91.62 127 ILE B N 1
ATOM 2618 C CA . ILE B 1 127 ? 16.047 1.696 -7.73 1 91.62 127 ILE B CA 1
ATOM 2619 C C . ILE B 1 127 ? 16.359 0.597 -8.75 1 91.62 127 ILE B C 1
ATOM 2621 O O . ILE B 1 127 ? 15.969 -0.558 -8.555 1 91.62 127 ILE B O 1
ATOM 2625 N N . ASP B 1 128 ? 17.094 0.949 -9.766 1 92.56 128 ASP B N 1
ATOM 2626 C CA . ASP B 1 128 ? 17.484 -0.011 -10.797 1 92.56 128 ASP B CA 1
ATOM 2627 C C . ASP B 1 128 ? 18.297 -1.152 -10.195 1 92.56 128 ASP B C 1
ATOM 2629 O O . ASP B 1 128 ? 18.172 -2.303 -10.625 1 92.56 128 ASP B O 1
ATOM 2633 N N . GLY B 1 129 ? 19.172 -0.78 -9.273 1 94.25 129 GLY B N 1
ATOM 2634 C CA . GLY B 1 129 ? 19.969 -1.802 -8.609 1 94.25 129 GLY B CA 1
ATOM 2635 C C . GLY B 1 129 ? 19.125 -2.826 -7.871 1 94.25 129 GLY B C 1
ATOM 2636 O O . GLY B 1 129 ? 19.375 -4.031 -7.969 1 94.25 129 GLY B O 1
ATOM 2637 N N . MET B 1 130 ? 18.141 -2.352 -7.18 1 93.44 130 MET B N 1
ATOM 2638 C CA . MET B 1 130 ? 17.281 -3.238 -6.41 1 93.44 130 MET B CA 1
ATOM 2639 C C . MET B 1 130 ? 16.422 -4.105 -7.34 1 93.44 130 MET B C 1
ATOM 2641 O O . MET B 1 130 ? 16.328 -5.316 -7.141 1 93.44 130 MET B O 1
ATOM 2645 N N . THR B 1 131 ? 15.805 -3.518 -8.352 1 93 131 THR B N 1
ATOM 2646 C CA . THR B 1 131 ? 14.984 -4.27 -9.289 1 93 131 THR B CA 1
ATOM 2647 C C . THR B 1 131 ? 15.844 -5.25 -10.086 1 93 131 THR B C 1
ATOM 2649 O O . THR B 1 131 ? 15.414 -6.371 -10.367 1 93 131 THR B O 1
ATOM 2652 N N . GLY B 1 132 ? 17.031 -4.836 -10.398 1 95.44 132 GLY B N 1
ATOM 2653 C CA . GLY B 1 132 ? 17.969 -5.688 -11.133 1 95.44 132 GLY B CA 1
ATOM 2654 C C . GLY B 1 132 ? 18.312 -6.961 -10.383 1 95.44 132 GLY B C 1
ATOM 2655 O O . GLY B 1 132 ? 18.484 -8.016 -11 1 95.44 132 GLY B O 1
ATOM 2656 N N . MET B 1 133 ? 18.469 -6.867 -9.062 1 96.44 133 MET B N 1
ATOM 2657 C CA . MET B 1 133 ? 18.75 -8.047 -8.242 1 96.44 133 MET B CA 1
ATOM 2658 C C . MET B 1 133 ? 17.641 -9.086 -8.391 1 96.44 133 MET B C 1
ATOM 2660 O O . MET B 1 133 ? 17.922 -10.273 -8.594 1 96.44 133 MET B O 1
ATOM 2664 N N . LEU B 1 134 ? 16.422 -8.68 -8.328 1 97.19 134 LEU B N 1
ATOM 2665 C CA . LEU B 1 134 ? 15.281 -9.562 -8.461 1 97.19 134 LEU B CA 1
ATOM 2666 C C . LEU B 1 134 ? 15.219 -10.164 -9.859 1 97.19 134 LEU B C 1
ATOM 2668 O O . LEU B 1 134 ? 15.031 -11.375 -10.016 1 97.19 134 LEU B O 1
ATOM 2672 N N . GLU B 1 135 ? 15.383 -9.328 -10.867 1 97 135 GLU B N 1
ATOM 2673 C CA . GLU B 1 135 ? 15.352 -9.781 -12.258 1 97 135 GLU B CA 1
ATOM 2674 C C . GLU B 1 135 ? 16.438 -10.812 -12.523 1 97 135 GLU B C 1
ATOM 2676 O O . GLU B 1 135 ? 16.203 -11.812 -13.219 1 97 135 GLU B O 1
ATOM 2681 N N . SER B 1 136 ? 17.625 -10.57 -11.984 1 97.69 136 SER B N 1
ATOM 2682 C CA . SER B 1 136 ? 18.734 -11.5 -12.172 1 97.69 136 SER B CA 1
ATOM 2683 C C . SER B 1 136 ? 18.422 -12.859 -11.562 1 97.69 136 SER B C 1
ATOM 2685 O O . SER B 1 136 ? 18.703 -13.898 -12.172 1 97.69 136 SER B O 1
ATOM 2687 N N . LEU B 1 137 ? 17.875 -12.898 -10.375 1 98.19 137 LEU B N 1
ATOM 2688 C CA . LEU B 1 137 ? 17.516 -14.156 -9.711 1 98.19 137 LEU B CA 1
ATOM 2689 C C . LEU B 1 137 ? 16.469 -14.914 -10.523 1 98.19 137 LEU B C 1
ATOM 2691 O O . LEU B 1 137 ? 16.594 -16.125 -10.711 1 98.19 137 LEU B O 1
ATOM 2695 N N . LEU B 1 138 ? 15.492 -14.195 -11.047 1 98.06 138 LEU B N 1
ATOM 2696 C CA . LEU B 1 138 ? 14.43 -14.828 -11.82 1 98.06 138 LEU B CA 1
ATOM 2697 C C . LEU B 1 138 ? 14.977 -15.398 -13.125 1 98.06 138 LEU B C 1
ATOM 2699 O O . LEU B 1 138 ? 14.57 -16.484 -13.562 1 98.06 138 LEU B O 1
ATOM 2703 N N . ALA B 1 139 ? 15.898 -14.625 -13.75 1 97.88 139 ALA B N 1
ATOM 2704 C CA . ALA B 1 139 ? 16.531 -15.102 -14.977 1 97.88 139 ALA B CA 1
ATOM 2705 C C . ALA B 1 139 ? 17.297 -16.391 -14.727 1 97.88 139 ALA B C 1
ATOM 2707 O O . ALA B 1 139 ? 17.344 -17.281 -15.594 1 97.88 139 ALA B O 1
ATOM 2708 N N . GLN B 1 140 ? 17.922 -16.516 -13.57 1 97.38 140 GLN B N 1
ATOM 2709 C CA . GLN B 1 140 ? 18.641 -17.719 -13.195 1 97.38 140 GLN B CA 1
ATOM 2710 C C . GLN B 1 140 ? 17.688 -18.891 -12.93 1 97.38 140 GLN B C 1
ATOM 2712 O O . GLN B 1 140 ? 17.984 -20.031 -13.258 1 97.38 140 GLN B O 1
ATOM 2717 N N . ILE B 1 141 ? 16.578 -18.641 -12.359 1 97.19 141 ILE B N 1
ATOM 2718 C CA . ILE B 1 141 ? 15.586 -19.641 -11.992 1 97.19 141 ILE B CA 1
ATOM 2719 C C . ILE B 1 141 ? 14.93 -20.203 -13.25 1 97.19 141 ILE B C 1
ATOM 2721 O O . ILE B 1 141 ? 14.633 -21.391 -13.328 1 97.19 141 ILE B O 1
ATOM 2725 N N . ALA B 1 142 ? 14.68 -19.328 -14.227 1 96.38 142 ALA B N 1
ATOM 2726 C CA . ALA B 1 142 ? 14.016 -19.734 -15.461 1 96.38 142 ALA B CA 1
ATOM 2727 C C . ALA B 1 142 ? 14.75 -19.188 -16.688 1 96.38 142 ALA B C 1
ATOM 2729 O O . ALA B 1 142 ? 14.25 -18.312 -17.375 1 96.38 142 ALA B O 1
ATOM 2730 N N . PRO B 1 143 ? 15.875 -19.75 -17 1 95.94 143 PRO B N 1
ATOM 2731 C CA . PRO B 1 143 ? 16.703 -19.25 -18.094 1 95.94 143 PRO B CA 1
ATOM 2732 C C . PRO B 1 143 ? 16.016 -19.375 -19.453 1 95.94 143 PRO B C 1
ATOM 2734 O O . PRO B 1 143 ? 16.438 -18.734 -20.422 1 95.94 143 PRO B O 1
ATOM 2737 N N . GLN B 1 144 ? 14.922 -20.125 -19.562 1 96.25 144 GLN B N 1
ATOM 2738 C CA . GLN B 1 144 ? 14.211 -20.312 -20.828 1 96.25 144 GLN B CA 1
ATOM 2739 C C . GLN B 1 144 ? 13.258 -19.141 -21.094 1 96.25 144 GLN B C 1
ATOM 2741 O O . GLN B 1 144 ? 12.734 -19 -22.203 1 96.25 144 GLN B O 1
ATOM 2746 N N . ARG B 1 145 ? 13 -18.344 -20.094 1 96.62 145 ARG B N 1
ATOM 2747 C CA . ARG B 1 145 ? 12.086 -17.203 -20.25 1 96.62 145 ARG B CA 1
ATOM 2748 C C . ARG B 1 145 ? 12.773 -16.047 -20.953 1 96.62 145 ARG B C 1
ATOM 2750 O O . ARG B 1 145 ? 13.977 -15.836 -20.797 1 96.62 145 ARG B O 1
ATOM 2757 N N . THR B 1 146 ? 11.938 -15.32 -21.672 1 97.06 146 THR B N 1
ATOM 2758 C CA . THR B 1 146 ? 12.453 -14.133 -22.344 1 97.06 146 THR B CA 1
ATOM 2759 C C . THR B 1 146 ? 12.703 -13.016 -21.328 1 97.06 146 THR B C 1
ATOM 2761 O O . THR B 1 146 ? 12.188 -13.062 -20.203 1 97.06 146 THR B O 1
ATOM 2764 N N . GLU B 1 147 ? 13.461 -12.055 -21.75 1 95.62 147 GLU B N 1
ATOM 2765 C CA . GLU B 1 147 ? 13.727 -10.891 -20.906 1 95.62 147 GLU B CA 1
ATOM 2766 C C . GLU B 1 147 ? 12.422 -10.195 -20.516 1 95.62 147 GLU B C 1
ATOM 2768 O O . GLU B 1 147 ? 12.258 -9.797 -19.359 1 95.62 147 GLU B O 1
ATOM 2773 N N . SER B 1 148 ? 11.523 -10.094 -21.438 1 94.5 148 SER B N 1
ATOM 2774 C CA . SER B 1 148 ? 10.25 -9.438 -21.172 1 94.5 148 SER B CA 1
ATOM 2775 C C . SER B 1 148 ? 9.438 -10.203 -20.141 1 94.5 148 SER B C 1
ATOM 2777 O O . SER B 1 148 ? 8.797 -9.594 -19.281 1 94.5 148 SER B O 1
ATOM 2779 N N . GLU B 1 149 ? 9.516 -11.523 -20.203 1 95.69 149 GLU B N 1
ATOM 2780 C CA . GLU B 1 149 ? 8.812 -12.352 -19.219 1 95.69 149 GLU B CA 1
ATOM 2781 C C . GLU B 1 149 ? 9.422 -12.211 -17.828 1 95.69 149 GLU B C 1
ATOM 2783 O O . GLU B 1 149 ? 8.695 -12.172 -16.828 1 95.69 149 GLU B O 1
ATOM 2788 N N . VAL B 1 150 ? 10.742 -12.109 -17.812 1 96.62 150 VAL B N 1
ATOM 2789 C CA . VAL B 1 150 ? 11.453 -11.961 -16.547 1 96.62 150 VAL B CA 1
ATOM 2790 C C . VAL B 1 150 ? 11.102 -10.609 -15.922 1 96.62 150 VAL B C 1
ATOM 2792 O O . VAL B 1 150 ? 10.82 -10.531 -14.719 1 96.62 150 VAL B O 1
ATOM 2795 N N . ILE B 1 151 ? 11.023 -9.562 -16.703 1 94.88 151 ILE B N 1
ATOM 2796 C CA . ILE B 1 151 ? 10.703 -8.227 -16.203 1 94.88 151 ILE B CA 1
ATOM 2797 C C . ILE B 1 151 ? 9.273 -8.211 -15.672 1 94.88 151 ILE B C 1
ATOM 2799 O O . ILE B 1 151 ? 9.016 -7.699 -14.578 1 94.88 151 ILE B O 1
ATOM 2803 N N . GLN B 1 152 ? 8.359 -8.805 -16.391 1 94.94 152 GLN B N 1
ATOM 2804 C CA . GLN B 1 152 ? 6.969 -8.852 -15.953 1 94.94 152 GLN B CA 1
ATOM 2805 C C . GLN B 1 152 ? 6.828 -9.625 -14.648 1 94.94 152 GLN B C 1
ATOM 2807 O O . GLN B 1 152 ? 6.172 -9.156 -13.711 1 94.94 152 GLN B O 1
ATOM 2812 N N . ALA B 1 153 ? 7.484 -10.758 -14.586 1 96.38 153 ALA B N 1
ATOM 2813 C CA . ALA B 1 153 ? 7.438 -11.57 -13.375 1 96.38 153 ALA B CA 1
ATOM 2814 C C . ALA B 1 153 ? 8.047 -10.82 -12.188 1 96.38 153 ALA B C 1
ATOM 2816 O O . ALA B 1 153 ? 7.547 -10.922 -11.062 1 96.38 153 ALA B O 1
ATOM 2817 N N . SER B 1 154 ? 9.117 -10.125 -12.477 1 96.38 154 SER B N 1
ATOM 2818 C CA . SER B 1 154 ? 9.766 -9.367 -11.414 1 96.38 154 SER B CA 1
ATOM 2819 C C . SER B 1 154 ? 8.836 -8.305 -10.844 1 96.38 154 SER B C 1
ATOM 2821 O O . SER B 1 154 ? 8.773 -8.109 -9.633 1 96.38 154 SER B O 1
ATOM 2823 N N . ARG B 1 155 ? 8.031 -7.652 -11.664 1 96.31 155 ARG B N 1
ATOM 2824 C CA . ARG B 1 155 ? 7.102 -6.629 -11.211 1 96.31 155 ARG B CA 1
ATOM 2825 C C . ARG B 1 155 ? 5.934 -7.246 -10.453 1 96.31 155 ARG B C 1
ATOM 2827 O O . ARG B 1 155 ? 5.484 -6.703 -9.445 1 96.31 155 ARG B O 1
ATOM 2834 N N . VAL B 1 156 ? 5.488 -8.375 -10.922 1 97.06 156 VAL B N 1
ATOM 2835 C CA . VAL B 1 156 ? 4.398 -9.078 -10.25 1 97.06 156 VAL B CA 1
ATOM 2836 C C . VAL B 1 156 ? 4.832 -9.492 -8.852 1 97.06 156 VAL B C 1
ATOM 2838 O O . VAL B 1 156 ? 4.145 -9.203 -7.867 1 97.06 156 VAL B O 1
ATOM 2841 N N . LEU B 1 157 ? 5.977 -10.117 -8.766 1 97.69 157 LEU B N 1
ATOM 2842 C CA . LEU B 1 157 ? 6.449 -10.633 -7.484 1 97.69 157 LEU B CA 1
ATOM 2843 C C . LEU B 1 157 ? 6.809 -9.492 -6.539 1 97.69 157 LEU B C 1
ATOM 2845 O O . LEU B 1 157 ? 6.512 -9.555 -5.344 1 97.69 157 LEU B O 1
ATOM 2849 N N . TRP B 1 158 ? 7.406 -8.461 -7.086 1 97.25 158 TRP B N 1
ATOM 2850 C CA . TRP B 1 158 ? 7.695 -7.285 -6.27 1 97.25 158 TRP B CA 1
ATOM 2851 C C . TRP B 1 158 ? 6.414 -6.684 -5.711 1 97.25 158 TRP B C 1
ATOM 2853 O O . TRP B 1 158 ? 6.297 -6.469 -4.5 1 97.25 158 TRP B O 1
ATOM 2863 N N . ALA B 1 159 ? 5.461 -6.441 -6.555 1 97.75 159 ALA B N 1
ATOM 2864 C CA . ALA B 1 159 ? 4.199 -5.84 -6.137 1 97.75 159 ALA B CA 1
ATOM 2865 C C . ALA B 1 159 ? 3.475 -6.73 -5.129 1 97.75 159 ALA B C 1
ATOM 2867 O O . ALA B 1 159 ? 2.891 -6.234 -4.164 1 97.75 159 ALA B O 1
ATOM 2868 N N . GLY B 1 160 ? 3.49 -8 -5.375 1 98.31 160 GLY B N 1
ATOM 2869 C CA . GLY B 1 160 ? 2.885 -8.945 -4.445 1 98.31 160 GLY B CA 1
ATOM 2870 C C . GLY B 1 160 ? 3.525 -8.922 -3.072 1 98.31 160 GLY B C 1
ATOM 2871 O O . GLY B 1 160 ? 2.83 -8.812 -2.059 1 98.31 160 GLY B O 1
ATOM 2872 N N . VAL B 1 161 ? 4.855 -9.047 -3.041 1 98.56 161 VAL B N 1
ATOM 2873 C CA . VAL B 1 161 ? 5.586 -9.008 -1.781 1 98.56 161 VAL B CA 1
ATOM 2874 C C . VAL B 1 161 ? 5.375 -7.664 -1.094 1 98.56 161 VAL B C 1
ATOM 2876 O O . VAL B 1 161 ? 5.199 -7.605 0.125 1 98.56 161 VAL B O 1
ATOM 2879 N N . HIS B 1 162 ? 5.387 -6.605 -1.872 1 97.56 162 HIS B N 1
ATOM 2880 C CA . HIS B 1 162 ? 5.125 -5.281 -1.321 1 97.56 162 HIS B CA 1
ATOM 2881 C C . HIS B 1 162 ? 3.742 -5.215 -0.679 1 97.56 162 HIS B C 1
ATOM 2883 O O . HIS B 1 162 ? 3.586 -4.664 0.413 1 97.56 162 HIS B O 1
ATOM 2889 N N . GLY B 1 163 ? 2.76 -5.746 -1.373 1 97.81 163 GLY B N 1
ATOM 2890 C CA . GLY B 1 163 ? 1.415 -5.77 -0.818 1 97.81 163 GLY B CA 1
ATOM 2891 C C . GLY B 1 163 ? 1.325 -6.531 0.491 1 97.81 163 GLY B C 1
ATOM 2892 O O . GLY B 1 163 ? 0.719 -6.055 1.452 1 97.81 163 GLY B O 1
ATOM 2893 N N . ILE B 1 164 ? 1.899 -7.664 0.572 1 98.12 164 ILE B N 1
ATOM 2894 C CA . ILE B 1 164 ? 1.913 -8.469 1.789 1 98.12 164 ILE B CA 1
ATOM 2895 C C . ILE B 1 164 ? 2.635 -7.711 2.9 1 98.12 164 ILE B C 1
ATOM 2897 O O . ILE B 1 164 ? 2.158 -7.656 4.035 1 98.12 164 ILE B O 1
ATOM 2901 N N . THR B 1 165 ? 3.76 -7.145 2.547 1 98.25 165 THR B N 1
ATOM 2902 C CA . THR B 1 165 ? 4.562 -6.402 3.516 1 98.25 165 THR B CA 1
ATOM 2903 C C . THR B 1 165 ? 3.791 -5.195 4.047 1 98.25 165 THR B C 1
ATOM 2905 O O . THR B 1 165 ? 3.754 -4.957 5.254 1 98.25 165 THR B O 1
ATOM 2908 N N . LEU B 1 166 ? 3.195 -4.496 3.123 1 96.75 166 LEU B N 1
ATOM 2909 C CA . LEU B 1 166 ? 2.416 -3.322 3.498 1 96.75 166 LEU B CA 1
ATOM 2910 C C . LEU B 1 166 ? 1.313 -3.693 4.484 1 96.75 166 LEU B C 1
ATOM 2912 O O . LEU B 1 166 ? 1.175 -3.061 5.535 1 96.75 166 LEU B O 1
ATOM 2916 N N . LEU B 1 167 ? 0.553 -4.68 4.156 1 94.88 167 LEU B N 1
ATOM 2917 C CA . LEU B 1 167 ? -0.564 -5.09 5 1 94.88 167 LEU B CA 1
ATOM 2918 C C . LEU B 1 167 ? -0.064 -5.656 6.328 1 94.88 167 LEU B C 1
ATOM 2920 O O . LEU B 1 167 ? -0.718 -5.496 7.359 1 94.88 167 LEU B O 1
ATOM 2924 N N . SER B 1 168 ? 1.078 -6.285 6.348 1 94.19 168 SER B N 1
ATOM 2925 C CA . SER B 1 168 ? 1.697 -6.793 7.566 1 94.19 168 SER B CA 1
ATOM 2926 C C . SER B 1 168 ? 2.102 -5.656 8.5 1 94.19 168 SER B C 1
ATOM 2928 O O . SER B 1 168 ? 1.827 -5.703 9.695 1 94.19 168 SER B O 1
ATOM 2930 N N . VAL B 1 169 ? 2.74 -4.66 7.945 1 92.62 169 VAL B N 1
ATOM 2931 C CA . VAL B 1 169 ? 3.225 -3.529 8.727 1 92.62 169 VAL B CA 1
ATOM 2932 C C . VAL B 1 169 ? 2.043 -2.758 9.312 1 92.62 169 VAL B C 1
ATOM 2934 O O . VAL B 1 169 ? 2.076 -2.344 10.477 1 92.62 169 VAL B O 1
ATOM 2937 N N . ASP B 1 170 ? 0.965 -2.611 8.531 1 86.94 170 ASP B N 1
ATOM 2938 C CA . ASP B 1 170 ? -0.198 -1.827 8.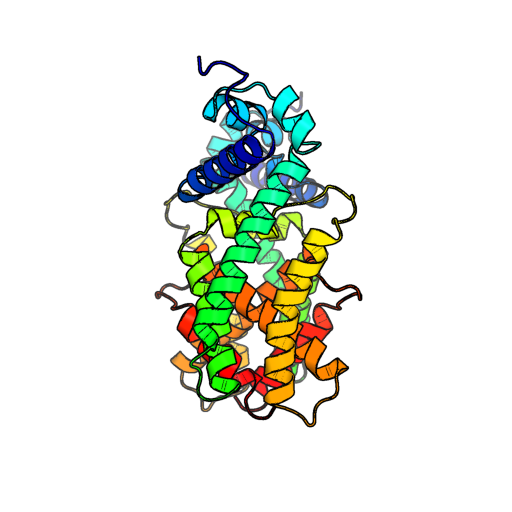93 1 86.94 170 ASP B CA 1
ATOM 2939 C C . ASP B 1 170 ? -1.181 -2.674 9.734 1 86.94 170 ASP B C 1
ATOM 2941 O O . ASP B 1 170 ? -2.139 -2.148 10.312 1 86.94 170 ASP B O 1
ATOM 2945 N N . ASP B 1 171 ? -0.897 -4.062 9.805 1 82.44 171 ASP B N 1
ATOM 2946 C CA . ASP B 1 171 ? -1.812 -5.004 10.445 1 82.44 171 ASP B CA 1
ATOM 2947 C C . ASP B 1 171 ? -3.215 -4.891 9.852 1 82.44 171 ASP B C 1
ATOM 2949 O O . ASP B 1 171 ? -4.195 -4.738 10.586 1 82.44 171 ASP B O 1
ATOM 2953 N N . LYS B 1 172 ? -3.248 -4.945 8.469 1 83.06 172 LYS B N 1
ATOM 2954 C CA . LYS B 1 172 ? -4.512 -4.738 7.77 1 83.06 172 LYS B CA 1
ATOM 2955 C C . LYS B 1 172 ? -4.852 -5.938 6.887 1 83.06 172 LYS B C 1
ATOM 2957 O O . LYS B 1 172 ? -5.254 -5.77 5.734 1 83.06 172 LYS B O 1
ATOM 2962 N N . PHE B 1 173 ? -4.637 -7.16 7.422 1 77.88 173 PHE B N 1
ATOM 2963 C CA . PHE B 1 173 ? -5.074 -8.344 6.691 1 77.88 173 PHE B CA 1
ATOM 2964 C C . PHE B 1 173 ? -6.551 -8.617 6.945 1 77.88 173 PHE B C 1
ATOM 2966 O O . PHE B 1 173 ? -7.133 -9.516 6.328 1 77.88 173 PHE B O 1
ATOM 2973 N N . PHE B 1 174 ? -7.23 -7.781 7.793 1 71.19 174 PHE B N 1
ATOM 2974 C CA . PHE B 1 174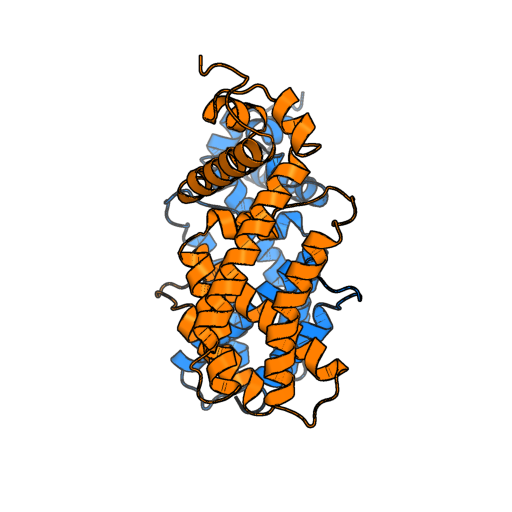 ? -8.641 -7.898 8.148 1 71.19 174 PHE B CA 1
ATOM 2975 C C . PHE B 1 174 ? -8.969 -9.312 8.609 1 71.19 174 PHE B C 1
ATOM 2977 O O . PHE B 1 174 ? -10 -9.875 8.234 1 71.19 174 PHE B O 1
ATOM 2984 N N . SER B 1 175 ? -7.957 -10.047 9.219 1 70.62 175 SER B N 1
ATOM 2985 C CA . SER B 1 175 ? -8.133 -11.406 9.727 1 70.62 175 SER B CA 1
ATOM 2986 C C . SER B 1 175 ? -8.227 -11.422 11.242 1 70.62 175 SER B C 1
ATOM 2988 O O . SER B 1 175 ? -7.605 -10.609 11.922 1 70.62 175 SER B O 1
ATOM 2990 N N . SER B 1 176 ? -9.141 -12.266 11.594 1 69.56 176 SER B N 1
ATOM 2991 C CA . SER B 1 176 ? -9.281 -12.453 13.031 1 69.56 176 SER B CA 1
ATOM 2992 C C . SER B 1 176 ? -8.07 -13.172 13.617 1 69.56 176 SER B C 1
ATOM 2994 O O . SER B 1 176 ? -7.797 -13.07 14.812 1 69.56 176 SER B O 1
ATOM 2996 N N . GLU B 1 177 ? -7.41 -13.906 12.789 1 73.62 177 GLU B N 1
ATOM 2997 C CA . GLU B 1 177 ? -6.211 -14.625 13.219 1 73.62 177 GLU B CA 1
ATOM 2998 C C . GLU B 1 177 ? -4.945 -13.898 12.766 1 73.62 177 GLU B C 1
ATOM 3000 O O . GLU B 1 177 ? -4.934 -13.25 11.719 1 73.62 177 GLU B O 1
ATOM 3005 N N . PRO B 1 178 ? -3.939 -13.969 13.656 1 80.19 178 PRO B N 1
ATOM 3006 C CA . PRO B 1 178 ? -2.668 -13.375 13.234 1 80.19 178 PRO B CA 1
ATOM 3007 C C . PRO B 1 178 ? -2.168 -13.938 11.906 1 80.19 178 PRO B C 1
ATOM 3009 O O . PRO B 1 178 ? -2.291 -15.141 11.656 1 80.19 178 PRO B O 1
ATOM 3012 N N . VAL B 1 179 ? -1.799 -13.094 11.062 1 87.06 179 VAL B N 1
ATOM 3013 C CA . VAL B 1 179 ? -1.263 -13.492 9.766 1 87.06 179 VAL B CA 1
ATOM 3014 C C . VAL B 1 179 ? 0.25 -13.281 9.75 1 87.06 179 VAL B C 1
ATOM 3016 O O . VAL B 1 179 ? 0.743 -12.219 10.125 1 87.06 179 VAL B O 1
ATOM 3019 N N . ASP B 1 180 ? 0.987 -14.289 9.453 1 93.94 180 ASP B N 1
ATOM 3020 C CA . ASP B 1 180 ? 2.438 -14.211 9.305 1 93.94 180 ASP B CA 1
ATOM 3021 C C . ASP B 1 180 ? 2.824 -13.797 7.887 1 93.94 180 ASP B C 1
ATOM 3023 O O . ASP B 1 180 ? 2.721 -14.586 6.949 1 93.94 180 ASP B O 1
ATOM 3027 N N . GLY B 1 181 ? 3.264 -12.547 7.773 1 96.5 181 GLY B N 1
ATOM 3028 C CA . GLY B 1 181 ? 3.613 -12.008 6.469 1 96.5 181 GLY B CA 1
ATOM 3029 C C . GLY B 1 181 ? 4.633 -12.852 5.73 1 96.5 181 GLY B C 1
ATOM 3030 O O . GLY B 1 181 ? 4.547 -13.016 4.512 1 96.5 181 GLY B O 1
ATOM 3031 N N . LYS B 1 182 ? 5.633 -13.422 6.414 1 97.12 182 LYS B N 1
ATOM 3032 C CA . LYS B 1 182 ? 6.664 -14.227 5.77 1 97.12 182 LYS B CA 1
ATOM 3033 C C . LYS B 1 182 ? 6.086 -15.547 5.25 1 97.12 182 LYS B C 1
ATOM 3035 O O . LYS B 1 182 ? 6.531 -16.062 4.219 1 97.12 182 LYS B O 1
ATOM 3040 N N . GLU B 1 183 ? 5.133 -16.078 5.977 1 97.06 183 GLU B N 1
ATOM 3041 C CA . GLU B 1 183 ? 4.457 -17.281 5.488 1 97.06 183 GLU B CA 1
ATOM 3042 C C . GLU B 1 183 ? 3.693 -17 4.199 1 97.06 183 GLU B C 1
ATOM 3044 O O . GLU B 1 183 ? 3.68 -17.828 3.285 1 97.06 183 GLU B O 1
ATOM 3049 N N . LEU B 1 184 ? 3.041 -15.859 4.129 1 97.62 184 LEU B N 1
ATOM 3050 C CA . LEU B 1 184 ? 2.318 -15.484 2.918 1 97.62 184 LEU B CA 1
ATOM 3051 C C . LEU B 1 184 ? 3.283 -15.242 1.762 1 97.62 184 LEU B C 1
ATOM 3053 O O . LEU B 1 184 ? 2.994 -15.609 0.621 1 97.62 184 LEU B O 1
ATOM 3057 N N . ILE B 1 185 ? 4.418 -14.641 2.088 1 98.56 185 ILE B N 1
ATOM 3058 C CA . ILE B 1 185 ? 5.43 -14.406 1.065 1 98.56 185 ILE B CA 1
ATOM 3059 C C . ILE B 1 185 ? 5.941 -15.742 0.526 1 98.56 185 ILE B C 1
ATOM 3061 O O . ILE B 1 185 ? 6.059 -15.922 -0.688 1 98.56 185 ILE B O 1
ATOM 3065 N N . SER B 1 186 ? 6.254 -16.656 1.443 1 97.88 186 SER B N 1
ATOM 3066 C CA . SER B 1 186 ? 6.688 -17.984 1.032 1 97.88 186 SER B CA 1
ATOM 3067 C C . SER B 1 186 ? 5.652 -18.656 0.139 1 97.88 186 SER B C 1
ATOM 3069 O O . SER B 1 186 ? 5.996 -19.25 -0.88 1 97.88 186 SER B O 1
ATOM 3071 N N . ASN B 1 187 ? 4.402 -18.531 0.55 1 97 187 ASN B N 1
ATOM 3072 C CA . ASN B 1 187 ? 3.305 -19.109 -0.223 1 97 187 ASN B CA 1
ATOM 3073 C C . ASN B 1 187 ? 3.213 -18.484 -1.613 1 97 187 ASN B C 1
ATOM 3075 O O . ASN B 1 187 ? 3.105 -19.203 -2.611 1 97 187 ASN B O 1
ATOM 3079 N N . LEU B 1 188 ? 3.299 -17.172 -1.741 1 97.81 188 LEU B N 1
ATOM 3080 C CA . LEU B 1 188 ? 3.268 -16.453 -3.014 1 97.81 188 LEU B CA 1
ATOM 3081 C C . LEU B 1 188 ? 4.395 -16.922 -3.928 1 97.81 188 LEU B C 1
ATOM 3083 O O . LEU B 1 188 ? 4.148 -17.328 -5.062 1 97.81 188 LEU B O 1
ATOM 3087 N N . LEU B 1 189 ? 5.629 -16.875 -3.396 1 97.75 189 LEU B N 1
ATOM 3088 C CA . LEU B 1 189 ? 6.797 -17.203 -4.211 1 97.75 189 LEU B CA 1
ATOM 3089 C C . LEU B 1 189 ? 6.754 -18.656 -4.676 1 97.75 189 LEU B C 1
ATOM 3091 O O . LEU B 1 189 ? 6.988 -18.938 -5.852 1 97.75 189 LEU B O 1
ATOM 3095 N N . SER B 1 190 ? 6.438 -19.578 -3.764 1 96.56 190 SER B N 1
ATOM 3096 C CA . SER B 1 190 ? 6.418 -21 -4.082 1 96.56 190 SER B CA 1
ATOM 3097 C C . SER B 1 190 ? 5.398 -21.312 -5.176 1 96.56 190 SER B C 1
ATOM 3099 O O . SER B 1 190 ? 5.715 -22 -6.145 1 96.56 190 SER B O 1
ATOM 3101 N N . ASN B 1 191 ? 4.191 -20.75 -5.039 1 95.75 191 ASN B N 1
ATOM 3102 C CA . ASN B 1 191 ? 3.127 -21.078 -5.98 1 95.75 191 ASN B CA 1
ATOM 3103 C C . ASN B 1 191 ? 3.295 -20.344 -7.301 1 95.75 191 ASN B C 1
ATOM 3105 O O . ASN B 1 191 ? 2.938 -20.859 -8.359 1 95.75 191 ASN B O 1
ATOM 3109 N N . TYR B 1 192 ? 3.84 -19.141 -7.262 1 96.62 192 TYR B N 1
ATOM 3110 C CA . TYR B 1 192 ? 4.07 -18.391 -8.484 1 96.62 192 TYR B CA 1
ATOM 3111 C C . TYR B 1 192 ? 5.176 -19.016 -9.32 1 96.62 192 TYR B C 1
ATOM 3113 O O . TYR B 1 192 ? 5.035 -19.172 -10.539 1 96.62 192 TYR B O 1
ATOM 3121 N N . ILE B 1 193 ? 6.281 -19.484 -8.656 1 94.19 193 ILE B N 1
ATOM 3122 C CA . ILE B 1 193 ? 7.477 -19.891 -9.383 1 94.19 193 ILE B CA 1
ATOM 3123 C C . ILE B 1 193 ? 7.383 -21.375 -9.75 1 94.19 193 ILE B C 1
ATOM 3125 O O . ILE B 1 193 ? 8.07 -21.844 -10.656 1 94.19 193 ILE B O 1
ATOM 3129 N N . MET B 1 194 ? 6.707 -22.344 -8.992 1 83.56 194 MET B N 1
ATOM 3130 C CA . MET B 1 194 ? 6.652 -23.781 -9.172 1 83.56 194 MET B CA 1
ATOM 3131 C C . MET B 1 194 ? 6.523 -24.156 -10.641 1 83.56 194 MET B C 1
ATOM 3133 O O . MET B 1 194 ? 7.176 -25.078 -11.117 1 83.56 194 MET B O 1
ATOM 3137 N N . ASN B 1 195 ? 5.863 -23.344 -11.484 1 74.94 195 ASN B N 1
ATOM 3138 C CA . ASN B 1 195 ? 5.793 -23.703 -12.891 1 74.94 195 ASN B CA 1
ATOM 3139 C C . ASN B 1 195 ? 5.98 -22.484 -13.797 1 74.94 195 ASN B C 1
ATOM 3141 O O . ASN B 1 195 ? 5.441 -22.438 -14.898 1 74.94 195 ASN B O 1
ATOM 3145 N N . TRP B 1 196 ? 6.621 -21.688 -13.234 1 82.44 196 TRP B N 1
ATOM 3146 C CA . TRP B 1 196 ? 6.902 -20.531 -14.07 1 82.44 196 TRP B CA 1
ATOM 3147 C C . TRP B 1 196 ? 8.078 -20.797 -15.008 1 82.44 196 TRP B C 1
ATOM 3149 O O . TRP B 1 196 ? 9.086 -21.359 -14.594 1 82.44 196 TRP B O 1
#

Organism: Vibrio parahaemolyticus (NCBI:txid670)

Foldseek 3Di:
DPDAPDDDLVRVLVLLLVQVQVCLQVDACVPPDLQNSCVVSVHGSVVVCVNQVDDLSSLLVNLLVLLVVLLVQLCVQQVPPPALLRSLLSNLVSVLVSCQNRVRSVVSNVPRDPPPDDDDPSSVVSVCSSLVSQLVSQCRLCVVDDSVVSSVVSVVLVVQSVVLSVCLNVVNPVDPDDDDSSVVNVVVSCVSSVVD/DPDAPDDDLVRVLVLLLVQVQVCLQVDACVPPDLQNSCVVSVHGSVSVCVNQVDDLSSLLVNLQVLLVVLLVQLCVQQVPPPALLRSLLSNLVSVLVSCQNRVRSVVSNVPRDPPPDDDDPSSVVSVCSSLVSQLVSQCRLCVVDDSVVSSVVSVVLVVQSVVLSVCLNVVNPVDPDDDDSSVVNVVCSCVVSVPD

Radius of gyration: 23.45 Å; Cα contacts (8 Å, |Δi|>4): 371; chains: 2; bounding box: 67×60×43 Å

InterPro domains:
  IPR009057 Homedomain-like superfamily [SSF46689] (4-77)
  IPR025996 HTH-type transcriptional regulator MT1864/Rv1816-like, C-terminal domain [PF13305] (88-189)
  IPR036271 Tetracyclin repressor-like, C-terminal domain superfamily [SSF48498] (82-195)

pLDDT: mean 93.75, std 9.3, range [37.25, 98.69]